Protein AF-G9P0A1-F1 (afdb_monomer_lite)

Radius of gyration: 54.86 Å; chains: 1; bounding box: 126×136×155 Å

Foldseek 3Di:
DPDPPDDPVPPDDDDDDDDDDDDDDDDDDDDDDDDDDDDDDDDDPDDDDDDDPDDDDDDDDDDDDDDDDDDDDDDDDDDDDDDDDDDDDDDDDDPVPVVVCVVVVVVVVVVVVVVVVVVVVVVVVVVVVVVVVVVVVVVVVVVVVVVVVVVVVVVVVVVVVVVVVVVVVVVVVVVVVVVVVVVVCPVPDPDDPDDDDDDDDDDDDDDDDDDDDDDDDDDDDDDDDDDDDDDDDDDDDDDDDDDDDDDDPDDDDDDDDDDDDPVVVVVVVVVVVVVVVVVVVVVVVVVVVVVVVVVVVVCVVVVVVPDDDDDCVVVVVVVVVVVVVVVVVVVVVVVLVVCQVVLVVVVFDDPHSVRSVVSVLVVVLVVVVVVCVVPPPLDPDDSPDDPVVVVVSVVVVVVVVVVVVVVVVVVVVVVVVVVVVVVVVVVVVVVVVVVVVVVVVVVVVVVVVVVVVVVVVVVVVVVVVVVVVVVVVD

Organism: Hypocrea atroviridis (strain ATCC 20476 / IMI 206040) (NCBI:txid452589)

pLDDT: mean 70.81, std 24.19, range [29.8, 98.56]

Sequence (474 aa):
MEDLDLSIALRRGQRCSSSMNVRSEERQTPSTAPRTPSRRKRGARQSDPGSIVHSSGLAPMVRCTSLAASKRRSAAPASGAGSAPRPSGQPAAVNLHQTIDGRVERRIRRNDLRDVLSKIQQEKRRSEQLAKAQITKLKAELRARDREIYRMQNATMVFDTERIWGLEQQIKELKGQLATKSMAGEEATQYFSCVWPSTPSTASTDDLMDVAQDADYFGDVTALMNNPPRARPSILTPPATSPTRPISPFSKDVSPTSDAPLEAGKKQLEDEITSLGLKVQKLTATLDSYNALGARINYALSDGASKKRGTPSSLEAVENQVQLLLQTMSERAAAAAQLTAVVGELGFPGADASEMIMSLISGFRTARQELDYLAPGEIKLPLTARGADILDLLLDRLRALSKKTREDEDSIEEYHQIERSLRKQLDSRTSVMEELNIKIAEAHRTLNEKDGRIRELEIGNNRLRALLTVTFAT

Secondary structure (DSSP, 8-state):
-----S-GGG-------------------------------PPP-------------------------------PPP------PPPP-------THHHHHHHHHHHHHHHHHHHHHHHHHHHHHHHHHHHHHHHHHHHHHHHHHHHHHHHHHHHHHHHHHHHHHHHHHHHHHHHHHHHHHHHHHTTS--S------PPPP-----------------------------------PPP---------S------------THHHHHHHHHHHHHHHHHHHHHHHHHHHHHHHHHHHHHHHHHTTTS-S--THHHHHHHHHHHHHHHHHHHHHHHHHHHHHHHHTTT---SSHHHHHHHHHHHHHHHHHHHHHHSTTS--S-TT--HHHHHHHHHHHHHHHHHHHHHHHHHHHHHHHHHHHHHHHHHHHHHHHHHHHHHHHHHHHHHHHHHHHHHHHHHHHHHHHHHHHHHT--

Structure (mmCIF, N/CA/C/O backbone):
data_AF-G9P0A1-F1
#
_entry.id   AF-G9P0A1-F1
#
loop_
_atom_site.group_PDB
_atom_site.id
_atom_site.type_symbol
_atom_site.label_atom_id
_atom_site.label_alt_id
_atom_site.label_comp_id
_atom_site.label_asym_id
_atom_site.label_entity_id
_atom_site.label_seq_id
_atom_site.pdbx_PDB_ins_code
_atom_site.Cartn_x
_atom_site.Cartn_y
_atom_site.Cartn_z
_atom_site.occupancy
_atom_site.B_iso_or_equiv
_atom_site.auth_seq_id
_atom_site.auth_comp_id
_atom_site.auth_asym_id
_atom_site.auth_atom_id
_atom_site.pdbx_PDB_model_num
ATOM 1 N N . MET A 1 1 ? -27.445 -51.878 -9.466 1.00 49.47 1 MET A N 1
ATOM 2 C CA . MET A 1 1 ? -26.320 -52.624 -10.077 1.00 49.47 1 MET A CA 1
ATOM 3 C C . MET A 1 1 ? -26.911 -53.524 -11.150 1.00 49.47 1 MET A C 1
ATOM 5 O O . MET A 1 1 ? -28.121 -53.677 -11.111 1.00 49.47 1 MET A O 1
ATOM 9 N N . GLU A 1 2 ? -26.089 -54.047 -12.068 1.00 52.88 2 GLU A N 1
ATOM 10 C CA . GLU A 1 2 ? -26.496 -54.656 -13.357 1.00 52.88 2 GLU A CA 1
ATOM 11 C C . GLU A 1 2 ? -26.869 -53.619 -14.433 1.00 52.88 2 GLU A C 1
ATOM 13 O O . GLU A 1 2 ? -28.030 -53.271 -14.591 1.00 52.88 2 GLU A O 1
ATOM 18 N N . ASP A 1 3 ? -25.849 -53.096 -15.138 1.00 53.22 3 ASP A N 1
ATOM 19 C CA . ASP A 1 3 ? -25.977 -52.523 -16.501 1.00 53.22 3 ASP A CA 1
ATOM 20 C C . ASP A 1 3 ? -24.589 -52.254 -17.156 1.00 53.22 3 ASP A C 1
ATOM 22 O O . ASP A 1 3 ? -24.332 -51.216 -17.774 1.00 53.22 3 ASP A O 1
ATOM 26 N N . LEU A 1 4 ? -23.625 -53.171 -16.961 1.00 58.88 4 LEU A N 1
ATOM 27 C CA . LEU A 1 4 ? -22.219 -52.995 -17.386 1.00 58.88 4 LEU A CA 1
ATOM 28 C C . LEU A 1 4 ? -21.683 -54.047 -18.379 1.00 58.88 4 LEU A C 1
ATOM 30 O O . LEU A 1 4 ? -20.626 -53.816 -18.963 1.00 58.88 4 LEU A O 1
ATOM 34 N N . ASP A 1 5 ? -22.426 -55.122 -18.662 1.00 58.50 5 ASP A N 1
ATOM 35 C CA . ASP A 1 5 ? -21.951 -56.268 -19.461 1.00 58.50 5 ASP A CA 1
ATOM 36 C C . ASP A 1 5 ? -22.445 -56.278 -20.924 1.00 58.50 5 ASP A C 1
ATOM 38 O O . ASP A 1 5 ? -22.869 -57.302 -21.459 1.00 58.50 5 ASP A O 1
ATOM 42 N N . LEU A 1 6 ? -22.366 -55.134 -21.619 1.00 62.56 6 LEU A N 1
ATOM 43 C CA . LEU A 1 6 ? -22.616 -55.066 -23.068 1.00 62.56 6 LEU A CA 1
ATOM 44 C C . LEU A 1 6 ? -21.523 -54.305 -23.833 1.00 62.56 6 LEU A C 1
ATOM 46 O O . LEU A 1 6 ? -21.216 -53.139 -23.573 1.00 62.56 6 LEU A O 1
ATOM 50 N N . SER A 1 7 ? -20.957 -54.986 -24.832 1.00 47.09 7 SER A N 1
ATOM 51 C CA . SER A 1 7 ? -19.779 -54.560 -25.593 1.00 47.09 7 SER A CA 1
ATOM 52 C C . SER A 1 7 ? -19.974 -53.263 -26.393 1.00 47.09 7 SER A C 1
ATOM 54 O O . SER A 1 7 ? -20.964 -53.061 -27.097 1.00 47.09 7 SER A O 1
ATOM 56 N N . ILE A 1 8 ? -18.940 -52.415 -26.374 1.00 55.00 8 ILE A N 1
ATOM 57 C CA . ILE A 1 8 ? -18.903 -51.036 -26.910 1.00 55.00 8 ILE A CA 1
ATOM 58 C C . ILE A 1 8 ? -19.288 -50.908 -28.405 1.00 55.00 8 ILE A C 1
ATOM 60 O O . ILE A 1 8 ? -19.690 -49.830 -28.849 1.00 55.00 8 ILE A O 1
ATOM 64 N N . ALA A 1 9 ? -19.215 -51.990 -29.186 1.00 48.62 9 ALA A N 1
ATOM 65 C CA . ALA A 1 9 ? -19.452 -51.993 -30.632 1.00 48.62 9 ALA A CA 1
ATOM 66 C C . ALA A 1 9 ? -20.895 -51.646 -31.071 1.00 48.62 9 ALA A C 1
ATOM 68 O O . ALA A 1 9 ? -21.094 -51.293 -32.231 1.00 48.62 9 ALA A O 1
ATOM 69 N N . LEU A 1 10 ? -21.889 -51.702 -30.173 1.00 48.78 10 LEU A N 1
ATOM 70 C CA . LEU A 1 10 ? -23.308 -51.488 -30.513 1.00 48.78 10 LEU A CA 1
ATOM 71 C C . LEU A 1 10 ? -23.823 -50.047 -30.297 1.00 48.78 10 LEU A C 1
ATOM 73 O O . LEU A 1 10 ? -24.971 -49.751 -30.611 1.00 48.78 10 LEU A O 1
ATOM 77 N N . ARG A 1 11 ? -22.995 -49.107 -29.811 1.00 55.69 11 ARG A N 1
ATOM 78 C CA . ARG A 1 11 ? -23.431 -47.737 -29.440 1.00 55.69 11 ARG A CA 1
ATOM 79 C C . ARG A 1 11 ? -23.373 -46.681 -30.566 1.00 55.69 11 ARG A C 1
ATOM 81 O O . ARG A 1 11 ? -23.171 -45.501 -30.283 1.00 55.69 11 ARG A O 1
ATOM 88 N N . ARG A 1 12 ? -23.523 -47.049 -31.847 1.00 43.88 12 ARG A N 1
ATOM 89 C CA . ARG A 1 12 ? -23.524 -46.079 -32.971 1.00 43.88 12 ARG A CA 1
ATOM 90 C C . ARG A 1 12 ? -24.715 -46.224 -33.920 1.00 43.88 12 ARG A C 1
ATOM 92 O O . ARG A 1 12 ? -24.630 -46.889 -34.948 1.00 43.88 12 ARG A O 1
ATOM 99 N N . GLY A 1 13 ? -25.783 -45.494 -33.602 1.00 36.59 13 GLY A N 1
ATOM 100 C CA . GLY A 1 13 ? -26.887 -45.202 -34.516 1.00 36.59 13 GLY A CA 1
ATOM 101 C C . GLY A 1 13 ? -26.630 -43.977 -35.411 1.00 36.59 13 GLY A C 1
ATOM 102 O O . GLY A 1 13 ? -26.057 -42.974 -34.990 1.00 36.59 13 GLY A O 1
ATOM 103 N N . GLN A 1 14 ? -27.087 -44.084 -36.657 1.00 31.98 14 GLN A N 1
ATOM 104 C CA . GLN A 1 14 ? -27.458 -42.986 -37.569 1.00 31.98 14 GLN A CA 1
ATOM 105 C C . GLN A 1 14 ? -28.718 -42.246 -37.025 1.00 31.98 14 GLN A C 1
ATOM 107 O O . GLN A 1 14 ? -29.355 -42.791 -36.133 1.00 31.98 14 GLN A O 1
ATOM 112 N N . ARG A 1 15 ? -29.225 -41.084 -37.485 1.00 34.12 15 ARG A N 1
ATOM 113 C CA . ARG A 1 15 ? -28.872 -40.022 -38.467 1.00 34.12 15 ARG A CA 1
ATOM 114 C C . ARG A 1 15 ? -29.861 -38.832 -38.257 1.00 34.12 15 ARG A C 1
ATOM 116 O O . ARG A 1 15 ? -30.891 -39.018 -37.629 1.00 34.12 15 ARG A O 1
ATOM 123 N N . CYS A 1 16 ? -29.606 -37.704 -38.935 1.00 30.27 16 CYS A N 1
ATOM 124 C CA . CYS A 1 16 ? -30.591 -36.714 -39.443 1.00 30.27 16 CYS A CA 1
ATOM 125 C C . CYS A 1 16 ? -31.248 -35.621 -38.546 1.00 30.27 16 CYS A C 1
ATOM 127 O O . CYS A 1 16 ? -32.010 -35.885 -37.629 1.00 30.27 16 CYS A O 1
ATOM 129 N N . SER A 1 17 ? -31.025 -34.375 -39.004 1.00 33.09 17 SER A N 1
ATOM 130 C CA . SER A 1 17 ? -31.967 -33.245 -39.207 1.00 33.09 17 SER A CA 1
ATOM 131 C C . SER A 1 17 ? -32.860 -32.681 -38.087 1.00 33.09 17 SER A C 1
ATOM 133 O O . SER A 1 17 ? -33.826 -33.305 -37.667 1.00 33.09 17 SER A O 1
ATOM 135 N N . SER A 1 18 ? -32.705 -31.372 -37.853 1.00 31.80 18 SER A N 1
ATOM 136 C CA . SER A 1 18 ? -33.830 -30.429 -37.743 1.00 31.80 18 SER A CA 1
ATOM 137 C C . SER A 1 18 ? -33.395 -29.045 -38.245 1.00 31.80 18 SER A C 1
ATOM 139 O O . SER A 1 18 ? -32.272 -28.613 -37.987 1.00 31.80 18 SER A O 1
ATOM 141 N N . SER A 1 19 ? -34.261 -28.373 -39.001 1.00 31.70 19 SER A N 1
ATOM 142 C CA . SER A 1 19 ? -34.038 -27.050 -39.592 1.00 31.70 19 SER A CA 1
ATOM 143 C C . SER A 1 19 ? -35.078 -26.064 -39.077 1.00 31.70 19 SER A C 1
ATOM 145 O O . SER A 1 19 ? -36.263 -26.382 -39.146 1.00 31.70 19 SER A O 1
ATOM 147 N N . MET A 1 20 ? -34.682 -24.842 -38.714 1.00 33.66 20 MET A N 1
ATOM 148 C CA . MET A 1 20 ? -35.607 -23.703 -38.705 1.00 33.66 20 MET A CA 1
ATOM 149 C C . MET A 1 20 ? -34.950 -22.465 -39.318 1.00 33.66 20 MET A C 1
ATOM 151 O O . MET A 1 20 ? -33.968 -21.942 -38.798 1.00 33.66 20 MET A O 1
ATOM 155 N N . ASN A 1 21 ? -35.527 -22.005 -40.428 1.00 31.22 21 ASN A N 1
ATOM 156 C CA . ASN A 1 21 ? -35.376 -20.639 -40.919 1.00 31.22 21 ASN A CA 1
ATOM 157 C C . ASN A 1 21 ? -36.454 -19.771 -40.261 1.00 31.22 21 ASN A C 1
ATOM 159 O O . ASN A 1 21 ? -37.603 -20.199 -40.173 1.00 31.22 21 ASN A O 1
ATOM 163 N N . VAL A 1 22 ? -36.121 -18.523 -39.935 1.00 34.62 22 VAL A N 1
ATOM 164 C CA . VAL A 1 22 ? -37.096 -17.425 -39.866 1.00 34.62 22 VAL A CA 1
ATOM 165 C C . VAL A 1 22 ? -36.546 -16.282 -40.714 1.00 34.62 22 VAL A C 1
ATOM 167 O O . VAL A 1 22 ? -35.349 -15.996 -40.686 1.00 34.62 22 VAL A O 1
ATOM 170 N N . ARG A 1 23 ? -37.415 -15.689 -41.531 1.00 32.03 23 ARG A N 1
ATOM 171 C CA . ARG A 1 23 ? -37.093 -14.748 -42.608 1.00 32.03 23 ARG A CA 1
ATOM 172 C C . ARG A 1 23 ? -38.032 -13.554 -42.477 1.00 32.03 23 ARG A C 1
ATOM 174 O O . ARG A 1 23 ? -39.238 -13.769 -42.451 1.00 32.03 23 ARG A O 1
ATOM 181 N N . SER A 1 24 ? -37.483 -12.341 -42.457 1.00 34.50 24 SER A N 1
ATOM 182 C CA . SER A 1 24 ? -38.256 -11.104 -42.617 1.00 34.50 24 SER A CA 1
ATOM 183 C C . SER A 1 24 ? -37.560 -10.174 -43.610 1.00 34.50 24 SER A C 1
ATOM 185 O O . SER A 1 24 ? -36.434 -9.729 -43.398 1.00 34.50 24 SER A O 1
ATOM 187 N N . GLU A 1 25 ? -38.262 -9.947 -44.713 1.00 33.31 25 GLU A N 1
ATOM 188 C CA . GLU A 1 25 ? -38.102 -8.910 -45.742 1.00 33.31 25 GLU A CA 1
ATOM 189 C C . GLU A 1 25 ? -38.568 -7.534 -45.173 1.00 33.31 25 GLU A C 1
ATOM 191 O O . GLU A 1 25 ? -39.175 -7.507 -44.105 1.00 33.31 25 GLU A O 1
ATOM 196 N N . GLU A 1 26 ? -38.375 -6.338 -45.750 1.00 31.84 26 GLU A N 1
ATOM 197 C CA . GLU A 1 26 ? -37.647 -5.826 -46.931 1.00 31.84 26 GLU A CA 1
ATOM 198 C C . GLU A 1 26 ? -37.780 -4.277 -46.960 1.00 31.84 26 GLU A C 1
ATOM 200 O O . GLU A 1 26 ? -38.795 -3.749 -46.504 1.00 31.84 26 GLU A O 1
ATOM 205 N N . ARG A 1 27 ? -36.825 -3.536 -47.559 1.00 29.80 27 ARG A N 1
ATOM 206 C CA . ARG A 1 27 ? -37.147 -2.338 -48.376 1.00 29.80 27 ARG A CA 1
ATOM 207 C C . ARG A 1 27 ? -36.024 -1.934 -49.347 1.00 29.80 27 ARG A C 1
ATOM 209 O O . ARG A 1 27 ? -34.851 -1.900 -48.989 1.00 29.80 27 ARG A O 1
ATOM 216 N N . GLN A 1 28 ? -36.437 -1.636 -50.580 1.00 34.88 28 GLN A N 1
ATOM 217 C CA . GLN A 1 28 ? -35.642 -1.285 -51.771 1.00 34.88 28 GLN A CA 1
ATOM 218 C C . GLN A 1 28 ? -35.583 0.247 -51.992 1.00 34.88 28 GLN A C 1
ATOM 220 O O . GLN A 1 28 ? -36.393 0.938 -51.380 1.00 34.88 28 GLN A O 1
ATOM 225 N N . THR A 1 29 ? -34.795 0.896 -52.871 1.00 30.47 29 THR A N 1
ATOM 226 C CA . THR A 1 29 ? -33.522 0.731 -53.658 1.00 30.47 29 THR A CA 1
ATOM 227 C C . THR A 1 29 ? -33.204 2.187 -54.169 1.00 30.47 29 THR A C 1
ATOM 229 O O . THR A 1 29 ? -33.632 3.107 -53.469 1.00 30.47 29 THR A O 1
ATOM 232 N N . PRO A 1 30 ? -32.592 2.536 -55.336 1.00 52.56 30 PRO A N 1
ATOM 233 C CA . PRO A 1 30 ? -31.514 1.958 -56.170 1.00 52.56 30 PRO A CA 1
ATOM 234 C C . PRO A 1 30 ? -30.356 2.949 -56.498 1.00 52.56 30 PRO A C 1
ATOM 236 O O . PRO A 1 30 ? -30.504 4.158 -56.366 1.00 52.56 30 PRO A O 1
ATOM 239 N N . SER A 1 31 ? -29.235 2.452 -57.049 1.00 33.59 31 SER A N 1
ATOM 240 C CA . SER A 1 31 ? -28.577 3.008 -58.263 1.00 33.59 31 SER A CA 1
ATOM 241 C C . SER A 1 31 ? -27.437 2.089 -58.754 1.00 33.59 31 SER A C 1
ATOM 243 O O . SER A 1 31 ? -26.926 1.261 -57.999 1.00 33.59 31 SER A O 1
ATOM 245 N N . THR A 1 32 ? -27.075 2.173 -60.037 1.00 38.06 32 THR A N 1
ATOM 246 C CA . THR A 1 32 ? -26.447 1.087 -60.818 1.00 38.06 32 THR A CA 1
ATOM 247 C C . THR A 1 32 ? -25.011 1.326 -61.315 1.00 38.06 32 THR A C 1
ATOM 249 O O . THR A 1 32 ? -24.778 2.281 -62.046 1.00 38.06 32 THR A O 1
ATOM 252 N N . ALA A 1 33 ? -24.166 0.295 -61.119 1.00 39.31 33 ALA A N 1
ATOM 253 C CA . ALA A 1 33 ? -23.231 -0.300 -62.109 1.00 39.31 33 ALA A CA 1
ATOM 254 C C . ALA A 1 33 ? -21.970 0.503 -62.564 1.00 39.31 33 ALA A C 1
ATOM 256 O O . ALA A 1 33 ? -21.894 1.701 -62.316 1.00 39.31 33 ALA A O 1
ATOM 257 N N . PRO A 1 34 ? -20.962 -0.119 -63.241 1.00 47.97 34 PRO A N 1
ATOM 258 C CA . PRO A 1 34 ? -20.829 -1.524 -63.667 1.00 47.97 34 PRO A CA 1
ATOM 259 C C . PRO A 1 34 ? -19.552 -2.260 -63.178 1.00 47.97 34 PRO A C 1
ATOM 261 O O . PRO A 1 34 ? -18.717 -1.733 -62.450 1.00 47.97 34 PRO A O 1
ATOM 264 N N . ARG A 1 35 ? -19.406 -3.528 -63.597 1.00 39.75 35 ARG A N 1
ATOM 265 C CA . ARG A 1 35 ? -18.378 -4.501 -63.171 1.00 39.75 35 ARG A CA 1
ATOM 266 C C . ARG A 1 35 ? -17.580 -5.008 -64.383 1.00 39.75 35 ARG A C 1
ATOM 268 O O . ARG A 1 35 ? -18.184 -5.425 -65.365 1.00 39.75 35 ARG A O 1
ATOM 275 N N . THR A 1 36 ? -16.247 -5.032 -64.307 1.00 39.06 36 THR A N 1
ATOM 276 C CA . THR A 1 36 ? -15.330 -5.469 -65.390 1.00 39.06 36 THR A CA 1
ATOM 277 C C . THR A 1 36 ? -14.281 -6.492 -64.878 1.00 39.06 36 THR A C 1
ATOM 279 O O . THR A 1 36 ? -14.247 -6.767 -63.675 1.00 39.06 36 THR A O 1
ATOM 282 N N . PRO A 1 37 ? -13.537 -7.210 -65.754 1.00 46.81 37 PRO A N 1
ATOM 283 C CA . PRO A 1 37 ? -13.258 -8.631 -65.511 1.00 46.81 37 PRO A CA 1
ATOM 284 C C . PRO A 1 37 ? -11.947 -8.987 -64.789 1.00 46.81 37 PRO A C 1
ATOM 286 O O . PRO A 1 37 ? -10.964 -8.249 -64.752 1.00 46.81 37 PRO A O 1
ATOM 289 N N . SER A 1 38 ? -11.943 -10.227 -64.290 1.00 50.25 38 SER A N 1
ATOM 290 C CA . SER A 1 38 ? -10.809 -10.958 -63.714 1.00 50.25 38 SER A CA 1
ATOM 291 C C . SER A 1 38 ? -9.517 -10.855 -64.534 1.00 50.25 38 SER A C 1
ATOM 293 O O . SER A 1 38 ? -9.474 -11.243 -65.702 1.00 50.25 38 SER A O 1
ATOM 295 N N . ARG A 1 39 ? -8.416 -10.460 -63.881 1.00 38.53 39 ARG A N 1
ATOM 296 C CA . ARG A 1 39 ? -7.056 -10.671 -64.396 1.00 38.53 39 ARG A CA 1
ATOM 297 C C . ARG A 1 39 ? -6.112 -11.073 -63.267 1.00 38.53 39 ARG A C 1
ATOM 299 O O . ARG A 1 39 ? -5.693 -10.240 -62.468 1.00 38.53 39 ARG A O 1
ATOM 306 N N . ARG A 1 40 ? -5.728 -12.355 -63.231 1.00 51.75 40 ARG A N 1
ATOM 307 C CA . ARG A 1 40 ? -4.632 -12.842 -62.376 1.00 51.75 40 ARG A CA 1
ATOM 308 C C . ARG A 1 40 ? -3.359 -12.053 -62.707 1.00 51.75 40 ARG A C 1
ATOM 310 O O . ARG A 1 40 ? -2.833 -12.190 -63.810 1.00 51.75 40 ARG A O 1
ATOM 317 N N . LYS A 1 41 ? -2.834 -11.275 -61.760 1.00 42.59 41 LYS A N 1
ATOM 318 C CA . LYS A 1 41 ? -1.473 -10.726 -61.826 1.00 42.59 41 LYS A CA 1
ATOM 319 C C . LYS A 1 41 ? -0.597 -11.443 -60.806 1.00 42.59 41 LYS A C 1
ATOM 321 O O . LYS A 1 41 ? -0.991 -11.624 -59.658 1.00 42.59 41 LYS A O 1
ATOM 326 N N . ARG A 1 42 ? 0.584 -11.882 -61.250 1.00 51.53 42 ARG A N 1
ATOM 327 C CA . ARG A 1 42 ? 1.624 -12.430 -60.372 1.00 51.53 42 ARG A CA 1
ATOM 328 C C . ARG A 1 42 ? 2.079 -11.307 -59.440 1.00 51.53 42 ARG A C 1
ATOM 330 O O . ARG A 1 42 ? 2.593 -10.306 -59.929 1.00 51.53 42 ARG A O 1
ATOM 337 N N . GLY A 1 43 ? 1.893 -11.474 -58.133 1.00 39.06 43 GLY A N 1
ATOM 338 C CA . GLY A 1 43 ? 2.553 -10.622 -57.148 1.00 39.06 43 GLY A CA 1
ATOM 339 C C . GLY A 1 43 ? 4.057 -10.867 -57.213 1.00 39.06 43 GLY A C 1
ATOM 340 O O . GLY A 1 43 ? 4.496 -12.016 -57.118 1.00 39.06 43 GLY A O 1
ATOM 341 N N . ALA A 1 44 ? 4.833 -9.808 -57.434 1.00 35.47 44 ALA A N 1
ATOM 342 C CA . ALA A 1 44 ? 6.283 -9.889 -57.407 1.00 35.47 44 ALA A CA 1
ATOM 343 C C . ALA A 1 44 ? 6.750 -10.289 -56.002 1.00 35.47 44 ALA A C 1
ATOM 345 O O . ALA A 1 44 ? 6.275 -9.751 -55.003 1.00 35.47 44 ALA A O 1
ATOM 346 N N . ARG A 1 45 ? 7.708 -11.217 -55.925 1.00 46.00 45 ARG A N 1
ATOM 347 C CA . ARG A 1 45 ? 8.489 -11.425 -54.704 1.00 46.00 45 ARG A CA 1
ATOM 348 C C . ARG A 1 45 ? 9.515 -10.301 -54.620 1.00 46.00 45 ARG A C 1
ATOM 350 O O . ARG A 1 45 ? 10.644 -10.477 -55.066 1.00 46.00 45 ARG A O 1
ATOM 357 N N . GLN A 1 46 ? 9.107 -9.153 -54.092 1.00 37.25 46 GLN A N 1
ATOM 358 C CA . GLN A 1 46 ? 10.068 -8.231 -53.504 1.00 37.25 46 GLN A CA 1
ATOM 359 C C . GLN A 1 46 ? 10.405 -8.770 -52.118 1.00 37.25 46 GLN A C 1
ATOM 361 O O . GLN A 1 46 ? 9.562 -8.819 -51.225 1.00 37.25 46 GLN A O 1
ATOM 366 N N . SER A 1 47 ? 11.629 -9.271 -52.000 1.00 43.06 47 SER A N 1
ATOM 367 C CA . SER A 1 47 ? 12.286 -9.417 -50.712 1.00 43.06 47 SER A CA 1
ATOM 368 C C . SER A 1 47 ? 12.633 -8.017 -50.224 1.00 43.06 47 SER A C 1
ATOM 370 O O . SER A 1 47 ? 13.280 -7.285 -50.967 1.00 43.06 47 SER A O 1
ATOM 372 N N . ASP A 1 48 ? 12.274 -7.689 -48.990 1.00 33.84 48 ASP A N 1
ATOM 373 C CA . ASP A 1 48 ? 13.022 -6.710 -48.204 1.00 33.84 48 ASP A CA 1
ATOM 374 C C . ASP A 1 48 ? 13.145 -7.257 -46.767 1.00 33.84 48 ASP A C 1
ATOM 376 O O . ASP A 1 48 ? 12.245 -7.988 -46.324 1.00 33.84 48 ASP A O 1
ATOM 380 N N . PRO A 1 49 ? 14.287 -7.074 -46.080 1.00 50.84 49 PRO A N 1
ATOM 381 C CA . PRO A 1 49 ? 14.644 -7.887 -44.926 1.00 50.84 49 PRO A CA 1
ATOM 382 C C . PRO A 1 49 ? 14.285 -7.232 -43.587 1.00 50.84 49 PRO A C 1
ATOM 384 O O . PRO A 1 49 ? 14.150 -6.023 -43.471 1.00 50.84 49 PRO A O 1
ATOM 387 N N . GLY A 1 50 ? 14.270 -8.056 -42.537 1.00 35.31 50 GLY A N 1
ATOM 388 C CA . GLY A 1 50 ? 14.699 -7.630 -41.204 1.00 35.31 50 GLY A CA 1
ATOM 389 C C . GLY A 1 50 ? 13.842 -6.591 -40.474 1.00 35.31 50 GLY A C 1
ATOM 390 O O . GLY A 1 50 ? 14.190 -5.420 -40.403 1.00 35.31 50 GLY A O 1
ATOM 391 N N . SER A 1 51 ? 12.858 -7.071 -39.715 1.00 34.50 51 SER A N 1
ATOM 392 C CA . SER A 1 51 ? 12.603 -6.495 -38.390 1.00 34.50 51 SER A CA 1
ATOM 393 C C . SER A 1 51 ? 12.613 -7.625 -37.369 1.00 34.50 51 SER A C 1
ATOM 395 O O . SER A 1 51 ? 11.621 -8.328 -37.174 1.00 34.50 51 SER A O 1
ATOM 397 N N . ILE A 1 52 ? 13.790 -7.858 -36.784 1.00 38.47 52 ILE A N 1
ATOM 398 C CA . ILE A 1 52 ? 13.964 -8.774 -35.661 1.00 38.47 52 ILE A CA 1
ATOM 399 C C . ILE A 1 52 ? 14.210 -7.917 -34.424 1.00 38.47 52 ILE A C 1
ATOM 401 O O . ILE A 1 52 ? 15.325 -7.460 -34.184 1.00 38.47 52 ILE A O 1
ATOM 405 N N . VAL A 1 53 ? 13.176 -7.732 -33.606 1.00 37.22 53 VAL A N 1
ATOM 406 C CA . VAL A 1 53 ? 13.392 -7.398 -32.196 1.00 37.22 53 VAL A CA 1
ATOM 407 C C . VAL A 1 53 ? 13.801 -8.704 -31.523 1.00 37.22 53 VAL A C 1
ATOM 409 O O . VAL A 1 53 ? 12.982 -9.596 -31.301 1.00 37.22 53 VAL A O 1
ATOM 412 N N . HIS A 1 54 ? 15.101 -8.853 -31.289 1.00 39.41 54 HIS A N 1
ATOM 413 C CA . HIS A 1 54 ? 15.666 -10.036 -30.656 1.00 39.41 54 HIS A CA 1
ATOM 414 C C . HIS A 1 54 ? 15.377 -10.038 -29.151 1.00 39.41 54 HIS A C 1
ATOM 416 O O . HIS A 1 54 ? 15.825 -9.146 -28.435 1.00 39.41 54 HIS A O 1
ATOM 422 N N . SER A 1 55 ? 14.770 -11.112 -28.644 1.00 34.25 55 SER A N 1
ATOM 423 C CA . SER A 1 55 ? 15.109 -11.602 -27.306 1.00 34.25 55 SER A CA 1
ATOM 424 C C . SER A 1 55 ? 16.190 -12.679 -27.434 1.00 34.25 55 SER A C 1
ATOM 426 O O . SER A 1 55 ? 15.947 -13.753 -27.989 1.00 34.25 55 SER A O 1
ATOM 428 N N . SER A 1 56 ? 17.376 -12.384 -26.902 1.00 42.66 56 SER A N 1
ATOM 429 C CA . SER A 1 56 ? 18.362 -13.384 -26.456 1.00 42.66 56 SER A CA 1
ATOM 430 C C . SER A 1 56 ? 17.681 -14.442 -25.562 1.00 42.66 56 SER A C 1
ATOM 432 O O . SER A 1 56 ? 16.714 -14.115 -24.879 1.00 42.66 56 SER A O 1
ATOM 434 N N . GLY A 1 57 ? 18.096 -15.708 -25.485 1.00 43.72 57 GLY A N 1
ATOM 435 C CA . GLY A 1 57 ? 19.246 -16.413 -26.062 1.00 43.72 57 GLY A CA 1
ATOM 436 C C . GLY A 1 57 ? 19.377 -17.791 -25.382 1.00 43.72 57 GLY A C 1
ATOM 437 O O . GLY A 1 57 ? 18.535 -18.141 -24.563 1.00 43.72 57 GLY A O 1
ATOM 438 N N . LEU A 1 58 ? 20.438 -18.553 -25.681 1.00 48.12 58 LEU A N 1
ATOM 439 C CA . LEU A 1 58 ? 20.761 -19.868 -25.079 1.00 48.12 58 LEU A CA 1
ATOM 440 C C . LEU A 1 58 ? 19.878 -21.070 -25.495 1.00 48.12 58 LEU A C 1
ATOM 442 O O . LEU A 1 58 ? 19.155 -21.664 -24.701 1.00 48.12 58 LEU A O 1
ATOM 446 N N . ALA A 1 59 ? 20.087 -21.542 -26.725 1.00 48.28 59 ALA A N 1
ATOM 447 C CA . ALA A 1 59 ? 20.029 -22.972 -27.038 1.00 48.28 59 ALA A CA 1
ATOM 448 C C . ALA A 1 59 ? 21.266 -23.335 -27.885 1.00 48.28 59 ALA A C 1
ATOM 450 O O . ALA A 1 59 ? 21.603 -22.572 -28.796 1.00 48.28 59 ALA A O 1
ATOM 451 N N . PRO A 1 60 ? 21.980 -24.443 -27.605 1.00 50.59 60 PRO A N 1
ATOM 452 C CA . PRO A 1 60 ? 23.194 -24.784 -28.337 1.00 50.59 60 PRO A CA 1
ATOM 453 C C . PRO A 1 60 ? 22.896 -25.131 -29.802 1.00 50.59 60 PRO A C 1
ATOM 455 O O . PRO A 1 60 ? 21.889 -25.754 -30.140 1.00 50.59 60 PRO A O 1
ATOM 458 N N . MET A 1 61 ? 23.816 -24.725 -30.674 1.00 39.62 61 MET A N 1
ATOM 459 C CA . MET A 1 61 ? 23.718 -24.816 -32.129 1.00 39.62 61 MET A CA 1
ATOM 460 C C . MET A 1 61 ? 23.736 -26.274 -32.630 1.00 39.62 61 MET A C 1
ATOM 462 O O . MET A 1 61 ? 24.790 -26.822 -32.955 1.00 39.62 61 MET A O 1
ATOM 466 N N . VAL A 1 62 ? 22.562 -26.901 -32.758 1.00 41.84 62 VAL A N 1
ATOM 467 C CA . VAL A 1 62 ? 22.417 -28.195 -33.445 1.00 41.84 62 VAL A CA 1
ATOM 468 C C . VAL A 1 62 ? 22.207 -27.960 -34.943 1.00 41.84 62 VAL A C 1
ATOM 470 O O . VAL A 1 62 ? 21.230 -27.344 -35.368 1.00 41.84 62 VAL A O 1
ATOM 473 N N . ARG A 1 63 ? 23.134 -28.462 -35.766 1.00 39.09 63 ARG A N 1
ATOM 474 C CA . ARG A 1 63 ? 23.081 -28.355 -37.232 1.00 39.09 63 ARG A CA 1
ATOM 475 C C . ARG A 1 63 ? 21.960 -29.231 -37.808 1.00 39.09 63 ARG A C 1
ATOM 477 O O . ARG A 1 63 ? 22.148 -30.428 -38.005 1.00 39.09 63 ARG A O 1
ATOM 484 N N . CYS A 1 64 ? 20.816 -28.633 -38.132 1.00 39.97 64 CYS A N 1
ATOM 485 C CA . CYS A 1 64 ? 19.733 -29.306 -38.852 1.00 39.97 64 CYS A CA 1
ATOM 486 C C . CYS A 1 64 ? 20.090 -29.522 -40.333 1.00 39.97 64 CYS A C 1
ATOM 488 O O . CYS A 1 64 ? 19.860 -28.651 -41.171 1.00 39.97 64 CYS A O 1
ATOM 490 N N . THR A 1 65 ? 20.614 -30.699 -40.677 1.00 40.44 65 THR A N 1
ATOM 491 C CA . THR A 1 65 ? 20.772 -31.133 -42.072 1.00 40.44 65 THR A CA 1
ATOM 492 C C . THR A 1 65 ? 19.422 -31.557 -42.660 1.00 40.44 65 THR A C 1
ATOM 494 O O . THR A 1 65 ? 18.867 -32.602 -42.321 1.00 40.44 65 THR A O 1
ATOM 497 N N . SER A 1 66 ? 18.866 -30.754 -43.571 1.00 39.03 66 SER A N 1
ATOM 498 C CA . SER A 1 66 ? 17.642 -31.106 -44.298 1.00 39.03 66 SER A CA 1
ATOM 499 C C . SER A 1 66 ? 17.952 -32.032 -45.481 1.00 39.03 66 SER A C 1
ATOM 501 O O . SER A 1 66 ? 18.328 -31.600 -46.569 1.00 39.03 66 SER A O 1
ATOM 503 N N . LEU A 1 67 ? 17.764 -33.340 -45.292 1.00 43.25 67 LEU A N 1
ATOM 504 C CA . LEU A 1 67 ? 17.824 -34.297 -46.400 1.00 43.25 67 LEU A CA 1
ATOM 505 C C . LEU A 1 67 ? 16.571 -34.180 -47.278 1.00 43.25 67 LEU A C 1
ATOM 507 O O . LEU A 1 67 ? 15.522 -34.758 -46.991 1.00 43.25 67 LEU A O 1
ATOM 511 N N . ALA A 1 68 ? 16.696 -33.435 -48.377 1.00 38.97 68 ALA A N 1
ATOM 512 C CA . ALA A 1 68 ? 15.710 -33.423 -49.447 1.00 38.97 68 ALA A CA 1
ATOM 513 C C . ALA A 1 68 ? 15.612 -34.817 -50.095 1.00 38.97 68 ALA A C 1
ATOM 515 O O . ALA A 1 68 ? 16.605 -35.375 -50.565 1.00 38.97 68 ALA A O 1
ATOM 516 N N . ALA A 1 69 ? 14.404 -35.379 -50.144 1.00 41.66 69 ALA A N 1
ATOM 517 C CA . ALA A 1 69 ? 14.159 -36.705 -50.703 1.00 41.66 69 ALA A CA 1
ATOM 518 C C . ALA A 1 69 ? 14.257 -36.703 -52.242 1.00 41.66 69 ALA A C 1
ATOM 520 O O . ALA A 1 69 ? 13.252 -36.579 -52.943 1.00 41.66 69 ALA A O 1
ATOM 521 N N . SER A 1 70 ? 15.470 -36.872 -52.778 1.00 41.53 70 SER A N 1
ATOM 522 C CA . SER A 1 70 ? 15.683 -37.103 -54.210 1.00 41.53 70 SER A CA 1
ATOM 523 C C . SER A 1 70 ? 15.527 -38.585 -54.556 1.00 41.53 70 SER A C 1
ATOM 525 O O . SER A 1 70 ? 16.235 -39.458 -54.055 1.00 41.53 70 SER A O 1
ATOM 527 N N . LYS A 1 71 ? 14.564 -38.877 -55.429 1.00 47.41 71 LYS A N 1
ATOM 528 C CA . LYS A 1 71 ? 14.155 -40.227 -55.822 1.00 47.41 71 LYS A CA 1
ATOM 529 C C . LYS A 1 71 ? 15.032 -40.746 -56.969 1.00 47.41 71 LYS A C 1
ATOM 531 O O . LYS A 1 71 ? 14.655 -40.611 -58.132 1.00 47.41 71 LYS A O 1
ATOM 536 N N . ARG A 1 72 ? 16.168 -41.387 -56.666 1.00 39.53 72 ARG A N 1
ATOM 537 C CA . ARG A 1 72 ? 16.940 -42.176 -57.649 1.00 39.53 72 ARG A CA 1
ATOM 538 C C . ARG A 1 72 ? 17.314 -43.567 -57.133 1.00 39.53 72 ARG A C 1
ATOM 540 O O . ARG A 1 72 ? 17.644 -43.754 -55.970 1.00 39.53 72 ARG A O 1
ATOM 547 N N . ARG A 1 73 ? 17.214 -44.539 -58.043 1.00 44.06 73 ARG A N 1
ATOM 548 C CA . ARG A 1 73 ? 17.610 -45.945 -57.874 1.00 44.06 73 ARG A CA 1
ATOM 549 C C . ARG A 1 73 ? 19.078 -46.068 -58.288 1.00 44.06 73 ARG A C 1
ATOM 551 O O . ARG A 1 73 ? 19.374 -45.557 -59.363 1.00 44.06 73 ARG A O 1
ATOM 558 N N . SER A 1 74 ? 19.905 -46.808 -57.547 1.00 35.75 74 SER A N 1
ATOM 559 C CA . SER A 1 74 ? 20.917 -47.742 -58.095 1.00 35.75 74 SER A CA 1
ATOM 560 C C . SER A 1 74 ? 21.888 -48.253 -57.023 1.00 35.75 74 SER A C 1
ATOM 562 O O . SER A 1 74 ? 22.345 -47.459 -56.213 1.00 35.75 74 SER A O 1
ATOM 564 N N . ALA A 1 75 ? 22.261 -49.532 -57.146 1.00 38.75 75 ALA A N 1
ATOM 565 C CA . ALA A 1 75 ? 23.483 -50.179 -56.645 1.00 38.75 75 ALA A CA 1
ATOM 566 C C . ALA A 1 75 ? 23.811 -50.125 -55.134 1.00 38.75 75 ALA A C 1
ATOM 568 O O . ALA A 1 75 ? 24.105 -49.084 -54.556 1.00 38.75 75 ALA A O 1
ATOM 569 N N . ALA A 1 76 ? 23.889 -51.314 -54.532 1.00 40.59 76 ALA A N 1
ATOM 570 C CA . ALA A 1 76 ? 24.665 -51.545 -53.317 1.00 40.59 76 ALA A CA 1
ATOM 571 C C . ALA A 1 76 ? 26.144 -51.799 -53.675 1.00 40.59 76 ALA A C 1
ATOM 573 O O . ALA A 1 76 ? 26.400 -52.464 -54.681 1.00 40.59 76 ALA A O 1
ATOM 574 N N . PRO A 1 77 ? 27.109 -51.363 -52.849 1.00 47.72 77 PRO A N 1
ATOM 575 C CA . PRO A 1 77 ? 28.442 -51.946 -52.801 1.00 47.72 77 PRO A CA 1
ATOM 576 C C . PRO A 1 77 ? 28.522 -53.027 -51.710 1.00 47.72 77 PRO A C 1
ATOM 578 O O . PRO A 1 77 ? 27.887 -52.927 -50.658 1.00 47.72 77 PRO A O 1
ATOM 581 N N . ALA A 1 78 ? 29.317 -54.061 -51.969 1.00 39.62 78 ALA A N 1
ATOM 582 C CA . ALA A 1 78 ? 29.622 -55.133 -51.026 1.00 39.62 78 ALA A CA 1
ATOM 583 C C . ALA A 1 78 ? 31.026 -54.964 -50.415 1.00 39.62 78 ALA A C 1
ATOM 585 O O . ALA A 1 78 ? 31.853 -54.233 -50.953 1.00 39.62 78 ALA A O 1
ATOM 586 N N . SER A 1 79 ? 31.304 -55.775 -49.386 1.00 37.84 79 SER A N 1
ATOM 587 C CA . SER A 1 79 ? 32.633 -56.080 -48.825 1.00 37.84 79 SER A CA 1
ATOM 588 C C . SER A 1 79 ? 33.294 -55.039 -47.905 1.00 37.84 79 SER A C 1
ATOM 590 O O . SER A 1 79 ? 33.248 -53.837 -48.146 1.00 37.84 79 SER A O 1
ATOM 592 N N . GLY A 1 80 ? 33.962 -55.542 -46.859 1.00 34.81 80 GLY A N 1
ATOM 593 C CA . GLY A 1 80 ? 34.827 -54.772 -45.955 1.00 34.81 80 GLY A CA 1
ATOM 594 C C . GLY A 1 80 ? 34.832 -55.311 -44.519 1.00 34.81 80 GLY A C 1
ATOM 595 O O . GLY A 1 80 ? 33.866 -55.115 -43.793 1.00 34.81 80 GLY A O 1
ATOM 596 N N . ALA A 1 81 ? 35.914 -55.992 -44.129 1.00 36.56 81 ALA A N 1
ATOM 597 C CA . ALA A 1 81 ? 36.202 -56.574 -42.807 1.00 36.56 81 ALA A CA 1
ATOM 598 C C . ALA A 1 81 ? 35.823 -55.694 -41.582 1.00 36.56 81 ALA A C 1
ATOM 600 O O . ALA A 1 81 ? 35.817 -54.473 -41.662 1.00 36.56 81 ALA A O 1
ATOM 601 N N . GLY A 1 82 ? 35.552 -56.217 -40.381 1.00 32.88 82 GLY A N 1
ATOM 602 C CA . GLY A 1 82 ? 35.816 -57.561 -39.862 1.00 32.88 82 GLY A CA 1
ATOM 603 C C . GLY A 1 82 ? 36.885 -57.550 -38.760 1.00 32.88 82 GLY A C 1
ATOM 604 O O . GLY A 1 82 ? 38.048 -57.782 -39.058 1.00 32.88 82 GLY A O 1
ATOM 605 N N . SER A 1 83 ? 36.487 -57.316 -37.501 1.00 37.03 83 SER A N 1
ATOM 606 C CA . SER A 1 83 ? 37.153 -57.852 -36.295 1.00 37.03 83 SER A CA 1
ATOM 607 C C . SER A 1 83 ? 36.337 -57.548 -35.029 1.00 37.03 83 SER A C 1
ATOM 609 O O . SER A 1 83 ? 36.229 -56.397 -34.613 1.00 37.03 83 SER A O 1
ATOM 611 N N . ALA A 1 84 ? 35.761 -58.584 -34.416 1.00 40.47 84 ALA A N 1
ATOM 612 C CA . ALA A 1 84 ? 35.324 -58.601 -33.017 1.00 40.47 84 ALA A CA 1
ATOM 613 C C . ALA A 1 84 ? 35.263 -60.076 -32.564 1.00 40.47 84 ALA A C 1
ATOM 615 O O . ALA A 1 84 ? 34.721 -60.901 -33.308 1.00 40.47 84 ALA A O 1
ATOM 616 N N . PRO A 1 85 ? 35.837 -60.452 -31.407 1.00 46.12 85 PRO A N 1
ATOM 617 C CA . PRO A 1 85 ? 36.010 -61.856 -31.051 1.00 46.12 85 PRO A CA 1
ATOM 618 C C . PRO A 1 85 ? 34.711 -62.515 -30.569 1.00 46.12 85 PRO A C 1
ATOM 620 O O . PRO A 1 85 ? 33.956 -61.965 -29.768 1.00 46.12 85 PRO A O 1
ATOM 623 N N . ARG A 1 86 ? 34.493 -63.751 -31.026 1.00 46.94 86 ARG A N 1
ATOM 624 C CA . ARG A 1 86 ? 33.493 -64.689 -30.499 1.00 46.94 86 ARG A CA 1
ATOM 625 C C . ARG A 1 86 ? 34.096 -65.483 -29.332 1.00 46.94 86 ARG A C 1
ATOM 627 O O . ARG A 1 86 ? 35.168 -66.052 -29.526 1.00 46.94 86 ARG A O 1
ATOM 634 N N . PRO A 1 87 ? 33.379 -65.679 -28.217 1.00 47.44 87 PRO A N 1
ATOM 635 C CA . PRO A 1 87 ? 33.487 -66.899 -27.432 1.00 47.44 87 PRO A CA 1
ATOM 636 C C . PRO A 1 87 ? 32.535 -67.974 -27.993 1.00 47.44 87 PRO A C 1
ATOM 638 O O . PRO A 1 87 ? 31.414 -67.686 -28.423 1.00 47.44 87 PRO A O 1
ATOM 641 N N . SER A 1 88 ? 32.988 -69.225 -28.008 1.00 50.25 88 SER A N 1
ATOM 642 C CA . SER A 1 88 ? 32.154 -70.416 -28.211 1.00 50.25 88 SER A CA 1
ATOM 643 C C . SER A 1 88 ? 31.289 -70.689 -26.967 1.00 50.25 88 SER A C 1
ATOM 645 O O . SER A 1 88 ? 31.703 -70.390 -25.855 1.00 50.25 88 SER A O 1
ATOM 647 N N . GLY A 1 89 ? 30.093 -71.275 -27.058 1.00 39.53 89 GLY A N 1
ATOM 648 C CA . GLY A 1 89 ? 29.284 -71.602 -28.236 1.00 39.53 89 GLY A CA 1
ATOM 649 C C . GLY A 1 89 ? 28.113 -72.528 -27.870 1.00 39.53 89 GLY A C 1
ATOM 650 O O . GLY A 1 89 ? 28.229 -73.298 -26.927 1.00 39.53 89 GLY A O 1
ATOM 651 N N . GLN A 1 90 ? 27.005 -72.468 -28.617 1.00 39.56 90 GLN A N 1
ATOM 652 C CA . GLN A 1 90 ? 26.023 -73.553 -28.827 1.00 39.56 90 GLN A CA 1
ATOM 653 C C . GLN A 1 90 ? 25.004 -73.122 -29.913 1.00 39.56 90 GLN A C 1
ATOM 655 O O . GLN A 1 90 ? 24.886 -71.922 -30.186 1.00 39.56 90 GLN A O 1
ATOM 660 N N . PRO A 1 91 ? 24.298 -74.056 -30.582 1.00 53.84 91 PRO A N 1
ATOM 661 C CA . PRO A 1 91 ? 23.411 -73.737 -31.699 1.00 53.84 91 PRO A CA 1
ATOM 662 C C . PRO A 1 91 ? 22.000 -73.364 -31.214 1.00 53.84 91 PRO A C 1
ATOM 664 O O . PRO A 1 91 ? 21.168 -74.233 -30.969 1.00 53.84 91 PRO A O 1
ATOM 667 N N . ALA A 1 92 ? 21.711 -72.066 -31.105 1.00 47.75 92 ALA A N 1
ATOM 668 C CA . ALA A 1 92 ? 20.366 -71.568 -30.811 1.00 47.75 92 ALA A CA 1
ATOM 669 C C . ALA A 1 92 ? 19.603 -71.208 -32.099 1.00 47.75 92 ALA A C 1
ATOM 671 O O . ALA A 1 92 ? 20.166 -70.629 -33.030 1.00 47.75 92 ALA A O 1
ATOM 672 N N . ALA A 1 93 ? 18.317 -71.565 -32.139 1.00 51.16 93 ALA A N 1
ATOM 673 C CA . ALA A 1 93 ? 17.450 -71.451 -33.308 1.00 51.16 93 ALA A CA 1
ATOM 674 C C . ALA A 1 93 ? 17.234 -70.006 -33.808 1.00 51.16 93 ALA A C 1
ATOM 676 O O . ALA A 1 93 ? 17.466 -69.020 -33.105 1.00 51.16 93 ALA A O 1
ATOM 677 N N . VAL A 1 94 ? 16.730 -69.892 -35.042 1.00 55.94 94 VAL A N 1
ATOM 678 C CA . VAL A 1 94 ? 16.383 -68.625 -35.702 1.00 55.94 94 VAL A CA 1
ATOM 679 C C . VAL A 1 94 ? 15.230 -67.931 -34.962 1.00 55.94 94 VAL A C 1
ATOM 681 O O . VAL A 1 94 ? 14.056 -68.124 -35.274 1.00 55.94 94 VAL A O 1
ATOM 684 N N . ASN A 1 95 ? 15.567 -67.080 -33.991 1.00 54.53 95 ASN A N 1
ATOM 685 C CA . ASN A 1 95 ? 14.617 -66.274 -33.221 1.00 54.53 95 ASN A CA 1
ATOM 686 C C . ASN A 1 95 ? 14.063 -65.098 -34.047 1.00 54.53 95 ASN A C 1
ATOM 688 O O . ASN A 1 95 ? 14.360 -63.929 -33.796 1.00 54.53 95 ASN A O 1
ATOM 692 N N . LEU A 1 96 ? 13.208 -65.410 -35.026 1.00 54.97 96 LEU A N 1
ATOM 693 C CA . LEU A 1 96 ? 12.551 -64.438 -35.911 1.00 54.97 96 LEU A CA 1
ATOM 694 C C . LEU A 1 96 ? 11.751 -63.364 -35.134 1.00 54.97 96 LEU A C 1
ATOM 696 O O . LEU A 1 96 ? 11.625 -62.222 -35.586 1.00 54.97 96 LEU A O 1
ATOM 700 N N . HIS A 1 97 ? 11.278 -63.706 -33.931 1.00 52.47 97 HIS A N 1
ATOM 701 C CA . HIS A 1 97 ? 10.451 -62.862 -33.065 1.00 52.47 97 HIS A CA 1
ATOM 702 C C . HIS A 1 97 ? 11.168 -61.617 -32.506 1.00 52.47 97 HIS A C 1
ATOM 704 O O . HIS A 1 97 ? 10.557 -60.549 -32.450 1.00 52.47 97 HIS A O 1
ATOM 710 N N . GLN A 1 98 ? 12.475 -61.678 -32.203 1.00 57.25 98 GLN A N 1
ATOM 711 C CA . GLN A 1 98 ? 13.197 -60.555 -31.569 1.00 57.25 98 GLN A CA 1
ATOM 712 C C . GLN A 1 98 ? 13.216 -59.265 -32.411 1.00 57.25 98 GLN A C 1
ATOM 714 O O . GLN A 1 98 ? 13.307 -58.160 -31.871 1.00 57.25 98 GLN A O 1
ATOM 719 N N . THR A 1 99 ? 13.102 -59.368 -33.740 1.00 57.00 99 THR A N 1
ATOM 720 C CA . THR A 1 99 ? 13.053 -58.184 -34.618 1.00 57.00 99 THR A CA 1
ATOM 721 C C . THR A 1 99 ? 11.655 -57.580 -34.745 1.00 57.00 99 THR A C 1
ATOM 723 O O . THR A 1 99 ? 11.531 -56.378 -35.007 1.00 57.00 99 THR A O 1
ATOM 726 N N . ILE A 1 100 ? 10.608 -58.387 -34.544 1.00 61.81 100 ILE A N 1
ATOM 727 C CA . ILE A 1 100 ? 9.212 -57.950 -34.596 1.00 61.81 100 ILE A CA 1
ATOM 728 C C . ILE A 1 100 ? 8.894 -57.174 -33.323 1.00 61.81 100 ILE A C 1
ATOM 730 O O . ILE A 1 100 ? 8.468 -56.027 -33.435 1.00 61.81 100 ILE A O 1
ATOM 734 N N . ASP A 1 101 ? 9.218 -57.714 -32.148 1.00 73.12 101 ASP A N 1
ATOM 735 C CA . ASP A 1 101 ? 8.975 -57.038 -30.868 1.00 73.12 101 ASP A CA 1
ATOM 736 C C . ASP A 1 101 ? 9.735 -55.714 -30.795 1.00 73.12 101 ASP A C 1
ATOM 738 O O . ASP A 1 101 ? 9.126 -54.662 -30.614 1.00 73.12 101 ASP A O 1
ATOM 742 N N . GLY A 1 102 ? 11.032 -55.700 -31.122 1.00 81.62 102 GLY A N 1
ATOM 743 C CA . GLY A 1 102 ? 11.795 -54.452 -31.205 1.00 81.62 102 GLY A CA 1
ATOM 744 C C . GLY A 1 102 ? 11.276 -53.462 -32.267 1.00 81.62 102 GLY A C 1
ATOM 745 O O . GLY A 1 102 ? 11.571 -52.265 -32.201 1.00 81.62 102 GLY A O 1
ATOM 746 N N . ARG A 1 103 ? 10.517 -53.899 -33.282 1.00 82.69 103 ARG A N 1
ATOM 747 C CA . ARG A 1 103 ? 9.867 -53.005 -34.264 1.00 82.69 103 ARG A CA 1
ATOM 748 C C . ARG A 1 103 ? 8.509 -52.508 -33.761 1.00 82.69 103 ARG A C 1
ATOM 750 O O . ARG A 1 103 ? 8.190 -51.343 -34.002 1.00 82.69 103 ARG A O 1
ATOM 757 N N . VAL A 1 104 ? 7.732 -53.357 -33.095 1.00 85.50 104 VAL A N 1
ATOM 758 C CA . VAL A 1 104 ? 6.442 -53.032 -32.472 1.00 85.50 104 VAL A CA 1
ATOM 759 C C . VAL A 1 104 ? 6.661 -52.062 -31.315 1.00 85.50 104 VAL A C 1
ATOM 761 O O . VAL A 1 104 ? 6.075 -50.987 -31.314 1.00 85.50 104 VAL A O 1
ATOM 764 N N . GLU A 1 105 ? 7.608 -52.340 -30.428 1.00 86.00 105 GLU A N 1
ATOM 765 C CA . GLU A 1 105 ? 7.979 -51.496 -29.292 1.00 86.00 105 GLU A CA 1
ATOM 766 C C . GLU A 1 105 ? 8.477 -50.103 -29.740 1.00 86.00 105 GLU A C 1
ATOM 768 O O . GLU A 1 105 ? 8.036 -49.073 -29.226 1.00 86.00 105 GLU A O 1
ATOM 773 N N . ARG A 1 106 ? 9.313 -50.027 -30.791 1.00 85.75 106 ARG A N 1
ATOM 774 C CA . ARG A 1 106 ? 9.702 -48.742 -31.416 1.00 85.75 106 ARG A CA 1
ATOM 775 C C . ARG A 1 106 ? 8.541 -48.021 -32.114 1.00 85.75 106 ARG A C 1
ATOM 777 O O . ARG A 1 106 ? 8.618 -46.805 -32.291 1.00 85.75 106 ARG A O 1
ATOM 784 N N . ARG A 1 107 ? 7.502 -48.735 -32.567 1.00 88.44 107 ARG A N 1
ATOM 785 C CA . ARG A 1 107 ? 6.280 -48.127 -33.125 1.00 88.44 107 ARG A CA 1
ATOM 786 C C . ARG A 1 107 ? 5.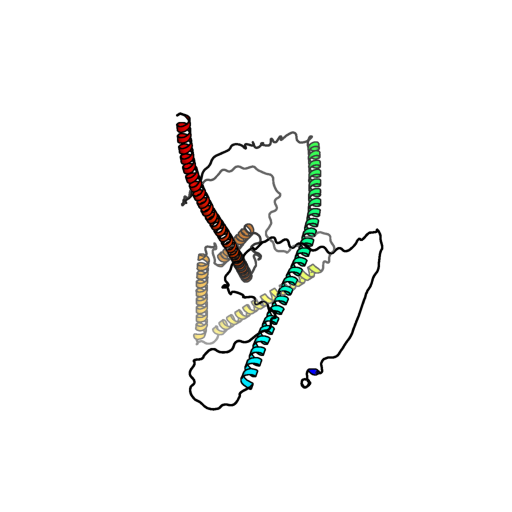383 -47.587 -32.017 1.00 88.44 107 ARG A C 1
ATOM 788 O O . ARG A 1 107 ? 4.943 -46.454 -32.161 1.00 88.44 107 ARG A O 1
ATOM 795 N N . ILE A 1 108 ? 5.191 -48.343 -30.936 1.00 85.56 108 ILE A N 1
ATOM 796 C CA . ILE A 1 108 ? 4.452 -47.939 -29.732 1.00 85.56 108 ILE A CA 1
ATOM 797 C C . ILE A 1 108 ? 5.063 -46.645 -29.186 1.00 85.56 108 ILE A C 1
ATOM 799 O O . ILE A 1 108 ? 4.447 -45.597 -29.345 1.00 85.56 108 ILE A O 1
ATOM 803 N N . ARG A 1 109 ? 6.347 -46.648 -28.788 1.00 89.00 109 ARG A N 1
ATOM 804 C CA . ARG A 1 109 ? 7.035 -45.440 -28.279 1.00 89.00 109 ARG A CA 1
ATOM 805 C C . ARG A 1 109 ? 6.933 -44.216 -29.202 1.00 89.00 109 ARG A C 1
ATOM 807 O O . ARG A 1 109 ? 6.881 -43.085 -28.730 1.00 89.00 109 ARG A O 1
ATOM 814 N N . ARG A 1 110 ? 6.930 -44.411 -30.529 1.00 90.94 110 ARG A N 1
ATOM 815 C CA . ARG A 1 110 ? 6.805 -43.312 -31.506 1.00 90.94 110 ARG A CA 1
ATOM 816 C C . ARG A 1 110 ? 5.371 -42.800 -31.638 1.00 90.94 110 ARG A C 1
ATOM 818 O O . ARG A 1 110 ? 5.187 -41.602 -31.849 1.00 90.94 110 ARG A O 1
ATOM 825 N N . ASN A 1 111 ? 4.384 -43.687 -31.562 1.00 92.31 111 ASN A N 1
ATOM 826 C CA . ASN A 1 111 ? 2.975 -43.318 -31.561 1.00 92.31 111 ASN A CA 1
ATOM 827 C C . ASN A 1 111 ? 2.626 -42.611 -30.248 1.00 92.31 111 ASN A C 1
ATOM 829 O O . ASN A 1 111 ? 2.112 -41.503 -30.306 1.00 92.31 111 ASN A O 1
ATOM 833 N N . ASP A 1 112 ? 3.048 -43.146 -29.101 1.00 92.75 112 ASP A N 1
ATOM 834 C CA . ASP A 1 112 ? 2.852 -42.528 -27.785 1.00 92.75 112 ASP A CA 1
ATOM 835 C C . ASP A 1 112 ? 3.444 -41.111 -27.741 1.00 92.75 112 ASP A C 1
ATOM 837 O O . ASP A 1 112 ? 2.771 -40.156 -27.356 1.00 92.75 112 ASP A O 1
ATOM 841 N N . LEU A 1 113 ? 4.679 -40.936 -28.231 1.00 93.50 113 LEU A N 1
ATOM 842 C CA . LEU A 1 113 ? 5.321 -39.623 -28.331 1.00 93.50 113 LEU A CA 1
ATOM 843 C C . LEU A 1 113 ? 4.578 -38.680 -29.296 1.00 93.50 113 LEU A C 1
ATOM 845 O O . LEU A 1 113 ? 4.467 -37.485 -29.024 1.00 93.50 113 LEU A O 1
ATOM 849 N N . ARG A 1 114 ? 4.031 -39.189 -30.407 1.00 94.06 114 ARG A N 1
ATOM 850 C CA . ARG A 1 114 ? 3.197 -38.396 -31.327 1.00 94.06 114 ARG A CA 1
ATOM 851 C C . ARG A 1 114 ? 1.865 -37.998 -30.692 1.00 94.06 114 ARG A C 1
ATOM 853 O O . ARG A 1 114 ? 1.412 -36.877 -30.923 1.00 94.06 114 ARG A O 1
ATOM 860 N N . ASP A 1 115 ? 1.261 -38.867 -29.897 1.00 94.69 115 ASP A N 1
ATOM 861 C CA . ASP A 1 115 ? -0.016 -38.620 -29.235 1.00 94.69 115 ASP A CA 1
ATOM 862 C C . ASP A 1 115 ? 0.157 -37.633 -28.077 1.00 94.69 115 ASP A C 1
ATOM 864 O O . ASP A 1 115 ? -0.643 -36.709 -27.940 1.00 94.69 115 ASP A O 1
ATOM 868 N N . VAL A 1 116 ? 1.247 -37.737 -27.309 1.00 95.19 116 VAL A N 1
ATOM 869 C CA . VAL A 1 116 ? 1.647 -36.734 -26.307 1.00 95.19 116 VAL A CA 1
ATOM 870 C C . VAL A 1 116 ? 1.907 -35.376 -26.966 1.00 95.19 116 VAL A C 1
ATOM 872 O O . VAL A 1 116 ? 1.332 -34.378 -26.537 1.00 95.19 116 VAL A O 1
ATOM 875 N N . LEU A 1 117 ? 2.677 -35.317 -28.060 1.00 94.94 117 LEU A N 1
ATOM 876 C CA . LEU A 1 117 ? 2.884 -34.066 -28.805 1.00 94.94 117 LEU A CA 1
ATOM 877 C C . LEU A 1 117 ? 1.571 -33.484 -29.352 1.00 94.94 117 LEU A C 1
ATOM 879 O O . LEU A 1 117 ? 1.375 -32.269 -29.321 1.00 94.94 117 LEU A O 1
ATOM 883 N N . SER A 1 118 ? 0.655 -34.333 -29.821 1.00 95.38 118 SER A N 1
ATOM 884 C CA . SER A 1 118 ? -0.655 -33.907 -30.330 1.00 95.38 118 SER A CA 1
ATOM 885 C C . SER A 1 118 ? -1.551 -33.365 -29.211 1.00 95.38 118 SER A C 1
ATOM 887 O O . SER A 1 118 ? -2.208 -32.342 -29.407 1.00 95.38 118 SER A O 1
ATOM 889 N N . LYS A 1 119 ? -1.530 -33.988 -28.022 1.00 96.56 119 LYS A N 1
ATOM 890 C CA . LYS A 1 119 ? -2.211 -33.500 -26.810 1.00 96.56 119 LYS A CA 1
ATOM 891 C C . LYS A 1 119 ? -1.667 -32.135 -26.383 1.00 96.56 119 LYS A C 1
ATOM 893 O O . LYS A 1 119 ? -2.459 -31.208 -26.256 1.00 96.56 119 LYS A O 1
ATOM 898 N N . ILE A 1 120 ? -0.344 -31.973 -26.290 1.00 95.19 120 ILE A N 1
ATOM 899 C CA . ILE A 1 120 ? 0.309 -30.693 -25.948 1.00 95.19 120 ILE A CA 1
ATOM 900 C C . ILE A 1 120 ? -0.067 -29.594 -26.959 1.00 95.19 120 ILE A C 1
ATOM 902 O O . ILE A 1 120 ? -0.408 -28.475 -26.578 1.00 95.19 120 ILE A O 1
ATOM 906 N N . GLN A 1 121 ? -0.068 -29.898 -28.262 1.00 95.12 121 GLN A N 1
ATOM 907 C CA . GLN A 1 121 ? -0.499 -28.937 -29.287 1.00 95.12 121 GLN A CA 1
ATOM 908 C C . GLN A 1 121 ? -1.992 -28.589 -29.188 1.00 95.12 121 GLN A C 1
ATOM 910 O O . GLN A 1 121 ? -2.369 -27.442 -29.436 1.00 95.12 121 GLN A O 1
ATOM 915 N N . GLN A 1 122 ? -2.853 -29.548 -28.839 1.00 96.25 122 GLN A N 1
ATOM 916 C CA . GLN A 1 122 ? -4.282 -29.305 -28.640 1.00 96.25 122 GLN A CA 1
ATOM 917 C C . GLN A 1 122 ? -4.545 -28.463 -27.384 1.00 96.25 122 GLN A C 1
ATOM 919 O O . GLN A 1 122 ? -5.364 -27.547 -27.427 1.00 96.25 122 GLN A O 1
ATOM 924 N N . GLU A 1 123 ? -3.835 -28.737 -26.294 1.00 95.88 123 GLU A N 1
ATOM 925 C CA . GLU A 1 123 ? -3.895 -27.984 -25.044 1.00 95.88 123 GLU A CA 1
ATOM 926 C C . GLU A 1 123 ? -3.434 -26.538 -25.240 1.00 95.88 123 GLU A C 1
ATOM 928 O O . GLU A 1 123 ? -4.183 -25.617 -24.917 1.00 95.88 123 GLU A O 1
ATOM 933 N N . LYS A 1 124 ? -2.289 -26.324 -25.904 1.00 96.25 124 LYS A N 1
ATOM 934 C CA . LYS A 1 124 ? -1.813 -24.983 -26.276 1.00 96.25 124 LYS A CA 1
ATOM 935 C C . LYS A 1 124 ? -2.842 -24.208 -27.111 1.00 96.25 124 LYS A C 1
ATOM 937 O O . LYS A 1 124 ? -3.078 -23.029 -26.872 1.00 96.25 124 LYS A O 1
ATOM 942 N N . ARG A 1 125 ? -3.512 -24.863 -28.068 1.00 96.25 125 ARG A N 1
ATOM 943 C CA . ARG A 1 125 ? -4.593 -24.222 -28.844 1.00 96.25 125 ARG A CA 1
ATOM 944 C C . ARG A 1 125 ? -5.797 -23.852 -27.976 1.00 96.25 125 ARG A C 1
ATOM 946 O O . ARG A 1 125 ? -6.395 -22.807 -28.216 1.00 96.25 125 ARG A O 1
ATOM 953 N N . ARG A 1 126 ? -6.153 -24.673 -26.982 1.00 96.38 126 ARG A N 1
ATOM 954 C CA . ARG A 1 126 ? -7.243 -24.375 -26.037 1.00 96.38 126 ARG A CA 1
ATOM 955 C C . ARG A 1 126 ? -6.886 -23.208 -25.116 1.00 96.38 126 ARG A C 1
ATOM 957 O O . ARG A 1 126 ? -7.708 -22.310 -24.972 1.00 96.38 126 ARG A O 1
ATOM 964 N N . SER A 1 127 ? -5.680 -23.167 -24.548 1.00 94.12 127 SER A N 1
ATOM 965 C CA . SER A 1 127 ? -5.257 -22.048 -23.695 1.00 94.12 127 SER A CA 1
ATOM 966 C C . SER A 1 127 ? -5.171 -20.734 -24.479 1.00 94.12 127 SER A C 1
ATOM 968 O O . SER A 1 127 ? -5.700 -19.722 -24.025 1.00 94.12 127 SER A O 1
ATOM 970 N N . GLU A 1 128 ? -4.646 -20.752 -25.710 1.00 96.19 128 GLU A N 1
ATOM 971 C CA .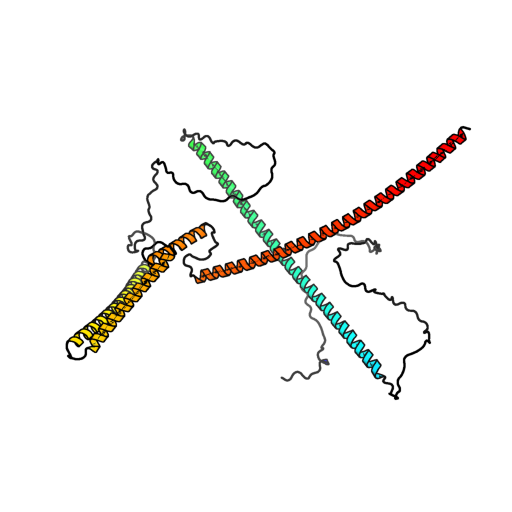 GLU A 1 128 ? -4.683 -19.592 -26.613 1.00 96.19 128 GLU A CA 1
ATOM 972 C C . GLU A 1 128 ? -6.115 -19.133 -26.944 1.00 96.19 128 GLU A C 1
ATOM 974 O O . GLU A 1 128 ? -6.363 -17.933 -27.058 1.00 96.19 128 GLU A O 1
ATOM 979 N N . GLN A 1 129 ? -7.064 -20.060 -27.118 1.00 95.94 129 GLN A N 1
ATOM 980 C CA . GLN A 1 129 ? -8.477 -19.732 -27.352 1.00 95.94 129 GLN A CA 1
ATOM 981 C C . GLN A 1 129 ? -9.135 -19.113 -26.114 1.00 95.94 129 GLN A C 1
ATOM 983 O O . GLN A 1 129 ? -9.835 -18.111 -26.251 1.00 95.94 129 GLN A O 1
ATOM 988 N N . LEU A 1 130 ? -8.877 -19.652 -24.919 1.00 96.56 130 LEU A N 1
ATOM 989 C CA . LEU A 1 130 ? -9.381 -19.103 -23.656 1.00 96.56 130 LEU A CA 1
ATOM 990 C C . LEU A 1 130 ? -8.815 -17.702 -23.388 1.00 96.56 130 LEU A C 1
ATOM 992 O O . LEU A 1 130 ? -9.585 -16.788 -23.098 1.00 96.56 130 LEU A O 1
ATOM 996 N N . ALA A 1 131 ? -7.509 -17.498 -23.584 1.00 94.00 131 ALA A N 1
ATOM 997 C CA . ALA A 1 131 ? -6.876 -16.185 -23.464 1.00 94.00 131 ALA A CA 1
ATOM 998 C C . ALA A 1 131 ? -7.472 -15.173 -24.461 1.00 94.00 131 ALA A C 1
ATOM 1000 O O . ALA A 1 131 ? -7.829 -14.059 -24.084 1.00 94.00 131 ALA A O 1
ATOM 1001 N N . LYS A 1 132 ? -7.668 -15.567 -25.730 1.00 96.12 132 LYS A N 1
ATOM 1002 C CA . LYS A 1 132 ? -8.338 -14.719 -26.736 1.00 96.12 132 LYS A CA 1
ATOM 1003 C C . LYS A 1 132 ? -9.776 -14.382 -26.331 1.00 96.12 132 LYS A C 1
ATOM 1005 O O . LYS A 1 132 ? -10.162 -13.221 -26.443 1.00 96.12 132 LYS A O 1
ATOM 1010 N N . ALA A 1 133 ? -10.540 -15.348 -25.816 1.00 96.50 133 ALA A N 1
ATOM 1011 C CA . ALA A 1 133 ? -11.907 -15.130 -25.343 1.00 96.50 133 ALA A CA 1
ATOM 1012 C C . ALA A 1 133 ? -11.957 -14.142 -24.160 1.00 96.50 133 ALA A C 1
ATOM 1014 O O . ALA A 1 133 ? -12.750 -13.197 -24.176 1.00 96.50 133 ALA A O 1
ATOM 1015 N N . GLN A 1 134 ? -11.061 -14.296 -23.179 1.00 96.31 134 GLN A N 1
ATOM 1016 C CA . GLN A 1 134 ? -10.911 -13.366 -22.055 1.00 96.31 134 GLN A CA 1
ATOM 1017 C C . GLN A 1 134 ? -10.547 -11.954 -22.534 1.00 96.31 134 GLN A C 1
ATOM 1019 O O . GLN A 1 134 ? -11.223 -10.999 -22.160 1.00 96.31 134 GLN A O 1
ATOM 1024 N N . ILE A 1 135 ? -9.573 -11.813 -23.442 1.00 95.75 135 ILE A N 1
ATOM 1025 C CA . ILE A 1 135 ? -9.209 -10.519 -24.045 1.00 95.75 135 ILE A CA 1
ATOM 1026 C C . ILE A 1 135 ? -10.409 -9.888 -24.770 1.00 95.75 135 ILE A C 1
ATOM 1028 O O . ILE A 1 135 ? -10.628 -8.683 -24.650 1.00 95.75 135 ILE A O 1
ATOM 1032 N N . THR A 1 136 ? -11.217 -10.665 -25.503 1.00 96.56 136 THR A N 1
ATOM 1033 C CA . THR A 1 136 ? -12.426 -10.124 -26.151 1.00 96.56 136 THR A CA 1
ATOM 1034 C C . THR A 1 136 ? -13.498 -9.698 -25.149 1.00 96.56 136 THR A C 1
ATOM 1036 O O . THR A 1 136 ? -14.122 -8.660 -25.364 1.00 96.56 136 THR A O 1
ATOM 1039 N N . LYS A 1 137 ? -13.672 -10.430 -24.037 1.00 97.56 137 LYS A N 1
ATOM 1040 C CA . LYS A 1 137 ? -14.590 -10.055 -22.952 1.00 97.56 137 LYS A CA 1
ATOM 1041 C C . LYS A 1 137 ? -14.147 -8.747 -22.292 1.00 97.56 137 LYS A C 1
ATOM 1043 O O . LYS A 1 137 ? -14.939 -7.813 -22.229 1.00 97.56 137 LYS A O 1
ATOM 1048 N N . LEU A 1 138 ? -12.879 -8.651 -21.889 1.00 97.50 138 LEU A N 1
ATOM 1049 C CA . LEU A 1 138 ? -12.315 -7.450 -21.265 1.00 97.50 138 LEU A CA 1
ATOM 1050 C C . LEU A 1 138 ? -12.406 -6.232 -22.195 1.00 97.50 138 LEU A C 1
ATOM 1052 O O . LEU A 1 138 ? -12.819 -5.164 -21.762 1.00 97.50 138 LEU A O 1
ATOM 1056 N N . LYS A 1 139 ? -12.130 -6.388 -23.498 1.00 96.56 139 LYS A N 1
ATOM 1057 C CA . LYS A 1 139 ? -12.311 -5.303 -24.484 1.00 96.56 139 LYS A CA 1
ATOM 1058 C C . LYS A 1 139 ? -13.771 -4.878 -24.665 1.00 96.56 139 LYS A C 1
ATOM 1060 O O . LYS A 1 139 ? -14.021 -3.712 -24.960 1.00 96.56 139 LYS A O 1
ATOM 1065 N N . ALA A 1 140 ? -14.731 -5.793 -24.530 1.00 96.94 140 ALA A N 1
ATOM 1066 C CA . ALA A 1 140 ? -16.154 -5.459 -24.586 1.00 96.94 140 ALA A CA 1
ATOM 1067 C C . ALA A 1 140 ? -16.621 -4.724 -23.318 1.00 96.94 140 ALA A C 1
ATOM 1069 O O . ALA A 1 140 ? -17.402 -3.779 -23.421 1.00 96.94 140 ALA A O 1
ATOM 1070 N N . GLU A 1 141 ? -16.108 -5.120 -22.151 1.00 96.75 141 GLU A N 1
ATOM 1071 C CA . GLU A 1 141 ? -16.366 -4.461 -20.869 1.00 96.75 141 GLU A CA 1
ATOM 1072 C C . GLU A 1 141 ? -15.750 -3.059 -20.811 1.00 96.75 141 GLU A C 1
ATOM 1074 O O . GLU A 1 141 ? -16.453 -2.109 -20.478 1.00 96.75 141 GLU A O 1
ATOM 1079 N N . LEU A 1 142 ? -14.493 -2.898 -21.241 1.00 96.06 142 LEU A N 1
ATOM 1080 C CA . LEU A 1 142 ? -13.816 -1.599 -21.331 1.00 96.06 142 LEU A CA 1
ATOM 1081 C C . LEU A 1 142 ? -14.629 -0.638 -22.220 1.00 96.06 142 LEU A C 1
ATOM 1083 O O . LEU A 1 142 ? -15.075 0.400 -21.749 1.00 96.06 142 LEU A O 1
ATOM 1087 N N . ARG A 1 143 ? -15.029 -1.071 -23.426 1.00 96.50 143 ARG A N 1
ATOM 1088 C CA . ARG A 1 143 ? -15.940 -0.308 -24.309 1.00 96.50 143 ARG A CA 1
ATOM 1089 C C . ARG A 1 143 ? -17.335 -0.045 -23.729 1.00 96.50 143 ARG A C 1
ATOM 1091 O O . ARG A 1 143 ? -18.069 0.789 -24.261 1.00 96.50 143 ARG A O 1
ATOM 1098 N N . ALA A 1 144 ? -17.790 -0.806 -22.735 1.00 96.62 144 ALA A N 1
ATOM 1099 C CA . ALA A 1 144 ? -19.034 -0.514 -22.024 1.00 96.62 144 ALA A CA 1
ATOM 1100 C C . ALA A 1 144 ? -18.809 0.570 -20.963 1.00 96.62 144 ALA A C 1
ATOM 1102 O O . ALA A 1 144 ? -19.606 1.502 -20.893 1.00 96.62 144 ALA A O 1
ATOM 1103 N N . ARG A 1 145 ? -17.696 0.498 -20.223 1.00 96.06 145 ARG A N 1
ATOM 1104 C CA . ARG A 1 145 ? -17.268 1.531 -19.271 1.00 96.06 145 ARG A CA 1
ATOM 1105 C C . ARG A 1 145 ? -16.970 2.859 -19.963 1.00 96.06 145 ARG A C 1
ATOM 1107 O O . ARG A 1 145 ? -17.488 3.865 -19.506 1.00 96.06 145 ARG A O 1
ATOM 1114 N N . ASP A 1 146 ? -16.269 2.862 -21.098 1.00 94.69 146 ASP A N 1
ATOM 1115 C CA . ASP A 1 146 ? -16.001 4.072 -21.892 1.00 94.69 146 ASP A CA 1
ATOM 1116 C C . ASP A 1 146 ? -17.300 4.794 -22.268 1.00 94.69 146 ASP A C 1
ATOM 1118 O O . ASP A 1 146 ? -17.436 5.998 -22.078 1.00 94.69 146 ASP A O 1
ATOM 1122 N N . ARG A 1 147 ? -18.301 4.048 -22.761 1.00 95.44 147 ARG A N 1
ATOM 1123 C CA . ARG A 1 147 ? -19.620 4.606 -23.108 1.00 95.44 147 ARG A CA 1
ATOM 1124 C C . ARG A 1 147 ? -20.348 5.185 -21.899 1.00 95.44 147 ARG A C 1
ATOM 1126 O O . ARG A 1 147 ? -21.074 6.160 -22.060 1.00 95.44 147 ARG A O 1
ATOM 1133 N N . GLU A 1 148 ? -20.162 4.604 -20.719 1.00 95.19 148 GLU A N 1
ATOM 1134 C CA . GLU A 1 148 ? -20.738 5.131 -19.484 1.00 95.19 148 GLU A CA 1
ATOM 1135 C C . GLU A 1 148 ? -19.993 6.378 -18.995 1.00 95.19 148 GLU A C 1
ATOM 1137 O O . GLU A 1 148 ? -20.634 7.356 -18.629 1.00 95.19 148 GLU A O 1
ATOM 1142 N N . ILE A 1 149 ? -18.662 6.412 -19.104 1.00 92.12 149 ILE A N 1
ATOM 1143 C CA . ILE A 1 149 ? -17.853 7.610 -18.842 1.00 92.12 149 ILE A CA 1
ATOM 1144 C C . ILE A 1 149 ? -18.287 8.754 -19.767 1.00 92.12 149 ILE A C 1
ATOM 1146 O O . ILE A 1 149 ? -18.566 9.841 -19.274 1.00 92.12 149 ILE A O 1
ATOM 1150 N N . TYR A 1 150 ? -18.451 8.508 -21.072 1.00 94.00 150 TYR A N 1
ATOM 1151 C CA . TYR A 1 150 ? -18.959 9.518 -22.010 1.00 94.00 150 TYR A CA 1
ATOM 1152 C C . TYR A 1 150 ? -20.367 10.017 -21.650 1.00 94.00 150 TYR A C 1
ATOM 1154 O O . TYR A 1 150 ? -20.645 11.208 -21.775 1.00 94.00 150 TYR A O 1
ATOM 1162 N N . ARG A 1 151 ? -21.267 9.143 -21.177 1.00 92.81 151 ARG A N 1
ATOM 1163 C CA . ARG A 1 151 ? -22.602 9.555 -20.701 1.00 92.81 151 ARG A CA 1
ATOM 1164 C C . ARG A 1 151 ? -22.519 10.427 -19.455 1.00 92.81 151 ARG A C 1
ATOM 1166 O O . ARG A 1 151 ? -23.155 11.474 -19.424 1.00 92.81 151 ARG A O 1
ATOM 1173 N N . MET A 1 152 ? -21.733 10.010 -18.465 1.00 92.06 152 MET A N 1
ATOM 1174 C CA . MET A 1 152 ? -21.554 10.748 -17.216 1.00 92.06 152 MET A CA 1
ATOM 1175 C C . MET A 1 152 ? -20.887 12.104 -17.460 1.00 92.06 152 MET A C 1
ATOM 1177 O O . MET A 1 152 ? -21.377 13.105 -16.958 1.00 92.06 152 MET A O 1
ATOM 1181 N N . GLN A 1 153 ? -19.848 12.165 -18.298 1.00 86.88 153 GLN A N 1
ATOM 1182 C CA . GLN A 1 153 ? -19.208 13.421 -18.705 1.00 86.88 153 GLN A CA 1
ATOM 1183 C C . GLN A 1 153 ? -20.193 14.362 -19.405 1.00 86.88 153 GLN A C 1
ATOM 1185 O O . GLN A 1 153 ? -20.254 15.535 -19.053 1.00 86.88 153 GLN A O 1
ATOM 1190 N N . ASN A 1 154 ? -21.007 13.856 -20.338 1.00 85.00 154 ASN A N 1
ATOM 1191 C CA . ASN A 1 154 ? -22.029 14.668 -21.001 1.00 85.00 154 ASN A CA 1
ATOM 1192 C C . ASN A 1 154 ? -23.103 15.162 -20.016 1.00 85.00 154 ASN A C 1
ATOM 1194 O O . ASN A 1 154 ? -23.521 16.312 -20.112 1.00 85.00 154 ASN A O 1
ATOM 1198 N N . ALA A 1 155 ? -23.530 14.329 -19.061 1.00 83.31 155 ALA A N 1
ATOM 1199 C CA . ALA A 1 155 ? -24.485 14.727 -18.029 1.00 83.31 155 ALA A CA 1
ATOM 1200 C C . ALA A 1 155 ? -23.904 15.817 -17.113 1.00 83.31 155 ALA A C 1
ATOM 1202 O O . ALA A 1 155 ? -24.520 16.867 -16.951 1.00 83.31 155 ALA A O 1
ATOM 1203 N N . THR A 1 156 ? -22.701 15.608 -16.568 1.00 80.56 156 THR A N 1
ATOM 1204 C CA . THR A 1 156 ? -22.000 16.591 -15.728 1.00 80.56 156 THR A CA 1
ATOM 1205 C C . THR A 1 156 ? -21.764 17.901 -16.476 1.00 80.56 156 THR A C 1
ATOM 1207 O O . THR A 1 156 ? -22.063 18.955 -15.931 1.00 80.56 156 THR A O 1
ATOM 1210 N N . MET A 1 157 ? -21.329 17.853 -17.741 1.00 80.50 157 MET A N 1
ATOM 1211 C CA . MET A 1 157 ? -21.127 19.054 -18.557 1.00 80.50 157 MET A CA 1
ATOM 1212 C C . MET A 1 157 ? -22.420 19.868 -18.712 1.00 80.50 157 MET A C 1
ATOM 1214 O O . MET A 1 157 ? -22.376 21.087 -18.574 1.00 80.50 157 MET A O 1
ATOM 1218 N N . VAL A 1 158 ? -23.569 19.220 -18.943 1.00 74.19 158 VAL A N 1
ATOM 1219 C CA . VAL A 1 158 ? -24.868 19.914 -19.010 1.00 74.19 158 VAL A CA 1
ATOM 1220 C C . VAL A 1 158 ? -25.207 20.560 -17.662 1.00 74.19 158 VAL A C 1
ATOM 1222 O O . VAL A 1 158 ? -25.429 21.771 -17.620 1.00 74.19 158 VAL A O 1
ATOM 1225 N N . PHE A 1 159 ? -25.152 19.809 -16.556 1.00 75.56 159 PHE A N 1
ATOM 1226 C CA . PHE A 1 159 ? -25.448 20.346 -15.220 1.00 75.56 159 PHE A CA 1
ATOM 1227 C C . PHE A 1 159 ? -24.524 21.500 -14.811 1.00 75.56 159 PHE A C 1
ATOM 1229 O O . PHE A 1 159 ? -24.992 22.486 -14.240 1.00 75.56 159 PHE A O 1
ATOM 1236 N N . ASP A 1 160 ? -23.229 21.417 -15.122 1.00 81.88 160 ASP A N 1
ATOM 1237 C CA . ASP A 1 160 ? -22.283 22.490 -14.827 1.00 81.88 160 ASP A CA 1
ATOM 1238 C C . ASP A 1 160 ? -22.539 23.720 -15.710 1.00 81.88 160 ASP A C 1
ATOM 1240 O O . ASP A 1 160 ? -22.500 24.835 -15.194 1.00 81.88 160 ASP A O 1
ATOM 1244 N N . THR A 1 161 ? -22.898 23.564 -16.993 1.00 83.44 161 THR A N 1
ATOM 1245 C CA . THR A 1 161 ? -23.286 24.718 -17.832 1.00 83.44 161 THR A CA 1
ATOM 1246 C C . THR A 1 161 ? -24.563 25.408 -17.346 1.00 83.44 161 THR A C 1
ATOM 1248 O O . THR A 1 161 ? -24.591 26.636 -17.277 1.00 83.44 161 THR A O 1
ATOM 1251 N N . GLU A 1 162 ? -25.588 24.655 -16.934 1.00 84.38 162 GLU A N 1
ATOM 1252 C CA . GLU A 1 162 ? -26.818 25.218 -16.355 1.00 84.38 162 GLU A CA 1
ATOM 1253 C C . GLU A 1 162 ? -26.540 25.934 -15.025 1.00 84.38 162 GLU A C 1
ATOM 1255 O O . GLU A 1 162 ? -27.046 27.032 -14.781 1.00 84.38 162 GLU A O 1
ATOM 1260 N N . ARG A 1 163 ? -25.685 25.350 -14.176 1.00 89.38 163 ARG A N 1
ATOM 1261 C CA . ARG A 1 163 ? -25.275 25.943 -12.899 1.00 89.38 163 ARG A CA 1
ATOM 1262 C C . ARG A 1 163 ? -24.455 27.217 -13.089 1.00 89.38 163 ARG A C 1
ATOM 1264 O O . ARG A 1 163 ? -24.705 28.194 -12.385 1.00 89.38 163 ARG A O 1
ATOM 1271 N N . ILE A 1 164 ? -23.493 27.219 -14.012 1.00 90.94 164 ILE A N 1
ATOM 1272 C CA . ILE A 1 164 ? -22.682 28.399 -14.344 1.00 90.94 164 ILE A CA 1
ATOM 1273 C C . ILE A 1 164 ? -23.592 29.511 -14.868 1.00 90.94 164 ILE A C 1
ATOM 1275 O O . ILE A 1 164 ? -23.549 30.615 -14.336 1.00 90.94 164 ILE A O 1
ATOM 1279 N N . TRP A 1 165 ? -24.491 29.209 -15.808 1.00 92.69 165 TRP A N 1
ATOM 1280 C CA . TRP A 1 165 ? -25.444 30.183 -16.342 1.00 92.69 165 TRP A CA 1
ATOM 1281 C C . TRP A 1 165 ? -26.386 30.749 -15.262 1.00 92.69 165 TRP A C 1
ATOM 1283 O O . TRP A 1 165 ? -26.625 31.956 -15.200 1.00 92.69 165 TRP A O 1
ATOM 1293 N N . GLY A 1 166 ? -26.868 29.902 -14.345 1.00 91.25 166 GLY A N 1
ATOM 1294 C CA . GLY A 1 166 ? -27.655 30.335 -13.189 1.00 91.25 166 GLY A CA 1
ATOM 1295 C C . GLY A 1 166 ? -26.880 31.267 -12.247 1.00 91.25 166 GLY A C 1
ATOM 1296 O O . GLY A 1 166 ? -27.427 32.271 -11.788 1.00 91.25 166 GLY A O 1
ATOM 1297 N N . LEU A 1 167 ? -25.598 30.983 -11.995 1.00 93.38 167 LEU A N 1
ATOM 1298 C CA . LEU A 1 167 ? -24.714 31.843 -11.201 1.00 93.38 167 LEU A CA 1
ATOM 1299 C C . LEU A 1 167 ? -24.395 33.163 -11.919 1.00 93.38 167 LEU A C 1
ATOM 1301 O O . LEU A 1 167 ? -24.423 34.215 -11.286 1.00 93.38 167 LEU A O 1
ATOM 1305 N N . GLU A 1 168 ? -24.156 33.147 -13.231 1.00 92.81 168 GLU A N 1
ATOM 1306 C CA . GLU A 1 168 ? -23.971 34.356 -14.044 1.00 92.81 168 GLU A CA 1
ATOM 1307 C C . GLU A 1 168 ? -25.207 35.262 -13.992 1.00 92.81 168 GLU A C 1
ATOM 1309 O O . GLU A 1 168 ? -25.081 36.474 -13.795 1.00 92.81 168 GLU A O 1
ATOM 1314 N N . GLN A 1 169 ? -26.405 34.681 -14.092 1.00 93.19 169 GLN A N 1
ATOM 1315 C CA . GLN A 1 169 ? -27.662 35.417 -13.985 1.00 93.19 169 GLN A CA 1
ATOM 1316 C C . GLN A 1 169 ? -27.878 35.983 -12.569 1.00 93.19 169 GLN A C 1
ATOM 1318 O O . GLN A 1 169 ? -28.304 37.130 -12.440 1.00 93.19 169 GLN A O 1
ATOM 1323 N N . GLN A 1 170 ? -27.521 35.247 -11.509 1.00 93.44 170 GLN A N 1
ATOM 1324 C CA . GLN A 1 170 ? -27.535 35.762 -10.131 1.00 93.44 170 GLN A CA 1
ATOM 1325 C C . GLN A 1 170 ? -26.522 36.898 -9.922 1.00 93.44 170 GLN A C 1
ATOM 1327 O O . GLN A 1 170 ? -26.855 37.906 -9.306 1.00 93.44 170 GLN A O 1
ATOM 1332 N N . ILE A 1 171 ? -25.308 36.788 -10.468 1.00 94.06 171 ILE A N 1
ATOM 1333 C CA . ILE A 1 171 ? -24.295 37.855 -10.425 1.00 94.06 171 ILE A CA 1
ATOM 1334 C C . ILE A 1 171 ? -24.794 39.097 -11.173 1.00 94.06 171 ILE A C 1
ATOM 1336 O O . ILE A 1 171 ? -24.588 40.220 -10.709 1.00 94.06 171 ILE A O 1
ATOM 1340 N N . LYS A 1 172 ? -25.463 38.918 -12.315 1.00 94.19 172 LYS A N 1
ATOM 1341 C CA . LYS A 1 172 ? -26.057 40.007 -13.100 1.00 94.19 172 LYS A CA 1
ATOM 1342 C C . LYS A 1 172 ? -27.187 40.706 -12.339 1.00 94.19 172 LYS A C 1
ATOM 1344 O O . LYS A 1 172 ? -27.204 41.933 -12.296 1.00 94.19 172 LYS A O 1
ATOM 1349 N N . GLU A 1 173 ? -28.065 39.939 -11.697 1.00 93.81 173 GLU A N 1
ATOM 1350 C CA . GLU A 1 173 ? -29.142 40.449 -10.842 1.00 93.81 173 GLU A CA 1
ATOM 1351 C C . GLU A 1 173 ? -28.586 41.204 -9.625 1.00 93.81 173 GLU A C 1
ATOM 1353 O O . GLU A 1 173 ? -28.947 42.354 -9.394 1.00 93.81 173 GLU A O 1
ATOM 1358 N N . LEU A 1 174 ? -27.627 40.624 -8.896 1.00 93.31 174 LEU A N 1
ATOM 1359 C CA . LEU A 1 174 ? -26.982 41.274 -7.749 1.00 93.31 174 LEU A CA 1
ATOM 1360 C C . LEU A 1 174 ? -26.238 42.557 -8.146 1.00 93.31 174 LEU A C 1
ATOM 1362 O O . LEU A 1 174 ? -26.302 43.542 -7.413 1.00 93.31 174 LEU A O 1
ATOM 1366 N N . LYS A 1 175 ? -25.583 42.591 -9.315 1.00 91.50 175 LYS A N 1
ATOM 1367 C CA . LYS A 1 175 ? -24.997 43.824 -9.872 1.00 91.50 175 LYS A CA 1
ATOM 1368 C C . LYS A 1 175 ? -26.067 44.864 -10.209 1.00 91.50 175 LYS A C 1
ATOM 1370 O O . LYS A 1 175 ? -25.862 46.038 -9.915 1.00 91.50 175 LYS A O 1
ATOM 1375 N N . GLY A 1 176 ? -27.203 44.446 -10.769 1.00 89.69 176 GLY A N 1
ATOM 1376 C CA . GLY A 1 176 ? -28.360 45.314 -11.006 1.00 89.69 176 GLY A CA 1
ATOM 1377 C C . GLY A 1 176 ? -28.904 45.912 -9.708 1.00 89.69 176 GLY A C 1
ATOM 1378 O O . GLY A 1 176 ? -29.043 47.126 -9.606 1.00 89.69 176 GLY A O 1
ATOM 1379 N N . GLN A 1 177 ? -29.115 45.083 -8.684 1.00 88.44 177 GLN A N 1
ATOM 1380 C CA . GLN A 1 177 ? -29.558 45.520 -7.358 1.00 88.44 177 GLN A CA 1
ATOM 1381 C C . GLN A 1 177 ? -28.542 46.417 -6.647 1.00 88.44 177 GLN A C 1
ATOM 1383 O O . GLN A 1 177 ? -28.938 47.307 -5.900 1.00 88.44 177 GLN A O 1
ATOM 1388 N N . LEU A 1 178 ? -27.240 46.199 -6.847 1.00 86.12 178 LEU A N 1
ATOM 1389 C CA . LEU A 1 178 ? -26.208 47.069 -6.289 1.00 86.12 178 LEU A CA 1
ATOM 1390 C C . LEU A 1 178 ? -26.177 48.422 -7.013 1.00 86.12 178 LEU A C 1
ATOM 1392 O O . LEU A 1 178 ? -26.060 49.448 -6.355 1.00 86.12 178 LEU A O 1
ATOM 1396 N N . ALA A 1 179 ? -26.361 48.442 -8.337 1.00 83.44 179 ALA A N 1
ATOM 1397 C CA . ALA A 1 179 ? -26.478 49.675 -9.110 1.00 83.44 179 ALA A CA 1
ATOM 1398 C C . ALA A 1 179 ? -27.740 50.475 -8.737 1.00 83.44 179 ALA A C 1
ATOM 1400 O O . ALA A 1 179 ? -27.650 51.678 -8.508 1.00 83.44 179 ALA A O 1
ATOM 1401 N N . THR A 1 180 ? -28.903 49.829 -8.589 1.00 79.56 180 THR A N 1
ATOM 1402 C CA . THR A 1 180 ? -30.132 50.521 -8.160 1.00 79.56 180 THR A CA 1
ATOM 1403 C C . THR A 1 180 ? -30.064 50.982 -6.705 1.00 79.56 180 THR A C 1
ATOM 1405 O O . THR A 1 180 ? -30.518 52.083 -6.412 1.00 79.56 180 THR A O 1
ATOM 1408 N N . LYS A 1 181 ? -29.437 50.215 -5.800 1.00 77.19 181 LYS A N 1
ATOM 1409 C CA . LYS A 1 181 ? -29.151 50.664 -4.423 1.00 77.19 181 LYS A CA 1
ATOM 1410 C C . LYS A 1 181 ? -28.112 51.784 -4.365 1.00 77.19 181 LYS A C 1
ATOM 1412 O O . LYS A 1 181 ? -28.212 52.619 -3.478 1.00 77.19 181 LYS A O 1
ATOM 1417 N N . SER A 1 182 ? -27.160 51.834 -5.298 1.00 67.56 182 SER A N 1
ATOM 1418 C CA . SER A 1 182 ? -26.227 52.961 -5.432 1.00 67.56 182 SER A CA 1
ATOM 1419 C C . SER A 1 182 ? -26.980 54.234 -5.818 1.00 67.56 182 SER A C 1
ATOM 1421 O O . SER A 1 182 ? -26.843 55.238 -5.134 1.00 67.56 182 SER A O 1
ATOM 1423 N N . MET A 1 183 ? -27.843 54.170 -6.838 1.00 59.25 183 MET A N 1
ATOM 1424 C CA . MET A 1 183 ? -28.663 55.311 -7.275 1.00 59.25 183 MET A CA 1
ATOM 1425 C C . MET A 1 183 ? -29.698 55.736 -6.216 1.00 59.25 183 MET A C 1
ATOM 1427 O O . MET A 1 183 ? -29.948 56.920 -6.039 1.00 59.25 183 MET A O 1
ATOM 1431 N N . ALA A 1 184 ? -30.278 54.791 -5.467 1.00 57.22 184 ALA A N 1
ATOM 1432 C CA . ALA A 1 184 ? -31.200 55.092 -4.364 1.00 57.22 184 ALA A CA 1
ATOM 1433 C C . ALA A 1 184 ? -30.492 55.542 -3.067 1.00 57.22 184 ALA A C 1
ATOM 1435 O O . ALA A 1 184 ? -31.138 56.073 -2.168 1.00 57.22 184 ALA A O 1
ATOM 1436 N N . GLY A 1 185 ? -29.180 55.314 -2.949 1.00 51.22 185 GLY A N 1
ATOM 1437 C CA . GLY A 1 185 ? -28.357 55.733 -1.812 1.00 51.22 185 GLY A CA 1
ATOM 1438 C C . GLY A 1 185 ? -27.780 57.145 -1.947 1.00 51.22 185 GLY A C 1
ATOM 1439 O O . GLY A 1 185 ? -27.301 57.697 -0.958 1.00 51.22 185 GLY A O 1
ATOM 1440 N N . GLU A 1 186 ? -27.841 57.754 -3.135 1.00 49.31 186 GLU A N 1
ATOM 1441 C CA . GLU A 1 186 ? -27.268 59.084 -3.398 1.00 49.31 186 GLU A CA 1
ATOM 1442 C C . GLU A 1 186 ? -27.972 60.228 -2.641 1.00 49.31 186 GLU A C 1
ATOM 1444 O O . GLU A 1 186 ? -27.353 61.264 -2.408 1.00 49.31 186 GLU A O 1
ATOM 1449 N N . GLU A 1 187 ? -29.199 60.027 -2.145 1.00 50.56 187 GLU A N 1
ATOM 1450 C CA . GLU A 1 187 ? -29.868 60.981 -1.242 1.00 50.56 187 GLU A CA 1
ATOM 1451 C C . GLU A 1 187 ? -29.506 60.789 0.249 1.00 50.56 187 GLU A C 1
ATOM 1453 O O . GLU A 1 187 ? -29.867 61.627 1.075 1.00 50.56 187 GLU A O 1
ATOM 1458 N N . ALA A 1 188 ? -28.797 59.712 0.626 1.00 53.16 188 ALA A N 1
ATOM 1459 C CA . ALA A 1 188 ? -28.642 59.315 2.032 1.00 53.16 188 ALA A CA 1
ATOM 1460 C C . ALA A 1 188 ? -27.264 58.748 2.449 1.00 53.16 188 ALA A C 1
ATOM 1462 O O . ALA A 1 188 ? -27.184 58.085 3.483 1.00 53.16 188 ALA A O 1
ATOM 1463 N N . THR A 1 189 ? -26.166 59.054 1.742 1.00 46.84 189 THR A N 1
ATOM 1464 C CA . THR A 1 189 ? -24.804 58.821 2.286 1.00 46.84 189 THR A CA 1
ATOM 1465 C C . THR A 1 189 ? -23.741 59.818 1.805 1.00 46.84 189 THR A C 1
ATOM 1467 O O . THR A 1 189 ? -22.672 59.457 1.313 1.00 46.84 189 THR A O 1
ATOM 1470 N N . GLN A 1 190 ? -23.970 61.112 2.037 1.00 49.75 190 GLN A N 1
ATOM 1471 C CA . GLN A 1 190 ? -22.875 62.087 2.064 1.00 49.75 190 GLN A CA 1
ATOM 1472 C C . GLN A 1 190 ? -22.056 61.908 3.359 1.00 49.75 190 GLN A C 1
ATOM 1474 O O . GLN A 1 190 ? -22.257 62.659 4.300 1.00 49.75 190 GLN A O 1
ATOM 1479 N N . TYR A 1 191 ? -21.195 60.881 3.425 1.00 48.25 191 TYR A N 1
ATOM 1480 C CA . TYR A 1 191 ? -19.954 60.747 4.226 1.00 48.25 191 TYR A CA 1
ATOM 1481 C C . TYR A 1 191 ? -19.396 59.311 4.054 1.00 48.25 191 TYR A C 1
ATOM 1483 O O . TYR A 1 191 ? -20.165 58.381 3.845 1.00 48.25 191 TYR A O 1
ATOM 1491 N N . PHE A 1 192 ? -18.072 59.133 4.190 1.00 39.94 192 PHE A N 1
ATOM 1492 C CA . PHE A 1 192 ? -17.283 57.907 3.901 1.00 39.94 192 PHE A CA 1
ATOM 1493 C C . PHE A 1 192 ? -16.927 57.629 2.428 1.00 39.94 192 PHE A C 1
ATOM 1495 O O . PHE A 1 192 ? -17.260 56.601 1.844 1.00 39.94 192 PHE A O 1
ATOM 1502 N N . SER A 1 193 ? -16.080 58.505 1.877 1.00 36.66 193 SER A N 1
ATOM 1503 C CA . SER A 1 193 ? -15.137 58.106 0.825 1.00 36.66 193 SER A CA 1
ATOM 1504 C C . SER A 1 193 ? -14.024 57.244 1.439 1.00 36.66 193 SER A C 1
ATOM 1506 O O . SER A 1 193 ? -13.123 57.760 2.104 1.00 36.66 193 SER A O 1
ATOM 1508 N N . CYS A 1 194 ? -14.094 55.926 1.250 1.00 39.31 194 CYS A N 1
ATOM 1509 C CA . CYS A 1 194 ? -13.019 55.007 1.621 1.00 39.31 194 CYS A CA 1
ATOM 1510 C C . CYS A 1 194 ? -12.075 54.805 0.430 1.00 39.31 194 CYS A C 1
ATOM 1512 O O . CYS A 1 194 ? -12.360 54.040 -0.491 1.00 39.31 194 CYS A O 1
ATOM 1514 N N . VAL A 1 195 ? -10.934 55.496 0.469 1.00 40.53 195 VAL A N 1
ATOM 1515 C CA . VAL A 1 195 ? -9.816 55.279 -0.456 1.00 40.53 195 VAL A CA 1
ATOM 1516 C C . VAL A 1 195 ? -9.254 53.874 -0.237 1.00 40.53 195 VAL A C 1
ATOM 1518 O O . VAL A 1 195 ? -8.777 53.555 0.851 1.00 40.53 195 VAL A O 1
ATOM 1521 N N . TRP A 1 196 ? -9.289 53.042 -1.276 1.00 37.25 196 TRP A N 1
ATOM 1522 C CA . TRP A 1 196 ? -8.635 51.735 -1.273 1.00 37.25 196 TRP A CA 1
ATOM 1523 C C . TRP A 1 196 ? -7.123 51.914 -1.480 1.00 37.25 196 TRP A C 1
ATOM 1525 O O . TRP A 1 196 ? -6.731 52.568 -2.450 1.00 37.25 196 TRP A O 1
ATOM 1535 N N . PRO A 1 197 ? -6.255 51.338 -0.627 1.00 40.50 197 PRO A N 1
ATOM 1536 C CA . PRO A 1 197 ? -4.823 51.314 -0.889 1.00 40.50 197 PRO A CA 1
ATOM 1537 C C . PRO A 1 197 ? -4.524 50.423 -2.101 1.00 40.50 197 PRO A C 1
ATOM 1539 O O . PRO A 1 197 ? -4.580 49.196 -2.014 1.00 40.50 197 PRO A O 1
ATOM 1542 N N . SER A 1 198 ? -4.198 51.037 -3.237 1.00 41.59 198 SER A N 1
ATOM 1543 C CA . SER A 1 198 ? -3.659 50.320 -4.394 1.00 41.59 198 SER A CA 1
ATOM 1544 C C . SER A 1 198 ? -2.301 49.721 -4.032 1.00 41.59 198 SER A C 1
ATOM 1546 O O . SER A 1 198 ? -1.367 50.453 -3.701 1.00 41.59 198 SER A O 1
ATOM 1548 N N . THR A 1 199 ? -2.171 48.398 -4.110 1.00 39.53 199 THR A N 1
ATOM 1549 C CA . THR A 1 199 ? -0.885 47.717 -3.942 1.00 39.53 199 THR A CA 1
ATOM 1550 C C . THR A 1 199 ? 0.039 48.049 -5.122 1.00 39.53 199 THR A C 1
ATOM 1552 O O . THR A 1 199 ? -0.359 47.870 -6.277 1.00 39.53 199 THR A O 1
ATOM 1555 N N . PRO A 1 200 ? 1.271 48.541 -4.889 1.00 41.16 200 PRO A N 1
ATOM 1556 C CA . PRO A 1 200 ? 2.201 48.806 -5.975 1.00 41.16 200 PRO A CA 1
ATOM 1557 C C . PRO A 1 200 ? 2.757 47.492 -6.533 1.00 41.16 200 PRO A C 1
ATOM 1559 O O . PRO A 1 200 ? 3.388 46.704 -5.832 1.00 41.16 200 PRO A O 1
ATOM 1562 N N . SER A 1 201 ? 2.536 47.281 -7.827 1.00 42.88 201 SER A N 1
ATOM 1563 C CA . SER A 1 201 ? 3.220 46.259 -8.616 1.00 42.88 201 SER A CA 1
ATOM 1564 C C . SER A 1 201 ? 4.689 46.642 -8.813 1.00 42.88 201 SER A C 1
ATOM 1566 O O . SER A 1 201 ? 4.968 47.625 -9.498 1.00 42.88 201 SER A O 1
ATOM 1568 N N . THR A 1 202 ? 5.620 45.822 -8.322 1.00 39.12 202 THR A N 1
ATOM 1569 C CA . THR A 1 202 ? 7.035 45.855 -8.733 1.00 39.12 202 THR A CA 1
ATOM 1570 C C . THR A 1 202 ? 7.519 44.446 -9.080 1.00 39.12 202 THR A C 1
ATOM 1572 O O . THR A 1 202 ? 7.988 43.703 -8.221 1.00 39.12 202 THR A O 1
ATOM 1575 N N . ALA A 1 203 ? 7.381 44.085 -10.355 1.00 38.25 203 ALA A N 1
ATOM 1576 C CA . ALA A 1 203 ? 8.158 43.025 -10.994 1.00 38.25 203 ALA A CA 1
ATOM 1577 C C . ALA A 1 203 ? 9.356 43.651 -11.741 1.00 38.25 203 ALA A C 1
ATOM 1579 O O . ALA A 1 203 ? 9.312 44.848 -12.030 1.00 38.25 203 ALA A O 1
ATOM 1580 N N . SER A 1 204 ? 10.355 42.832 -12.115 1.00 36.22 204 SER A N 1
ATOM 1581 C CA . SER A 1 204 ? 11.688 43.234 -12.632 1.00 36.22 204 SER A CA 1
ATOM 1582 C C . SER A 1 204 ? 12.610 43.743 -11.508 1.00 36.22 204 SER A C 1
ATOM 1584 O O . SER A 1 204 ? 12.176 44.563 -10.706 1.00 36.22 204 SER A O 1
ATOM 1586 N N . THR A 1 205 ? 13.860 43.305 -11.325 1.00 38.91 205 THR A N 1
ATOM 1587 C CA . THR A 1 205 ? 14.869 42.568 -12.139 1.00 38.91 205 THR A CA 1
ATOM 1588 C C . THR A 1 205 ? 15.557 41.510 -11.245 1.00 38.91 205 THR A C 1
ATOM 1590 O O . THR A 1 205 ? 15.704 41.767 -10.056 1.00 38.91 205 THR A O 1
ATOM 1593 N N . ASP A 1 206 ? 15.797 40.264 -11.667 1.00 37.28 206 ASP A N 1
ATOM 1594 C CA . ASP A 1 206 ? 16.847 39.744 -12.584 1.00 37.28 206 ASP A CA 1
ATOM 1595 C C . ASP A 1 206 ? 18.180 39.389 -11.869 1.00 37.28 206 ASP A C 1
ATOM 1597 O O . ASP A 1 206 ? 18.657 40.174 -11.059 1.00 37.28 206 ASP A O 1
ATOM 1601 N N . ASP A 1 207 ? 18.704 38.188 -12.168 1.00 36.53 207 ASP A N 1
ATOM 1602 C CA . ASP A 1 207 ? 19.966 37.521 -11.755 1.00 36.53 207 ASP A CA 1
ATOM 1603 C C . ASP A 1 207 ? 20.552 37.673 -10.320 1.00 36.53 207 ASP A C 1
ATOM 1605 O O . ASP A 1 207 ? 20.975 38.748 -9.903 1.00 36.53 207 ASP A O 1
ATOM 1609 N N . LEU A 1 208 ? 20.779 36.542 -9.614 1.00 40.94 208 LEU A N 1
ATOM 1610 C CA . LEU A 1 208 ? 22.108 35.878 -9.536 1.00 40.94 208 LEU A CA 1
ATOM 1611 C C . LEU A 1 208 ? 22.126 34.628 -8.607 1.00 40.94 208 LEU A C 1
ATOM 1613 O O . LEU A 1 208 ? 21.389 34.517 -7.633 1.00 40.94 208 LEU A O 1
ATOM 1617 N N . MET A 1 209 ? 23.006 33.688 -8.956 1.00 38.41 209 MET A N 1
ATOM 1618 C CA . MET A 1 209 ? 23.287 32.357 -8.389 1.00 38.41 209 MET A CA 1
ATOM 1619 C C . MET A 1 209 ? 23.822 32.312 -6.936 1.00 38.41 209 MET A C 1
ATOM 1621 O O . MET A 1 209 ? 24.690 33.110 -6.605 1.00 38.41 209 MET A O 1
ATOM 1625 N N . ASP A 1 210 ? 23.418 31.298 -6.149 1.00 38.84 210 ASP A N 1
ATOM 1626 C CA . ASP A 1 210 ? 24.282 30.368 -5.359 1.00 38.84 210 ASP A CA 1
ATOM 1627 C C . ASP A 1 210 ? 23.382 29.288 -4.697 1.00 38.84 210 ASP A C 1
ATOM 1629 O O . ASP A 1 210 ? 22.300 29.600 -4.208 1.00 38.84 210 ASP A O 1
ATOM 1633 N N . VAL A 1 211 ? 23.573 27.975 -4.886 1.00 39.06 211 VAL A N 1
ATOM 1634 C CA . VAL A 1 211 ? 24.599 27.045 -4.351 1.00 39.06 211 VAL A CA 1
ATOM 1635 C C . VAL A 1 211 ? 24.462 26.736 -2.848 1.00 39.06 211 VAL A C 1
ATOM 1637 O O . VAL A 1 211 ? 24.414 27.600 -1.985 1.00 39.06 211 VAL A O 1
ATOM 1640 N N . ALA A 1 212 ? 24.394 25.429 -2.590 1.00 38.31 212 ALA A N 1
ATOM 1641 C CA . ALA A 1 212 ? 24.209 24.714 -1.331 1.00 38.31 212 ALA A CA 1
ATOM 1642 C C . ALA A 1 212 ? 25.164 25.049 -0.168 1.00 38.31 212 ALA A C 1
ATOM 1644 O O . ALA A 1 212 ? 26.351 25.257 -0.398 1.00 38.31 212 ALA A O 1
ATOM 1645 N N . GLN A 1 213 ? 24.664 24.884 1.067 1.00 43.56 213 GLN A N 1
ATOM 1646 C CA . GLN A 1 213 ? 25.174 24.009 2.157 1.00 43.56 213 GLN A CA 1
ATOM 1647 C C . GLN A 1 213 ? 24.307 24.264 3.419 1.00 43.56 213 GLN A C 1
ATOM 1649 O O . GLN A 1 213 ? 23.940 25.406 3.664 1.00 43.56 213 GLN A O 1
ATOM 1654 N N . ASP A 1 214 ? 23.709 23.284 4.107 1.00 39.12 214 ASP A N 1
ATOM 1655 C CA . ASP A 1 214 ? 24.230 22.107 4.843 1.00 39.12 214 ASP A CA 1
ATOM 1656 C C . ASP A 1 214 ? 24.464 22.405 6.349 1.00 39.12 214 ASP A C 1
ATOM 1658 O O . ASP A 1 214 ? 24.768 23.535 6.715 1.00 39.12 214 ASP A O 1
ATOM 1662 N N . ALA A 1 215 ? 24.306 21.374 7.190 1.00 39.38 215 ALA A N 1
ATOM 1663 C CA . ALA A 1 215 ? 24.577 21.299 8.640 1.00 39.38 215 ALA A CA 1
ATOM 1664 C C . ALA A 1 215 ? 23.766 22.162 9.654 1.00 39.38 215 ALA A C 1
ATOM 1666 O O . ALA A 1 215 ? 24.001 23.347 9.870 1.00 39.38 215 ALA A O 1
ATOM 1667 N N . ASP A 1 216 ? 22.883 21.470 10.384 1.00 42.12 216 ASP A N 1
ATOM 1668 C CA . ASP A 1 216 ? 22.767 21.422 11.856 1.00 42.12 216 ASP A CA 1
ATOM 1669 C C . ASP A 1 216 ? 23.209 22.623 12.730 1.00 42.12 216 ASP A C 1
ATOM 1671 O O . ASP A 1 216 ? 24.399 22.881 12.923 1.00 42.12 216 ASP A O 1
ATOM 1675 N N . TYR A 1 217 ? 22.259 23.195 13.487 1.00 45.09 217 TYR A N 1
ATOM 1676 C CA . TYR A 1 217 ? 22.559 23.722 14.827 1.00 45.09 217 TYR A CA 1
ATOM 1677 C C . TYR A 1 217 ? 21.434 23.450 15.839 1.00 45.09 217 TYR A C 1
ATOM 1679 O O . TYR A 1 217 ? 20.251 23.397 15.503 1.00 45.09 217 TYR A O 1
ATOM 1687 N N . PHE A 1 218 ? 21.833 23.250 17.094 1.00 35.66 218 PHE A N 1
ATOM 1688 C CA . PHE A 1 218 ? 21.071 22.622 18.173 1.00 35.66 218 PHE A CA 1
ATOM 1689 C C . PHE A 1 218 ? 21.078 23.525 19.418 1.00 35.66 218 PHE A C 1
ATOM 1691 O O . PHE A 1 218 ? 22.125 24.067 19.763 1.00 35.66 218 PHE A O 1
ATOM 1698 N N . GLY A 1 219 ? 19.953 23.616 20.139 1.00 39.09 219 GLY A N 1
ATOM 1699 C CA . GLY A 1 219 ? 19.927 24.122 21.522 1.00 39.09 219 GLY A CA 1
ATOM 1700 C C . GLY A 1 219 ? 19.131 25.409 21.782 1.00 39.09 219 GLY A C 1
ATOM 1701 O O . GLY A 1 219 ? 19.562 26.506 21.450 1.00 39.09 219 GLY A O 1
ATOM 1702 N N . ASP A 1 220 ? 17.977 25.226 22.429 1.00 33.50 220 ASP A N 1
ATOM 1703 C CA . ASP A 1 220 ? 17.575 25.867 23.697 1.00 33.50 220 ASP A CA 1
ATOM 1704 C C . ASP A 1 220 ? 18.135 27.261 24.070 1.00 33.50 220 ASP A C 1
ATOM 1706 O O . ASP A 1 220 ? 19.309 27.381 24.408 1.00 33.50 220 ASP A O 1
ATOM 1710 N N . VAL A 1 221 ? 17.240 28.257 24.191 1.00 38.16 221 VAL A N 1
ATOM 1711 C CA . VAL A 1 221 ? 17.204 29.185 25.345 1.00 38.16 221 VAL A CA 1
ATOM 1712 C C . VAL A 1 221 ? 15.750 29.568 25.659 1.00 38.16 221 VAL A C 1
ATOM 1714 O O . VAL A 1 221 ? 15.053 30.182 24.850 1.00 38.16 221 VAL A O 1
ATOM 1717 N N . THR A 1 222 ? 15.319 29.289 26.887 1.00 41.34 222 THR A N 1
ATOM 1718 C CA . THR A 1 222 ? 14.110 29.862 27.502 1.00 41.34 222 THR A CA 1
ATOM 1719 C C . THR A 1 222 ? 14.311 31.330 27.908 1.00 41.34 222 THR A C 1
ATOM 1721 O O . THR A 1 222 ? 15.297 31.671 28.558 1.00 41.34 222 THR A O 1
ATOM 1724 N N . ALA A 1 223 ? 13.346 32.210 27.609 1.00 41.00 223 ALA A N 1
ATOM 1725 C CA . ALA A 1 223 ? 13.287 33.560 28.182 1.00 41.00 223 ALA A CA 1
ATOM 1726 C C . ALA A 1 223 ? 11.836 34.024 28.415 1.00 41.00 223 ALA A C 1
ATOM 1728 O O . ALA A 1 223 ? 10.908 33.624 27.714 1.00 41.00 223 ALA A O 1
ATOM 1729 N N . LEU A 1 224 ? 11.651 34.839 29.454 1.00 35.88 224 LEU A N 1
ATOM 1730 C CA . LEU A 1 224 ? 10.394 35.043 30.179 1.00 35.88 224 LEU A CA 1
ATOM 1731 C C . LEU A 1 224 ? 9.778 36.441 29.941 1.00 35.88 224 LEU A C 1
ATOM 1733 O O . LEU A 1 224 ? 10.504 37.426 29.883 1.00 35.88 224 LEU A O 1
ATOM 1737 N N . MET A 1 225 ? 8.436 36.503 29.957 1.00 34.75 225 MET A N 1
ATOM 1738 C CA . MET A 1 225 ? 7.557 37.688 30.113 1.00 34.75 225 MET A CA 1
ATOM 1739 C C . MET A 1 225 ? 7.546 38.789 29.031 1.00 34.75 225 MET A C 1
ATOM 1741 O O . MET A 1 225 ? 8.566 39.370 28.685 1.00 34.75 225 MET A O 1
ATOM 1745 N N . ASN A 1 226 ? 6.329 39.200 28.631 1.00 34.16 226 ASN A N 1
ATOM 1746 C CA . ASN A 1 226 ? 5.781 40.534 28.951 1.00 34.16 226 ASN A CA 1
ATOM 1747 C C . ASN A 1 226 ? 4.284 40.681 28.571 1.00 34.16 226 ASN A C 1
ATOM 1749 O O . ASN A 1 226 ? 3.863 40.333 27.475 1.00 34.16 226 ASN A O 1
ATOM 1753 N N . ASN A 1 227 ? 3.502 41.262 29.487 1.00 34.00 227 ASN A N 1
ATOM 1754 C CA . ASN A 1 227 ? 2.146 41.821 29.313 1.00 34.00 227 ASN A CA 1
ATOM 1755 C C . ASN A 1 227 ? 2.232 43.338 29.629 1.00 34.00 227 ASN A C 1
ATOM 1757 O O . ASN A 1 227 ? 3.170 43.709 30.336 1.00 34.00 227 ASN A O 1
ATOM 1761 N N . PRO A 1 228 ? 1.221 44.201 29.370 1.00 56.44 228 PRO A N 1
ATOM 1762 C CA . PRO A 1 228 ? 0.175 44.254 28.334 1.00 56.44 228 PRO A CA 1
ATOM 1763 C C . PRO A 1 228 ? 0.263 45.621 27.565 1.00 56.44 228 PRO A C 1
ATOM 1765 O O . PRO A 1 228 ? 1.342 46.210 27.549 1.00 56.44 228 PRO A O 1
ATOM 1768 N N . PRO A 1 229 ? -0.805 46.177 26.933 1.00 41.34 229 PRO A N 1
ATOM 1769 C CA . PRO A 1 229 ? -1.790 46.952 27.705 1.00 41.34 229 PRO A CA 1
ATOM 1770 C C . PRO A 1 229 ? -3.259 46.809 27.242 1.00 41.34 229 PRO A C 1
ATOM 1772 O O . PRO A 1 229 ? -3.598 46.161 26.258 1.00 41.34 229 PRO A O 1
ATOM 1775 N N . ARG A 1 230 ? -4.153 47.429 28.018 1.00 38.34 230 ARG A N 1
ATOM 1776 C CA . ARG A 1 230 ? -5.616 47.280 28.003 1.00 38.34 230 ARG A CA 1
ATOM 1777 C C . ARG A 1 230 ? -6.290 48.591 27.585 1.00 38.34 230 ARG A C 1
ATOM 1779 O O . ARG A 1 230 ? -6.172 49.572 28.311 1.00 38.34 230 ARG A O 1
ATOM 1786 N N . ALA A 1 231 ? -7.088 48.582 26.517 1.00 33.97 231 ALA A N 1
ATOM 1787 C CA . ALA A 1 231 ? -8.055 49.642 26.211 1.00 33.97 231 ALA A CA 1
ATOM 1788 C C . ALA A 1 231 ? -9.309 49.059 25.531 1.00 33.97 231 ALA A C 1
ATOM 1790 O O . ALA A 1 231 ? -9.227 48.076 24.801 1.00 33.97 231 ALA A O 1
ATOM 1791 N N . ARG A 1 232 ? -10.481 49.638 25.824 1.00 47.94 232 ARG A N 1
ATOM 1792 C CA . ARG A 1 232 ? -11.792 49.235 25.273 1.00 47.94 232 ARG A CA 1
ATOM 1793 C C . ARG A 1 232 ? -12.052 49.938 23.931 1.00 47.94 232 ARG A C 1
ATOM 1795 O O . ARG A 1 232 ? -11.484 51.001 23.693 1.00 47.94 232 ARG A O 1
ATOM 1802 N N . PRO A 1 233 ? -13.009 49.439 23.137 1.00 42.53 233 PRO A N 1
ATOM 1803 C CA . PRO A 1 233 ? -14.247 50.219 23.032 1.00 42.53 233 PRO A CA 1
ATOM 1804 C C . PRO A 1 233 ? -15.496 49.425 23.436 1.00 42.53 233 PRO A C 1
ATOM 1806 O O . PRO A 1 233 ? -15.456 48.219 23.673 1.00 42.53 233 PRO A O 1
ATOM 1809 N N . SER A 1 234 ? -16.604 50.147 23.584 1.00 38.22 234 SER A N 1
ATOM 1810 C CA . SER A 1 234 ? -17.830 49.682 24.233 1.00 38.22 234 SER A CA 1
ATOM 1811 C C . SER A 1 234 ? -18.988 49.562 23.235 1.00 38.22 234 SER A C 1
ATOM 1813 O O . SER A 1 234 ? -19.166 50.450 22.414 1.00 38.22 234 SER A O 1
ATOM 1815 N N . ILE A 1 235 ? -19.837 48.548 23.436 1.00 47.00 235 ILE A N 1
ATOM 1816 C CA . ILE A 1 235 ? -21.269 48.524 23.071 1.00 47.00 235 ILE A CA 1
ATOM 1817 C C . ILE A 1 235 ? -21.5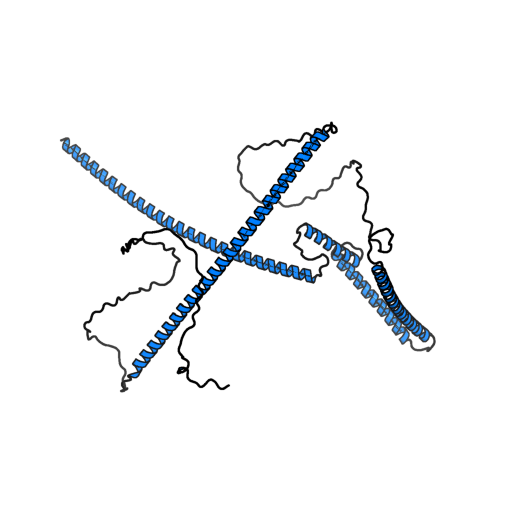97 48.586 21.562 1.00 47.00 235 ILE A C 1
ATOM 1819 O O . ILE A 1 235 ? -21.875 49.639 21.000 1.00 47.00 235 ILE A O 1
ATOM 1823 N N . LEU A 1 236 ? -21.794 47.403 20.975 1.00 42.81 236 LEU A N 1
ATOM 1824 C CA . LEU A 1 236 ? -23.095 47.061 20.389 1.00 42.81 236 LEU A CA 1
ATOM 1825 C C . LEU A 1 236 ? -23.538 45.728 21.003 1.00 42.81 236 LEU A C 1
ATOM 1827 O O . LEU A 1 236 ? -22.799 44.747 20.980 1.00 42.81 236 LEU A O 1
ATOM 1831 N N . THR A 1 237 ? -24.709 45.717 21.634 1.00 44.22 237 THR A N 1
ATOM 1832 C CA . THR A 1 237 ? -25.244 44.570 22.378 1.00 44.22 237 THR A CA 1
ATOM 1833 C C . THR A 1 237 ? -25.832 43.509 21.443 1.00 44.22 237 THR A C 1
ATOM 1835 O O . THR A 1 237 ? -26.831 43.806 20.783 1.00 44.22 237 THR A O 1
ATOM 1838 N N . PRO A 1 238 ? -25.331 42.259 21.432 1.00 52.91 238 PRO A N 1
ATOM 1839 C CA . PRO A 1 238 ? -26.157 41.123 21.042 1.00 52.91 238 PRO A CA 1
ATOM 1840 C C . PRO A 1 238 ? -27.192 40.842 22.153 1.00 52.91 238 PRO A C 1
ATOM 1842 O O . PRO A 1 238 ? -26.908 41.103 23.328 1.00 52.91 238 PRO A O 1
ATOM 1845 N N . PRO A 1 239 ? -28.388 40.315 21.832 1.00 45.12 239 PRO A N 1
ATOM 1846 C CA . PRO A 1 239 ? -29.356 39.925 22.851 1.00 45.12 239 PRO A CA 1
ATOM 1847 C C . PRO A 1 239 ? -28.804 38.776 23.706 1.00 45.12 239 PRO A C 1
ATOM 1849 O O . PRO A 1 239 ? -28.215 37.823 23.196 1.00 45.12 239 PRO A O 1
ATOM 1852 N N . ALA A 1 240 ? -28.999 38.866 25.020 1.00 44.97 240 ALA A N 1
ATOM 1853 C CA . ALA A 1 240 ? -28.525 37.861 25.959 1.00 44.97 240 ALA A CA 1
ATOM 1854 C C . ALA A 1 240 ? -29.444 36.627 25.972 1.00 44.97 240 ALA A C 1
ATOM 1856 O O . ALA A 1 240 ? -30.560 36.690 26.484 1.00 44.97 240 ALA A O 1
ATOM 1857 N N . THR A 1 241 ? -28.945 35.488 25.488 1.00 39.59 241 THR A N 1
ATOM 1858 C CA . THR A 1 241 ? -29.541 34.161 25.718 1.00 39.59 241 THR A CA 1
ATOM 1859 C C . THR A 1 241 ? -28.454 33.134 26.039 1.00 39.59 241 THR A C 1
ATOM 1861 O O . THR A 1 241 ? -27.909 32.443 25.182 1.00 39.59 241 THR A O 1
ATOM 1864 N N . SER A 1 242 ? -28.131 33.019 27.325 1.00 41.47 242 SER A N 1
ATOM 1865 C CA . SER A 1 242 ? -27.342 31.908 27.862 1.00 41.47 242 SER A CA 1
ATOM 1866 C C . SER A 1 242 ? -28.126 30.587 27.784 1.00 41.47 242 SER A C 1
ATOM 1868 O O . SER A 1 242 ? -29.300 30.582 28.164 1.00 41.47 242 SER A O 1
ATOM 1870 N N . PRO A 1 243 ? -27.512 29.450 27.404 1.00 48.22 243 PRO A N 1
ATOM 1871 C CA . PRO A 1 243 ? -28.141 28.145 27.568 1.00 48.22 243 PRO A CA 1
ATOM 1872 C C . PRO A 1 243 ? -28.160 27.756 29.055 1.00 48.22 243 PRO A C 1
ATOM 1874 O O . PRO A 1 243 ? -27.143 27.383 29.642 1.00 48.22 243 PRO A O 1
ATOM 1877 N N . THR A 1 244 ? -29.335 27.855 29.674 1.00 43.53 244 THR A N 1
ATOM 1878 C CA . THR A 1 244 ? -29.584 27.360 31.034 1.00 43.53 244 THR A CA 1
ATOM 1879 C C . THR A 1 244 ? -29.404 25.839 31.097 1.00 43.53 244 THR A C 1
ATOM 1881 O O . THR A 1 244 ? -29.729 25.116 30.156 1.00 43.53 244 THR A O 1
ATOM 1884 N N . ARG A 1 245 ? -28.881 25.356 32.230 1.00 43.88 245 ARG A N 1
ATOM 1885 C CA . ARG A 1 245 ? -28.683 23.928 32.538 1.00 43.88 245 ARG A CA 1
ATOM 1886 C C . ARG A 1 245 ? -29.979 23.118 32.333 1.00 43.88 245 ARG A C 1
ATOM 1888 O O . ARG A 1 245 ? -31.053 23.650 32.612 1.00 43.88 245 ARG A O 1
ATOM 1895 N N . PRO A 1 246 ? -29.902 21.833 31.934 1.00 43.28 246 PRO A N 1
ATOM 1896 C CA . PRO A 1 246 ? -31.087 20.994 31.778 1.00 43.28 246 PRO A CA 1
ATOM 1897 C C . PRO A 1 246 ? -31.760 20.757 33.135 1.00 43.28 246 PRO A C 1
ATOM 1899 O O . PRO A 1 246 ? -31.250 20.020 33.979 1.00 43.28 246 PRO A O 1
ATOM 1902 N N . ILE A 1 247 ? -32.913 21.392 33.337 1.00 44.19 247 ILE A N 1
ATOM 1903 C CA . ILE A 1 247 ? -33.813 21.121 34.458 1.00 44.19 247 ILE A CA 1
ATOM 1904 C C . ILE A 1 247 ? -34.827 20.055 34.030 1.00 44.19 247 ILE A C 1
ATOM 1906 O O . ILE A 1 247 ? -35.348 20.077 32.918 1.00 44.19 247 ILE A O 1
ATOM 1910 N N . SER A 1 248 ? -35.059 19.124 34.956 1.00 38.81 248 SER A N 1
ATOM 1911 C CA . SER A 1 248 ? -36.057 18.047 34.962 1.00 38.81 248 SER A CA 1
ATOM 1912 C C . SER A 1 248 ? -37.362 18.336 34.185 1.00 38.81 248 SER A C 1
ATOM 1914 O O . SER A 1 248 ? -37.953 19.402 34.375 1.00 38.81 248 SER A O 1
ATOM 1916 N N . PRO A 1 249 ? -37.877 17.389 33.372 1.00 40.94 249 PRO A N 1
ATOM 1917 C CA . PRO A 1 249 ? -39.047 17.598 32.522 1.00 40.94 249 PRO A CA 1
ATOM 1918 C C . PRO A 1 249 ? -40.377 17.408 33.278 1.00 40.94 249 PRO A C 1
ATOM 1920 O O . PRO A 1 249 ? -41.120 16.468 33.013 1.00 40.94 249 PRO A O 1
ATOM 1923 N N . PHE A 1 250 ? -40.714 18.328 34.185 1.00 43.19 250 PHE A N 1
ATOM 1924 C CA . PHE A 1 250 ? -42.056 18.423 34.776 1.00 43.19 250 PHE A CA 1
ATOM 1925 C C . PHE A 1 250 ? -42.517 19.881 34.897 1.00 43.19 250 PHE A C 1
ATOM 1927 O O . PHE A 1 250 ? -42.369 20.492 35.948 1.00 43.19 250 PHE A O 1
ATOM 1934 N N . SER A 1 251 ? -43.078 20.408 33.804 1.00 36.53 251 SER A N 1
ATOM 1935 C CA . SER A 1 251 ? -44.159 21.411 33.784 1.00 36.53 251 SER A CA 1
ATOM 1936 C C . SER A 1 251 ? -44.623 21.634 32.341 1.00 36.53 251 SER A C 1
ATOM 1938 O O . SER A 1 251 ? -43.814 21.949 31.470 1.00 36.53 251 SER A O 1
ATOM 1940 N N . LYS A 1 252 ? -45.925 21.470 32.081 1.00 40.53 252 LYS A N 1
ATOM 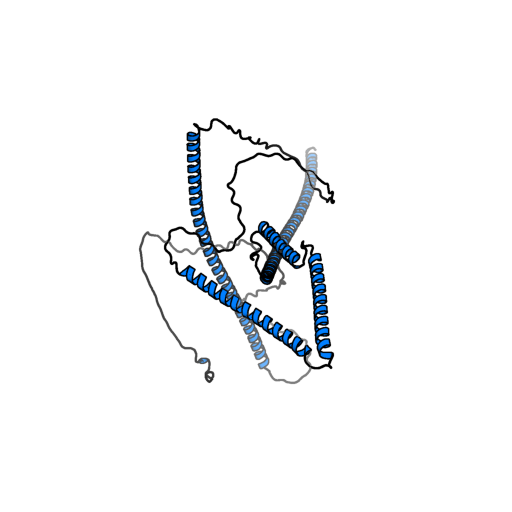1941 C CA . LYS A 1 252 ? -46.580 21.902 30.838 1.00 40.53 252 LYS A CA 1
ATOM 1942 C C . LYS A 1 252 ? -47.421 23.130 31.154 1.00 40.53 252 LYS A C 1
ATOM 1944 O O . LYS A 1 252 ? -48.416 22.987 31.856 1.00 40.53 252 LYS A O 1
ATOM 1949 N N . ASP A 1 253 ? -47.061 24.271 30.579 1.00 37.47 253 ASP A N 1
ATOM 1950 C CA . ASP A 1 253 ? -47.973 25.407 30.431 1.00 37.47 253 ASP A CA 1
ATOM 1951 C C . ASP A 1 253 ? -48.458 25.529 28.980 1.00 37.47 253 ASP A C 1
ATOM 1953 O O . ASP A 1 253 ? -47.902 24.932 28.054 1.00 37.47 253 ASP A O 1
ATOM 1957 N N . VAL A 1 254 ? -49.588 26.213 28.817 1.00 43.84 254 VAL A N 1
ATOM 1958 C CA . VAL A 1 254 ? -50.577 25.946 27.762 1.00 43.84 254 VAL A CA 1
ATOM 1959 C C . VAL A 1 254 ? -50.685 27.097 26.760 1.00 43.84 254 VAL A C 1
ATOM 1961 O O . VAL A 1 254 ? -50.722 28.250 27.184 1.00 43.84 254 VAL A O 1
ATOM 1964 N N . SER A 1 255 ? -50.855 26.765 25.466 1.00 35.62 255 SER A N 1
ATOM 1965 C CA . SER A 1 255 ? -51.678 27.440 24.416 1.00 35.62 255 SER A CA 1
ATOM 1966 C C . SER A 1 255 ? -51.000 27.407 23.025 1.00 35.62 255 SER A C 1
ATOM 1968 O O . SER A 1 255 ? -49.776 27.384 22.952 1.00 35.62 255 SER A O 1
ATOM 1970 N N . PRO A 1 256 ? -51.747 27.479 21.903 1.00 53.25 256 PRO A N 1
ATOM 1971 C CA . PRO A 1 256 ? -52.789 26.524 21.513 1.00 53.25 256 PRO A CA 1
ATOM 1972 C C . PRO A 1 256 ? -52.642 26.059 20.036 1.00 53.25 256 PRO A C 1
ATOM 1974 O O . PRO A 1 256 ? -51.826 26.580 19.281 1.00 53.25 256 PRO A O 1
ATOM 1977 N N . THR A 1 257 ? -53.554 25.188 19.582 1.00 38.09 257 THR A N 1
ATOM 1978 C CA . THR A 1 257 ? -53.840 24.861 18.157 1.00 38.09 257 THR A CA 1
ATOM 1979 C C . THR A 1 257 ? -52.926 23.839 17.456 1.00 38.09 257 THR A C 1
ATOM 1981 O O . THR A 1 257 ? -51.985 24.195 16.755 1.00 38.09 257 THR A O 1
ATOM 1984 N N . SER A 1 258 ? -53.288 22.555 17.556 1.00 37.88 258 SER A N 1
ATOM 1985 C CA . SER A 1 258 ? -53.475 21.650 16.401 1.00 37.88 258 SER A CA 1
ATOM 1986 C C . SER A 1 258 ? -54.012 20.300 16.898 1.00 37.88 258 SER A C 1
ATOM 1988 O O . SER A 1 258 ? -53.474 19.734 17.851 1.00 37.88 258 SER A O 1
ATOM 1990 N N . ASP A 1 259 ? -55.083 19.795 16.288 1.00 50.31 259 ASP A N 1
ATOM 1991 C CA . ASP A 1 259 ? -55.823 18.627 16.772 1.00 50.31 259 ASP A CA 1
ATOM 1992 C C . ASP A 1 259 ? -55.089 17.291 16.535 1.00 50.31 259 ASP A C 1
ATOM 1994 O O . ASP A 1 259 ? -54.999 16.790 15.415 1.00 50.31 259 ASP A O 1
ATOM 1998 N N . ALA A 1 260 ? -54.616 16.669 17.620 1.00 43.19 260 ALA A N 1
ATOM 1999 C CA . ALA A 1 260 ? -54.164 15.275 17.678 1.00 43.19 260 ALA A CA 1
ATOM 2000 C C . ALA A 1 260 ? -54.375 14.714 19.108 1.00 43.19 260 ALA A C 1
ATOM 2002 O O . ALA A 1 260 ? -54.382 15.484 20.072 1.00 43.19 260 ALA A O 1
ATOM 2003 N N . PRO A 1 261 ? -54.620 13.400 19.291 1.00 46.59 261 PRO A N 1
ATOM 2004 C CA . PRO A 1 261 ? -55.446 12.925 20.402 1.00 46.59 261 PRO A CA 1
ATOM 2005 C C . PRO A 1 261 ? -54.775 12.970 21.784 1.00 46.59 261 PRO A C 1
ATOM 2007 O O . PRO A 1 261 ? -53.741 12.348 22.036 1.00 46.59 261 PRO A O 1
ATOM 2010 N N . LEU A 1 262 ? -55.482 13.612 22.718 1.00 56.09 262 LEU A N 1
ATOM 2011 C CA . LEU A 1 262 ? -55.122 13.884 24.121 1.00 56.09 262 LEU A CA 1
ATOM 2012 C C . LEU A 1 262 ? -54.888 12.623 24.993 1.00 56.09 262 LEU A C 1
ATOM 2014 O O . LEU A 1 262 ? -54.449 12.722 26.136 1.00 56.09 262 LEU A O 1
ATOM 2018 N N . GLU A 1 263 ? -55.152 11.434 24.451 1.00 58.09 263 GLU A N 1
ATOM 2019 C CA . GLU A 1 263 ? -55.128 10.150 25.162 1.00 58.09 263 GLU A CA 1
ATOM 2020 C C . GLU A 1 263 ? -53.758 9.453 25.166 1.00 58.09 263 GLU A C 1
ATOM 2022 O O . GLU A 1 263 ? -53.511 8.602 26.018 1.00 58.09 263 GLU A O 1
ATOM 2027 N N . ALA A 1 264 ? -52.839 9.809 24.260 1.00 59.53 264 ALA A N 1
ATOM 2028 C CA . ALA A 1 264 ? -51.503 9.201 24.229 1.00 59.53 264 ALA A CA 1
ATOM 2029 C C . ALA A 1 264 ? -50.646 9.626 25.439 1.00 59.53 264 ALA A C 1
ATOM 2031 O O . ALA A 1 264 ? -50.003 8.797 26.078 1.00 59.53 264 ALA A O 1
ATOM 2032 N N . GLY A 1 265 ? -50.689 10.916 25.795 1.00 64.06 265 GLY A N 1
ATOM 2033 C CA . GLY A 1 265 ? -49.916 11.460 26.915 1.00 64.06 265 GLY A CA 1
ATOM 2034 C C . GLY A 1 265 ? -50.428 11.039 28.296 1.00 64.06 265 GLY A C 1
ATOM 2035 O O . GLY A 1 265 ? -49.632 10.954 29.225 1.00 64.06 265 GLY A O 1
ATOM 2036 N N . LYS A 1 266 ? -51.732 10.752 28.438 1.00 73.19 266 LYS A N 1
ATOM 2037 C CA . LYS A 1 266 ? -52.307 10.220 29.687 1.00 73.19 266 LYS A CA 1
ATOM 2038 C C . LYS A 1 266 ? -51.819 8.800 29.953 1.00 73.19 266 LYS A C 1
ATOM 2040 O O . LYS A 1 266 ? -51.275 8.543 31.017 1.00 73.19 266 LYS A O 1
ATOM 2045 N N . LYS A 1 267 ? -51.917 7.924 28.947 1.00 77.06 267 LYS A N 1
ATOM 2046 C CA . LYS A 1 267 ? -51.467 6.527 29.040 1.00 77.06 267 LYS A CA 1
ATOM 2047 C C . LYS A 1 267 ? -49.984 6.421 29.371 1.00 77.06 267 LYS A C 1
ATOM 2049 O O . LYS A 1 267 ? -49.626 5.675 30.266 1.00 77.06 267 LYS A O 1
ATOM 2054 N N . GLN A 1 268 ? -49.137 7.239 28.740 1.00 79.00 268 GLN A N 1
ATOM 2055 C CA . GLN A 1 268 ? -47.714 7.269 29.083 1.00 79.00 268 GLN A CA 1
ATOM 2056 C C . GLN A 1 268 ? -47.473 7.681 30.550 1.00 79.00 268 GLN A C 1
ATOM 2058 O O . GLN A 1 268 ? -46.643 7.077 31.221 1.00 79.00 268 GLN A O 1
ATOM 2063 N N . LEU A 1 269 ? -48.211 8.667 31.074 1.00 82.25 269 LEU A N 1
ATOM 2064 C CA . LEU A 1 269 ? -48.119 9.054 32.488 1.00 82.25 269 LEU A CA 1
ATOM 2065 C C . LEU A 1 269 ? -48.650 7.958 33.428 1.00 82.25 269 LEU A C 1
ATOM 2067 O O . LEU A 1 269 ? -48.067 7.732 34.482 1.00 82.25 269 LEU A O 1
ATOM 2071 N N . GLU A 1 270 ? -49.714 7.248 33.053 1.00 85.75 270 GLU A N 1
ATOM 2072 C CA . GLU A 1 270 ? -50.249 6.096 33.797 1.00 85.75 270 GLU A CA 1
ATOM 2073 C C . GLU A 1 270 ? -49.254 4.912 33.810 1.00 85.75 270 GLU A C 1
ATOM 2075 O O . GLU A 1 270 ? -49.007 4.315 34.863 1.00 85.75 270 GLU A O 1
ATOM 2080 N N . ASP A 1 271 ? -48.600 4.628 32.682 1.00 85.19 271 ASP A N 1
ATOM 2081 C CA . ASP A 1 271 ? -47.526 3.633 32.554 1.00 85.19 271 ASP A CA 1
ATOM 2082 C C . ASP A 1 271 ? -46.277 4.031 33.371 1.00 85.19 271 ASP A C 1
ATOM 2084 O O . ASP A 1 271 ? -45.641 3.194 34.018 1.00 85.19 271 ASP A O 1
ATOM 2088 N N . GLU A 1 272 ? -45.929 5.320 33.413 1.00 89.31 272 GLU A N 1
ATOM 2089 C CA . GLU A 1 272 ? -44.833 5.838 34.240 1.00 89.31 272 GLU A CA 1
ATOM 2090 C C . GLU A 1 272 ? -45.167 5.787 35.742 1.00 89.31 272 GLU A C 1
ATOM 2092 O O . GLU A 1 272 ? -44.313 5.387 36.538 1.00 89.31 272 GLU A O 1
ATOM 2097 N N . ILE A 1 273 ? -46.407 6.098 36.142 1.00 91.06 273 ILE A N 1
ATOM 2098 C CA . ILE A 1 273 ? -46.887 5.994 37.532 1.00 91.06 273 ILE A CA 1
ATOM 2099 C C . ILE A 1 273 ? -46.910 4.533 37.996 1.00 91.06 273 ILE A C 1
ATOM 2101 O O . ILE A 1 273 ? -46.446 4.238 39.098 1.00 91.06 273 ILE A O 1
ATOM 2105 N N . THR A 1 274 ? -47.388 3.597 37.171 1.00 91.44 274 THR A N 1
ATOM 2106 C CA . THR A 1 274 ? -47.378 2.162 37.510 1.00 91.44 274 THR A CA 1
ATOM 2107 C C . THR A 1 274 ? -45.954 1.596 37.547 1.00 91.44 274 THR A C 1
ATOM 2109 O O . THR A 1 274 ? -45.603 0.881 38.488 1.00 91.44 274 THR A O 1
ATOM 2112 N N . SER A 1 275 ? -45.083 1.986 36.609 1.00 90.56 275 SER A N 1
ATOM 2113 C CA . SER A 1 275 ? -43.649 1.653 36.616 1.00 90.56 275 SER A CA 1
ATOM 2114 C C . SER A 1 275 ? -42.929 2.187 37.860 1.00 90.56 275 SER A C 1
ATOM 2116 O O . SER A 1 275 ? -42.128 1.476 38.476 1.00 90.56 275 SER A O 1
ATOM 2118 N N . LEU A 1 276 ? -43.223 3.423 38.275 1.00 92.12 276 LEU A N 1
ATOM 2119 C CA . LEU A 1 276 ? -42.671 4.015 39.491 1.00 92.12 276 LEU A CA 1
ATOM 2120 C C . LEU A 1 276 ? -43.235 3.344 40.750 1.00 92.12 276 LEU A C 1
ATOM 2122 O O . LEU A 1 276 ? -42.465 3.035 41.655 1.00 92.12 276 LEU A O 1
ATOM 2126 N N . GLY A 1 277 ? -44.532 3.027 40.779 1.00 91.94 277 GLY A N 1
ATOM 2127 C CA . GLY A 1 277 ? -45.172 2.268 41.855 1.00 91.94 277 GLY A CA 1
ATOM 2128 C C . GLY A 1 277 ? -44.536 0.891 42.064 1.00 91.94 277 GLY A C 1
ATOM 2129 O O . GLY A 1 277 ? -44.198 0.539 43.191 1.00 91.94 277 GLY A O 1
ATOM 2130 N N . LEU A 1 278 ? -44.258 0.153 40.983 1.00 91.62 278 LEU A N 1
ATOM 2131 C CA . LEU A 1 278 ? -43.535 -1.124 41.037 1.00 91.62 278 LEU A CA 1
ATOM 2132 C C . LEU A 1 278 ? -42.085 -0.963 41.528 1.00 91.62 278 LEU A C 1
ATOM 2134 O O . LEU A 1 278 ? -41.593 -1.801 42.286 1.00 91.62 278 LEU A O 1
ATOM 2138 N N . LYS A 1 279 ? -41.389 0.116 41.142 1.00 94.69 279 LYS A N 1
ATOM 2139 C CA . LYS A 1 279 ? -40.040 0.427 41.656 1.00 94.69 279 LYS A CA 1
ATOM 2140 C C . LYS A 1 279 ? -40.068 0.750 43.150 1.00 94.69 279 LYS A C 1
ATOM 2142 O O . LYS A 1 279 ? -39.224 0.234 43.878 1.00 94.69 279 LYS A O 1
ATOM 2147 N N . VAL A 1 280 ? -41.038 1.543 43.608 1.00 95.19 280 VAL A N 1
ATOM 2148 C CA . VAL A 1 280 ? -41.246 1.839 45.033 1.00 95.19 280 VAL A CA 1
ATOM 2149 C C . VAL A 1 280 ? -41.556 0.552 45.790 1.00 95.19 280 VAL A C 1
ATOM 2151 O O . VAL A 1 280 ? -40.845 0.248 46.736 1.00 95.19 280 VAL A O 1
ATOM 2154 N N . GLN A 1 281 ? -42.503 -0.270 45.327 1.00 94.19 281 GLN A N 1
ATOM 2155 C CA . GLN A 1 281 ? -42.828 -1.555 45.955 1.00 94.19 281 GLN A CA 1
ATOM 2156 C C . GLN A 1 281 ? -41.610 -2.487 46.042 1.00 94.19 281 GLN A C 1
ATOM 2158 O O . GLN A 1 281 ? -41.406 -3.136 47.066 1.00 94.19 281 GLN A O 1
ATOM 2163 N N . LYS A 1 282 ? -40.761 -2.529 45.005 1.00 95.12 282 LYS A N 1
ATOM 2164 C CA . LYS A 1 282 ? -39.505 -3.291 45.025 1.00 95.12 282 LYS A CA 1
ATOM 2165 C C . LYS A 1 282 ? -38.515 -2.744 46.059 1.00 95.12 282 LYS A C 1
ATOM 2167 O O . LYS A 1 282 ? -37.905 -3.536 46.773 1.00 95.12 282 LYS A O 1
ATOM 2172 N N . LEU A 1 283 ? -38.362 -1.422 46.157 1.00 94.00 283 LEU A N 1
ATOM 2173 C CA . LEU A 1 283 ? -37.497 -0.786 47.155 1.00 94.00 283 LEU A CA 1
ATOM 2174 C C . LEU A 1 283 ? -38.026 -0.999 48.581 1.00 94.00 283 LEU A C 1
ATOM 2176 O O . LEU A 1 283 ? -37.248 -1.373 49.457 1.00 94.00 283 LEU A O 1
ATOM 2180 N N . THR A 1 284 ? -39.335 -0.868 48.799 1.00 94.06 284 THR A N 1
ATOM 2181 C CA . THR A 1 284 ? -40.006 -1.197 50.063 1.00 94.06 284 THR A CA 1
ATOM 2182 C C . THR A 1 284 ? -39.780 -2.660 50.428 1.00 94.06 284 THR A C 1
ATOM 2184 O O . THR A 1 284 ? -39.286 -2.923 51.513 1.00 94.06 284 THR A O 1
ATOM 2187 N N . ALA A 1 285 ? -39.975 -3.607 49.505 1.00 92.00 285 ALA A N 1
ATOM 2188 C CA . ALA A 1 285 ? -39.694 -5.022 49.757 1.00 92.00 285 ALA A CA 1
ATOM 2189 C C . ALA A 1 285 ? -38.215 -5.291 50.110 1.00 92.00 285 ALA A C 1
ATOM 2191 O O . ALA A 1 285 ? -37.929 -6.120 50.975 1.00 92.00 285 ALA A O 1
ATOM 2192 N N . THR A 1 286 ? -37.257 -4.580 49.496 1.00 93.75 286 THR A N 1
ATOM 2193 C CA . THR A 1 286 ? -35.848 -4.673 49.921 1.00 93.75 286 THR A CA 1
ATOM 2194 C C . THR A 1 286 ? -35.621 -4.069 51.306 1.00 93.75 286 THR A C 1
ATOM 2196 O O . THR A 1 286 ? -34.938 -4.691 52.118 1.00 93.75 286 THR A O 1
ATOM 2199 N N . LEU A 1 287 ? -36.231 -2.922 51.620 1.00 94.31 287 LEU A N 1
ATOM 2200 C CA . LEU A 1 287 ? -36.133 -2.276 52.930 1.00 94.31 287 LEU A CA 1
ATOM 2201 C C . LEU A 1 287 ? -36.750 -3.152 54.028 1.00 94.31 287 LEU A C 1
ATOM 2203 O O . LEU A 1 287 ? -36.125 -3.358 55.061 1.00 94.31 287 LEU A O 1
ATOM 2207 N N . ASP A 1 288 ? -37.907 -3.756 53.768 1.00 92.69 288 ASP A N 1
ATOM 2208 C CA . ASP A 1 288 ? -38.561 -4.723 54.648 1.00 92.69 288 ASP A CA 1
ATOM 2209 C C . ASP A 1 288 ? -37.704 -5.977 54.845 1.00 92.69 288 ASP A C 1
ATOM 2211 O O . ASP A 1 288 ? -37.633 -6.503 55.954 1.00 92.69 288 ASP A O 1
ATOM 2215 N N . SER A 1 289 ? -36.976 -6.430 53.817 1.00 90.50 289 SER A N 1
ATOM 2216 C CA . SER A 1 289 ? -36.032 -7.545 53.961 1.00 90.50 289 SER A CA 1
ATOM 2217 C C . SER A 1 289 ? -34.835 -7.198 54.860 1.00 90.50 289 SER A C 1
ATOM 2219 O O . SER A 1 289 ? -34.413 -8.035 55.665 1.00 90.50 289 SER A O 1
ATOM 2221 N N . TYR A 1 290 ? -34.339 -5.954 54.796 1.00 92.69 290 TYR A N 1
ATOM 2222 C CA . TYR A 1 290 ? -33.307 -5.449 55.705 1.00 92.69 290 TYR A CA 1
ATOM 2223 C C . TYR A 1 290 ? -33.854 -5.235 57.120 1.00 92.69 290 TYR A C 1
ATOM 2225 O O . TYR A 1 290 ? -33.202 -5.639 58.079 1.00 92.69 290 TYR A O 1
ATOM 2233 N N . ASN A 1 291 ? -35.067 -4.698 57.268 1.00 91.50 291 ASN A N 1
ATOM 2234 C CA . ASN A 1 291 ? -35.740 -4.533 58.558 1.00 91.50 291 ASN A CA 1
ATOM 2235 C C . ASN A 1 291 ? -36.008 -5.888 59.225 1.00 91.50 291 ASN A C 1
ATOM 2237 O O . ASN A 1 291 ? -35.743 -6.050 60.413 1.00 91.50 291 ASN A O 1
ATOM 2241 N N . ALA A 1 292 ? -36.452 -6.896 58.469 1.00 87.88 292 ALA A N 1
ATOM 2242 C CA . ALA A 1 292 ? -36.632 -8.259 58.960 1.00 87.88 292 ALA A CA 1
ATOM 2243 C C . ALA A 1 292 ? -35.296 -8.915 59.351 1.00 87.88 292 ALA A C 1
ATOM 2245 O O . ALA A 1 292 ? -35.229 -9.640 60.343 1.00 87.88 292 ALA A O 1
ATOM 2246 N N . LEU A 1 293 ? -34.213 -8.652 58.612 1.00 85.69 293 LEU A N 1
ATOM 2247 C CA . LEU A 1 293 ? -32.867 -9.092 58.982 1.00 85.69 293 LEU A CA 1
ATOM 2248 C C . LEU A 1 293 ? -32.378 -8.399 60.265 1.00 85.69 293 LEU A C 1
ATOM 2250 O O . LEU A 1 293 ? -31.889 -9.083 61.162 1.00 85.69 293 LEU A O 1
ATOM 2254 N N . GLY A 1 294 ? -32.583 -7.087 60.394 1.00 86.81 294 GLY A N 1
ATOM 2255 C CA . GLY A 1 294 ? -32.286 -6.319 61.603 1.00 86.81 294 GLY A CA 1
ATOM 2256 C C . GLY A 1 294 ? -33.093 -6.799 62.811 1.00 86.81 294 GLY A C 1
ATOM 2257 O O . GLY A 1 294 ? -32.529 -6.999 63.881 1.00 86.81 294 GLY A O 1
ATOM 2258 N N . ALA A 1 295 ? -34.383 -7.097 62.629 1.00 84.25 295 ALA A N 1
ATOM 2259 C CA . ALA A 1 295 ? -35.237 -7.681 63.659 1.00 84.25 295 ALA A CA 1
ATOM 2260 C C . ALA A 1 295 ? -34.761 -9.079 64.087 1.00 84.25 295 ALA A C 1
ATOM 2262 O O . ALA A 1 295 ? -34.736 -9.360 65.282 1.00 84.25 295 ALA A O 1
ATOM 2263 N N . ARG A 1 296 ? -34.315 -9.937 63.153 1.00 83.94 296 ARG A N 1
ATOM 2264 C CA . ARG A 1 296 ? -33.708 -11.241 63.489 1.00 83.94 296 ARG A CA 1
ATOM 2265 C C . ARG A 1 296 ? -32.398 -11.097 64.263 1.00 83.94 296 ARG A C 1
ATOM 2267 O O . ARG A 1 296 ? -32.197 -11.839 65.217 1.00 83.94 296 ARG A O 1
ATOM 2274 N N . ILE A 1 297 ? -31.529 -10.157 63.882 1.00 82.31 297 ILE A N 1
ATOM 2275 C CA . ILE A 1 297 ? -30.282 -9.877 64.613 1.00 82.31 297 ILE A CA 1
ATOM 2276 C C . ILE A 1 297 ? -30.604 -9.364 66.020 1.00 82.31 297 ILE A C 1
ATOM 2278 O O . ILE A 1 297 ? -30.084 -9.892 66.996 1.00 82.31 297 ILE A O 1
ATOM 2282 N N . ASN A 1 298 ? -31.512 -8.394 66.142 1.00 83.69 298 ASN A N 1
ATOM 2283 C CA . ASN A 1 298 ? -31.911 -7.833 67.430 1.00 83.69 298 ASN A CA 1
ATOM 2284 C C . ASN A 1 298 ? -32.580 -8.889 68.332 1.00 83.69 298 ASN A C 1
ATOM 2286 O O . ASN A 1 298 ? -32.271 -8.975 69.515 1.00 83.69 298 ASN A O 1
ATOM 2290 N N . TYR A 1 299 ? -33.423 -9.761 67.767 1.00 77.38 299 TYR A N 1
ATOM 2291 C CA . TYR A 1 299 ? -33.999 -10.900 68.485 1.00 77.38 299 TYR A CA 1
ATOM 2292 C C . TYR A 1 299 ? -32.917 -11.887 68.949 1.00 77.38 299 TYR A C 1
ATOM 2294 O O . TYR A 1 299 ? -32.920 -12.274 70.111 1.00 77.38 299 TYR A O 1
ATOM 2302 N N . ALA A 1 300 ? -31.957 -12.252 68.093 1.00 77.75 300 ALA A N 1
ATOM 2303 C CA . ALA A 1 300 ? -30.863 -13.157 68.460 1.00 77.75 300 ALA A CA 1
ATOM 2304 C C . ALA A 1 300 ? -29.955 -12.578 69.565 1.00 77.75 300 ALA A C 1
ATOM 2306 O O . ALA A 1 300 ? -29.548 -13.305 70.470 1.00 77.75 300 ALA A O 1
ATOM 2307 N N . LEU A 1 301 ? -29.682 -11.269 69.527 1.00 72.75 301 LEU A N 1
ATOM 2308 C CA . LEU A 1 301 ? -28.919 -10.563 70.563 1.00 72.75 301 LEU A CA 1
ATOM 2309 C C . LEU A 1 301 ? -29.712 -10.411 71.875 1.00 72.75 301 LEU A C 1
ATOM 2311 O O . LEU A 1 301 ? -29.130 -10.489 72.954 1.00 72.75 301 LEU A O 1
ATOM 2315 N N . SER A 1 302 ? -31.034 -10.220 71.802 1.00 74.12 302 SER A N 1
ATOM 2316 C CA . SER A 1 302 ? -31.897 -10.022 72.974 1.00 74.12 302 SER A CA 1
ATOM 2317 C C . SER A 1 302 ? -32.286 -11.338 73.668 1.00 74.12 302 SER A C 1
ATOM 2319 O O . SER A 1 302 ? -32.228 -11.423 74.895 1.00 74.12 302 SER A O 1
ATOM 2321 N N . ASP A 1 303 ? -32.591 -12.400 72.914 1.00 58.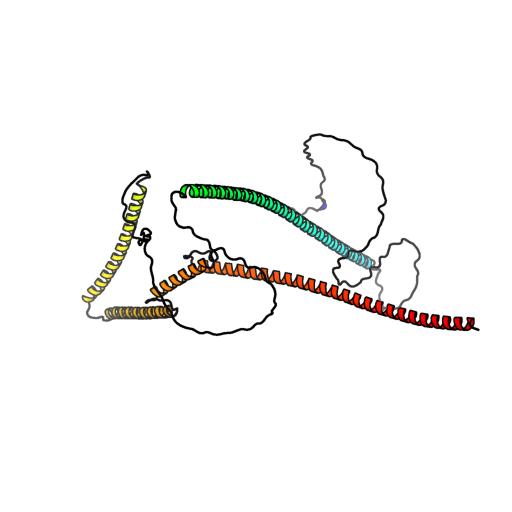22 303 ASP A N 1
ATOM 2322 C CA . ASP A 1 303 ? -32.858 -13.744 73.456 1.00 58.22 303 ASP A CA 1
ATOM 2323 C C . ASP A 1 303 ? -31.599 -14.313 74.141 1.00 58.22 303 ASP A C 1
ATOM 2325 O O . ASP A 1 303 ? -31.664 -14.821 75.267 1.00 58.22 303 ASP A O 1
ATOM 2329 N N . GLY A 1 304 ? -30.424 -14.081 73.536 1.00 53.78 304 GLY A N 1
ATOM 2330 C CA . GLY A 1 304 ? -29.111 -14.408 74.103 1.00 53.78 304 GLY A CA 1
ATOM 2331 C C . GLY A 1 304 ? -28.776 -13.705 75.427 1.00 53.78 304 GLY A C 1
ATOM 2332 O O . GLY A 1 304 ? -27.933 -14.197 76.174 1.00 53.78 304 GLY A O 1
ATOM 2333 N N . ALA A 1 305 ? -29.455 -12.605 75.773 1.00 53.19 305 ALA A N 1
ATOM 2334 C CA . ALA A 1 305 ? -29.258 -11.910 77.046 1.00 53.19 305 ALA A CA 1
ATOM 2335 C C . ALA A 1 305 ? -30.068 -12.513 78.214 1.00 53.19 305 ALA A C 1
ATOM 2337 O O . ALA A 1 305 ? -29.758 -12.244 79.375 1.00 53.19 305 ALA A O 1
ATOM 2338 N N . SER A 1 306 ? -31.108 -13.317 77.940 1.00 52.03 306 SER A N 1
ATOM 2339 C CA . SER A 1 306 ? -32.091 -13.728 78.961 1.00 52.03 306 SER A CA 1
ATOM 2340 C C . SER A 1 306 ? -31.944 -15.164 79.482 1.00 52.03 306 SER A C 1
ATOM 2342 O O . SER A 1 306 ? -32.457 -15.480 80.560 1.00 52.03 306 SER A O 1
ATOM 2344 N N . LYS A 1 307 ? -31.239 -16.054 78.765 1.00 55.19 307 LYS A N 1
ATOM 2345 C CA . LYS A 1 307 ? -31.074 -17.466 79.156 1.00 55.19 307 LYS A CA 1
ATOM 2346 C C . LYS A 1 307 ? -29.639 -17.970 78.999 1.00 55.19 307 LYS A C 1
ATOM 2348 O O . LYS A 1 307 ? -29.042 -17.872 77.940 1.00 55.19 307 LYS A O 1
ATOM 2353 N N . LYS A 1 308 ? -29.184 -18.656 80.058 1.00 46.81 308 LYS A N 1
ATOM 2354 C CA . LYS A 1 308 ? -27.889 -19.345 80.240 1.00 46.81 308 LYS A CA 1
ATOM 2355 C C . LYS A 1 308 ? -26.670 -18.452 80.502 1.00 46.81 308 LYS A C 1
ATOM 2357 O O . LYS A 1 308 ? -25.831 -18.194 79.648 1.00 46.81 308 LYS A O 1
ATOM 2362 N N . ARG A 1 309 ? -26.456 -18.217 81.800 1.00 49.62 309 ARG A N 1
ATOM 2363 C CA . ARG A 1 309 ? -25.115 -18.233 82.400 1.00 49.62 309 ARG A CA 1
ATOM 2364 C C . ARG A 1 309 ? -24.367 -19.498 81.935 1.00 49.62 309 ARG A C 1
ATOM 2366 O O . ARG A 1 309 ? -24.743 -20.590 82.353 1.00 49.62 309 ARG A O 1
ATOM 2373 N N . GLY A 1 310 ? -23.316 -19.339 81.124 1.00 50.03 310 GLY A N 1
ATOM 2374 C CA . GLY A 1 310 ? -22.304 -20.383 80.901 1.00 50.03 310 GLY A CA 1
ATOM 2375 C C . GLY A 1 310 ? -22.109 -20.930 79.480 1.00 50.03 310 GLY A C 1
ATOM 2376 O O . GLY A 1 310 ? -22.151 -22.143 79.324 1.00 50.03 310 GLY A O 1
ATOM 2377 N N . THR A 1 311 ? -21.793 -20.082 78.492 1.00 49.22 311 THR A N 1
ATOM 2378 C CA . THR A 1 311 ? -20.874 -20.411 77.369 1.00 49.22 311 THR A CA 1
ATOM 2379 C C . THR A 1 311 ? -20.309 -19.112 76.762 1.00 49.22 311 THR A C 1
ATOM 2381 O O . THR A 1 311 ? -21.076 -18.406 76.107 1.00 49.22 311 THR A O 1
ATOM 2384 N N . PRO A 1 312 ? -19.014 -18.770 76.931 1.00 53.78 312 PRO A N 1
ATOM 2385 C CA . PRO A 1 312 ? -18.434 -17.557 76.331 1.00 53.78 312 PRO A CA 1
ATOM 2386 C C . PRO A 1 312 ? -18.323 -17.623 74.793 1.00 53.78 312 PRO A C 1
ATOM 2388 O O . PRO A 1 312 ? -18.411 -16.593 74.125 1.00 53.78 312 PRO A O 1
ATOM 2391 N N . SER A 1 313 ? -18.259 -18.832 74.222 1.00 59.97 313 SER A N 1
ATOM 2392 C CA . SER A 1 313 ? -17.944 -19.058 72.804 1.00 59.97 313 SER A CA 1
ATOM 2393 C C . SER A 1 313 ? -18.907 -18.428 71.792 1.00 59.97 313 SER A C 1
ATOM 2395 O O . SER A 1 313 ? -18.503 -18.166 70.664 1.00 59.97 313 SER A O 1
ATOM 2397 N N . SER A 1 314 ? -20.171 -18.169 72.152 1.00 65.94 314 SER A N 1
ATOM 2398 C CA . SER A 1 314 ? -21.126 -17.524 71.233 1.00 65.94 314 SER A CA 1
ATOM 2399 C C . SER A 1 314 ? -20.911 -16.016 71.117 1.00 65.94 314 SER A C 1
ATOM 2401 O O . SER A 1 314 ? -21.175 -15.457 70.056 1.00 65.94 314 SER A O 1
ATOM 2403 N N . LEU A 1 315 ? -20.468 -15.359 72.194 1.00 75.19 315 LEU A N 1
ATOM 2404 C CA . LEU A 1 315 ? -20.135 -13.935 72.174 1.00 75.19 315 LEU A CA 1
ATOM 2405 C C . LEU A 1 315 ? -18.781 -13.748 71.483 1.00 75.19 315 LEU A C 1
ATOM 2407 O O . LEU A 1 315 ? -18.682 -12.956 70.554 1.00 75.19 315 LEU A O 1
ATOM 2411 N N . GLU A 1 316 ? -17.791 -14.564 71.859 1.00 78.50 316 GLU A N 1
ATOM 2412 C CA . GLU A 1 316 ? -16.464 -14.594 71.232 1.00 78.50 316 GLU A CA 1
ATOM 2413 C C . GLU A 1 316 ? -16.553 -14.875 69.724 1.00 78.50 316 GLU A C 1
ATOM 2415 O O . GLU A 1 316 ? -15.834 -14.260 68.947 1.00 78.50 316 GLU A O 1
ATOM 2420 N N . ALA A 1 317 ? -17.457 -15.749 69.262 1.00 76.69 317 ALA A N 1
ATOM 2421 C CA . ALA A 1 317 ? -17.657 -15.983 67.829 1.00 76.69 317 ALA A CA 1
ATOM 2422 C C . ALA A 1 317 ? -18.159 -14.734 67.079 1.00 76.69 317 ALA A C 1
ATOM 2424 O O . ALA A 1 317 ? -17.682 -14.452 65.979 1.00 76.69 317 ALA A O 1
ATOM 2425 N N . VAL A 1 318 ? -19.086 -13.970 67.669 1.00 82.38 318 VAL A N 1
ATOM 2426 C CA . VAL A 1 318 ? -19.575 -12.707 67.088 1.00 82.38 318 VAL A CA 1
ATOM 2427 C C . VAL A 1 318 ? -18.496 -11.628 67.160 1.00 82.38 318 VAL A C 1
ATOM 2429 O O . VAL A 1 318 ? -18.295 -10.911 66.184 1.00 82.38 318 VAL A O 1
ATOM 2432 N N . GLU A 1 319 ? -17.759 -11.539 68.266 1.00 85.62 319 GLU A N 1
ATOM 2433 C CA . GLU A 1 319 ? -16.647 -10.601 68.425 1.00 85.62 319 GLU A CA 1
ATOM 2434 C C . GLU A 1 319 ? -15.532 -10.878 67.407 1.00 85.62 319 GLU A C 1
ATOM 2436 O O . GLU A 1 319 ? -15.130 -9.969 66.686 1.00 85.62 319 GLU A O 1
ATOM 2441 N N . ASN A 1 320 ? -15.119 -12.137 67.246 1.00 84.50 320 ASN A N 1
ATOM 2442 C CA . ASN A 1 320 ? -14.162 -12.563 66.224 1.00 84.50 320 ASN A CA 1
ATOM 2443 C C . ASN A 1 320 ? -14.670 -12.267 64.802 1.00 84.50 320 ASN A C 1
ATOM 2445 O O . ASN A 1 320 ? -13.893 -11.858 63.941 1.00 84.50 320 ASN A O 1
ATOM 2449 N N . GLN A 1 321 ? -15.973 -12.423 64.540 1.00 87.62 321 GLN A N 1
ATOM 2450 C CA . GLN A 1 321 ? -16.564 -12.069 63.247 1.00 87.62 321 GLN A CA 1
ATOM 2451 C C . GLN A 1 321 ? -16.580 -10.549 63.011 1.00 87.62 321 GLN A C 1
ATOM 2453 O O . GLN A 1 321 ? -16.340 -10.108 61.888 1.00 87.62 321 GLN A O 1
ATOM 2458 N N . VAL A 1 322 ? -16.808 -9.738 64.049 1.00 89.56 322 VAL A N 1
ATOM 2459 C CA . VAL A 1 322 ? -16.704 -8.271 63.981 1.00 89.56 322 VAL A CA 1
ATOM 2460 C C . VAL A 1 322 ? -15.251 -7.833 63.796 1.00 89.56 322 VAL A C 1
ATOM 2462 O O . VAL A 1 322 ? -14.992 -6.991 62.941 1.00 89.56 322 VAL A O 1
ATOM 2465 N N . GLN A 1 323 ? -14.292 -8.430 64.508 1.00 91.56 323 GLN A N 1
ATOM 2466 C CA . GLN A 1 323 ? -12.861 -8.172 64.321 1.00 91.56 323 GLN A CA 1
ATOM 2467 C C . GLN A 1 323 ? -12.409 -8.540 62.899 1.00 91.56 323 GLN A C 1
ATOM 2469 O O . GLN A 1 323 ? -11.742 -7.737 62.251 1.00 91.56 323 GLN A O 1
ATOM 2474 N N . LEU A 1 324 ? -12.853 -9.681 62.356 1.00 92.62 324 LEU A N 1
ATOM 2475 C CA . LEU A 1 324 ? -12.590 -10.077 60.967 1.00 92.62 324 LEU A CA 1
ATOM 2476 C C . LEU A 1 324 ? -13.234 -9.117 59.951 1.00 92.62 324 LEU A C 1
ATOM 2478 O O . LEU A 1 324 ? -12.631 -8.803 58.925 1.00 92.62 324 LEU A O 1
ATOM 2482 N N . LEU A 1 325 ? -14.446 -8.618 60.213 1.00 94.81 325 LEU A N 1
ATOM 2483 C CA . LEU A 1 325 ? -15.084 -7.605 59.364 1.00 94.81 325 LEU A CA 1
ATOM 2484 C C . LEU A 1 325 ? -14.343 -6.262 59.421 1.00 94.81 325 LEU A C 1
ATOM 2486 O O . LEU A 1 325 ? -14.131 -5.651 58.378 1.00 94.81 325 LEU A O 1
ATOM 2490 N N . LEU A 1 326 ? -13.890 -5.829 60.599 1.00 94.56 326 LEU A N 1
ATOM 2491 C CA . LEU A 1 326 ? -13.077 -4.621 60.757 1.00 94.56 326 LEU A CA 1
ATOM 2492 C C . LEU A 1 326 ? -11.713 -4.760 60.069 1.00 94.56 326 LEU A C 1
ATOM 2494 O O . LEU A 1 326 ? -11.301 -3.843 59.362 1.00 94.56 326 LEU A O 1
ATOM 2498 N N . GLN A 1 327 ? -11.050 -5.911 60.206 1.00 94.19 327 GLN A N 1
ATOM 2499 C CA . GLN A 1 327 ? -9.792 -6.203 59.521 1.00 94.19 327 GLN A CA 1
ATOM 2500 C C . GLN A 1 327 ? -9.982 -6.242 57.999 1.00 94.19 327 GLN A C 1
ATOM 2502 O O . GLN A 1 327 ? -9.277 -5.554 57.272 1.00 94.19 327 GLN A O 1
ATOM 2507 N N . THR A 1 328 ? -10.975 -6.969 57.485 1.00 94.62 328 THR A N 1
ATOM 2508 C CA . THR A 1 328 ? -11.221 -7.013 56.031 1.00 94.62 328 THR A CA 1
ATOM 2509 C C . THR A 1 328 ? -11.686 -5.664 55.470 1.00 94.62 328 THR A C 1
ATOM 2511 O O . THR A 1 328 ? -11.411 -5.360 54.309 1.00 94.62 328 THR A O 1
ATOM 2514 N N . MET A 1 329 ? -12.350 -4.815 56.264 1.00 93.56 329 MET A N 1
ATOM 2515 C CA . MET A 1 329 ? -12.630 -3.427 55.882 1.00 93.56 329 MET A CA 1
ATOM 2516 C C . MET A 1 329 ? -11.373 -2.548 55.891 1.00 93.56 329 MET A C 1
ATOM 2518 O O . MET A 1 329 ? -11.227 -1.737 54.978 1.00 93.56 329 MET A O 1
ATOM 2522 N N . SER A 1 330 ? -10.450 -2.716 56.844 1.00 94.44 330 SER A N 1
ATOM 2523 C CA . SER A 1 330 ? -9.185 -1.967 56.861 1.00 94.44 330 SER A CA 1
ATOM 2524 C C . SER A 1 330 ? -8.244 -2.398 55.730 1.00 94.44 330 SER A C 1
ATOM 2526 O O . SER A 1 330 ? -7.681 -1.542 55.053 1.00 94.44 330 SER A O 1
ATOM 2528 N N . GLU A 1 331 ? -8.162 -3.696 55.429 1.00 95.56 331 GLU A N 1
ATOM 2529 C CA . GLU A 1 331 ? -7.437 -4.242 54.274 1.00 95.56 331 GLU A CA 1
ATOM 2530 C C . GLU A 1 331 ? -8.013 -3.719 52.949 1.00 95.56 331 GLU A C 1
ATOM 2532 O O . GLU A 1 331 ? -7.263 -3.290 52.071 1.00 95.56 331 GLU A O 1
ATOM 2537 N N . ARG A 1 332 ? -9.347 -3.664 52.809 1.00 92.50 332 ARG A N 1
ATOM 2538 C CA . ARG A 1 332 ? -10.004 -3.055 51.637 1.00 92.50 332 ARG A CA 1
ATOM 2539 C C . ARG A 1 332 ? -9.771 -1.548 51.542 1.00 92.50 332 ARG A C 1
ATOM 2541 O O . ARG A 1 332 ? -9.598 -1.050 50.435 1.00 92.50 332 ARG A O 1
ATOM 2548 N N . ALA A 1 333 ? -9.748 -0.826 52.662 1.00 90.75 333 ALA A N 1
ATOM 2549 C CA . ALA A 1 333 ? -9.438 0.603 52.681 1.00 90.75 333 ALA A CA 1
ATOM 2550 C C . ALA A 1 333 ? -7.971 0.869 52.292 1.00 90.75 333 ALA A C 1
ATOM 2552 O O . ALA A 1 333 ? -7.701 1.775 51.507 1.00 90.75 333 ALA A O 1
ATOM 2553 N N . ALA A 1 334 ? -7.035 0.038 52.760 1.00 92.25 334 ALA A N 1
ATOM 2554 C CA . ALA A 1 334 ? -5.634 0.088 52.349 1.00 92.25 334 ALA A CA 1
ATOM 2555 C C . ALA A 1 334 ? -5.467 -0.227 50.851 1.00 92.25 334 ALA A C 1
ATOM 2557 O O . ALA A 1 334 ? -4.756 0.493 50.153 1.00 92.25 334 ALA A O 1
ATOM 2558 N N . ALA A 1 335 ? -6.169 -1.239 50.331 1.00 92.06 335 ALA A N 1
ATOM 2559 C CA . ALA A 1 335 ? -6.178 -1.559 48.902 1.00 92.06 335 ALA A CA 1
ATOM 2560 C C . ALA A 1 335 ? -6.796 -0.435 48.046 1.00 92.06 335 ALA A C 1
ATOM 2562 O O . ALA A 1 335 ? -6.296 -0.146 46.961 1.00 92.06 335 ALA A O 1
ATOM 2563 N N . ALA A 1 336 ? -7.840 0.242 48.537 1.00 87.62 336 ALA A N 1
ATOM 2564 C CA . ALA A 1 336 ? -8.407 1.417 47.877 1.00 87.62 336 ALA A CA 1
ATOM 2565 C C . ALA A 1 336 ? -7.403 2.583 47.838 1.00 87.62 336 ALA A C 1
ATOM 2567 O O . ALA A 1 336 ? -7.197 3.165 46.779 1.00 87.62 336 ALA A O 1
ATOM 2568 N N . ALA A 1 337 ? -6.708 2.866 48.946 1.00 88.19 337 ALA A N 1
ATOM 2569 C CA . ALA A 1 337 ? -5.661 3.888 48.989 1.00 88.19 337 ALA A CA 1
ATOM 2570 C C . ALA A 1 337 ? -4.475 3.564 48.057 1.00 88.19 337 ALA A C 1
ATOM 2572 O O . ALA A 1 337 ? -3.959 4.459 47.390 1.00 88.19 337 ALA A O 1
ATOM 2573 N N . GLN A 1 338 ? -4.076 2.290 47.954 1.00 92.06 338 GLN A N 1
ATOM 2574 C CA . GLN A 1 338 ? -3.078 1.835 46.976 1.00 92.06 338 GLN A CA 1
ATOM 2575 C C . GLN A 1 338 ? -3.554 2.047 45.534 1.00 92.06 338 GLN A C 1
ATOM 2577 O O . GLN A 1 338 ? -2.784 2.524 44.705 1.00 92.06 338 GLN A O 1
ATOM 2582 N N . LEU A 1 339 ? -4.822 1.751 45.230 1.00 88.06 339 LEU A N 1
ATOM 2583 C CA . LEU A 1 339 ? -5.393 1.997 43.906 1.00 88.06 339 LEU A CA 1
ATOM 2584 C C . LEU A 1 339 ? -5.425 3.499 43.583 1.00 88.06 339 LEU A C 1
ATOM 2586 O O . LEU A 1 339 ? -5.055 3.880 42.477 1.00 88.06 339 LEU A O 1
ATOM 2590 N N . THR A 1 340 ? -5.776 4.356 44.545 1.00 90.25 340 THR A N 1
ATOM 2591 C CA . THR A 1 340 ? -5.691 5.818 44.393 1.00 90.25 340 THR A CA 1
ATOM 2592 C C . THR A 1 340 ? -4.256 6.284 44.140 1.00 90.25 340 THR A C 1
ATOM 2594 O O . THR A 1 340 ? -4.053 7.115 43.260 1.00 90.25 340 THR A O 1
ATOM 2597 N N . ALA A 1 341 ? -3.251 5.717 44.815 1.00 88.69 341 ALA A N 1
ATOM 2598 C CA . ALA A 1 341 ? -1.846 6.031 44.548 1.00 88.69 341 ALA A CA 1
ATOM 2599 C C . ALA A 1 341 ? -1.417 5.631 43.122 1.00 88.69 341 ALA A C 1
ATOM 2601 O O . ALA A 1 341 ? -0.907 6.472 42.387 1.00 88.69 341 ALA A O 1
ATOM 2602 N N . VAL A 1 342 ? -1.705 4.394 42.694 1.00 91.44 342 VAL A N 1
ATOM 2603 C CA . VAL A 1 342 ? -1.371 3.897 41.342 1.00 91.44 342 VAL A CA 1
ATOM 2604 C C . VAL A 1 342 ? -2.091 4.690 40.247 1.00 91.44 342 VAL A C 1
ATOM 2606 O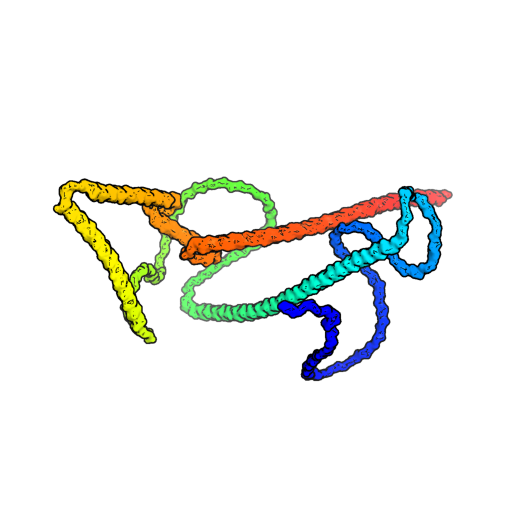 O . VAL A 1 342 ? -1.510 4.970 39.204 1.00 91.44 342 VAL A O 1
ATOM 2609 N N . VAL A 1 343 ? -3.346 5.100 40.464 1.00 87.50 343 VAL A N 1
ATOM 2610 C CA . VAL A 1 343 ? -4.060 5.978 39.520 1.00 87.50 343 VAL A CA 1
ATOM 2611 C C . VAL A 1 343 ? -3.453 7.390 39.505 1.00 87.50 343 VAL A C 1
ATOM 2613 O O . VAL A 1 343 ? -3.382 8.004 38.442 1.00 87.50 343 VAL A O 1
ATOM 2616 N N . GLY A 1 344 ? -2.957 7.883 40.644 1.00 86.31 344 GLY A N 1
ATOM 2617 C CA . GLY A 1 344 ? -2.239 9.158 40.747 1.00 86.31 344 GLY A CA 1
ATOM 2618 C C . GLY A 1 344 ? -0.897 9.182 40.008 1.00 86.31 344 GLY A C 1
ATOM 2619 O O . GLY A 1 344 ? -0.536 10.214 39.445 1.00 86.31 344 GLY A O 1
ATOM 2620 N N . GLU A 1 345 ? -0.194 8.048 39.917 1.00 89.00 345 GLU A N 1
ATOM 2621 C CA . GLU A 1 345 ? 1.045 7.920 39.130 1.00 89.00 345 GLU A CA 1
ATOM 2622 C C . GLU A 1 345 ? 0.839 8.179 37.625 1.00 89.00 345 GLU A C 1
ATOM 2624 O O . GLU A 1 345 ? 1.786 8.566 36.941 1.00 89.00 345 GLU A O 1
ATOM 2629 N N . LEU A 1 346 ? -0.389 8.052 37.098 1.00 84.38 346 LEU A N 1
ATOM 2630 C CA . LEU A 1 346 ? -0.700 8.418 35.709 1.00 84.38 346 LEU A CA 1
ATOM 2631 C C . LEU A 1 346 ? -0.733 9.946 35.474 1.00 84.38 346 LEU A C 1
ATOM 2633 O O . LEU A 1 346 ? -0.842 10.375 34.326 1.00 84.38 346 LEU A O 1
ATOM 2637 N N . GLY A 1 347 ? -0.653 10.775 36.523 1.00 84.38 347 GLY A N 1
ATOM 2638 C CA . GLY A 1 347 ? -0.502 12.232 36.410 1.00 84.38 347 GLY A CA 1
ATOM 2639 C C . GLY A 1 347 ? -1.771 13.018 36.051 1.00 84.38 347 GLY A C 1
ATOM 2640 O O . GLY A 1 347 ? -1.680 14.202 35.725 1.00 84.38 347 GLY A O 1
ATOM 2641 N N . PHE A 1 348 ? -2.955 12.401 36.110 1.00 83.56 348 PHE A N 1
ATOM 2642 C CA . PHE A 1 348 ? -4.231 13.088 35.869 1.00 83.56 348 PHE A CA 1
ATOM 2643 C C . PHE A 1 348 ? -4.734 13.792 37.142 1.00 83.56 348 PHE A C 1
ATOM 2645 O O . PHE A 1 348 ? -4.653 13.216 38.225 1.00 83.56 348 PHE A O 1
ATOM 2652 N N . PRO A 1 349 ? -5.292 15.014 37.051 1.00 86.06 349 PRO A N 1
ATOM 2653 C CA . PRO A 1 349 ? -5.744 15.744 38.232 1.00 86.06 349 PRO A CA 1
ATOM 2654 C C . PRO A 1 349 ? -7.040 15.159 38.814 1.00 86.06 349 PRO A C 1
ATOM 2656 O O . PRO A 1 349 ? -8.006 14.942 38.079 1.00 86.06 349 PRO A O 1
ATOM 2659 N N . GLY A 1 350 ? -7.070 14.973 40.136 1.00 85.06 350 GLY A N 1
ATOM 2660 C CA . GLY A 1 350 ? -8.229 14.572 40.944 1.00 85.06 350 GLY A CA 1
ATOM 2661 C C . GLY A 1 350 ? -7.817 14.320 42.402 1.00 85.06 350 GLY A C 1
ATOM 2662 O O . GLY A 1 350 ? -6.639 14.089 42.666 1.00 85.06 350 GLY A O 1
ATOM 2663 N N . ALA A 1 351 ? -8.753 14.393 43.354 1.00 83.69 351 ALA A N 1
ATOM 2664 C CA . ALA A 1 351 ? -8.479 14.129 44.774 1.00 83.69 351 ALA A CA 1
ATOM 2665 C C . ALA A 1 351 ? -8.673 12.651 45.166 1.00 83.69 351 ALA A C 1
ATOM 2667 O O . ALA A 1 351 ? -8.115 12.196 46.163 1.00 83.69 351 ALA A O 1
ATOM 2668 N N . ASP A 1 352 ? -9.448 11.902 44.378 1.00 87.12 352 ASP A N 1
ATOM 2669 C CA . ASP A 1 352 ? -9.706 10.469 44.546 1.00 87.12 352 ASP A CA 1
ATOM 2670 C C . ASP A 1 352 ? -9.533 9.712 43.214 1.00 87.12 352 ASP A C 1
ATOM 2672 O O . ASP A 1 352 ? -9.606 10.306 42.135 1.00 87.12 352 ASP A O 1
ATOM 2676 N N . ALA A 1 353 ? -9.342 8.388 43.272 1.00 88.12 353 ALA A N 1
ATOM 2677 C CA . ALA A 1 353 ? -9.247 7.518 42.100 1.00 88.12 353 ALA A CA 1
ATOM 2678 C C . ALA A 1 353 ? -10.429 7.703 41.140 1.00 88.12 353 ALA A C 1
ATOM 2680 O O . ALA A 1 353 ? -10.241 7.715 39.923 1.00 88.12 353 ALA A O 1
ATOM 2681 N N . SER A 1 354 ? -11.642 7.880 41.674 1.00 87.31 354 SER A N 1
ATOM 2682 C CA . SER A 1 354 ? -12.839 8.114 40.864 1.00 87.31 354 SER A CA 1
ATOM 2683 C C . SER A 1 354 ? -12.759 9.422 40.065 1.00 87.31 354 SER A C 1
ATOM 2685 O O . SER A 1 354 ? -13.055 9.430 38.869 1.00 87.31 354 SER A O 1
ATOM 2687 N N . GLU A 1 355 ? -12.290 10.507 40.683 1.00 89.62 355 GLU A N 1
ATOM 2688 C CA . GLU A 1 355 ? -12.091 11.802 40.026 1.00 89.62 355 GLU A CA 1
ATOM 2689 C C . GLU A 1 355 ? -10.965 11.755 38.993 1.00 89.62 355 GLU A C 1
ATOM 2691 O O . GLU A 1 355 ? -11.148 12.241 37.879 1.00 89.62 355 GLU A O 1
ATOM 2696 N N . MET A 1 356 ? -9.838 11.116 39.316 1.00 90.25 356 MET A N 1
ATOM 2697 C CA . MET A 1 356 ? -8.717 10.955 38.384 1.00 90.25 356 MET A CA 1
ATOM 2698 C C . MET A 1 356 ? -9.109 10.114 37.159 1.00 90.25 356 MET A C 1
ATOM 2700 O O . MET A 1 356 ? -8.748 10.458 36.035 1.00 90.25 356 MET A O 1
ATOM 2704 N N . ILE A 1 357 ? -9.928 9.069 37.332 1.00 89.00 357 ILE A N 1
ATOM 2705 C CA . ILE A 1 357 ? -10.487 8.290 36.215 1.00 89.00 357 ILE A CA 1
ATOM 2706 C C . ILE A 1 357 ? -11.464 9.135 35.380 1.00 89.00 357 ILE A C 1
ATOM 2708 O O . ILE A 1 357 ? -11.411 9.085 34.151 1.00 89.00 357 ILE A O 1
ATOM 2712 N N . MET A 1 358 ? -12.333 9.944 35.998 1.00 89.31 358 MET A N 1
ATOM 2713 C CA . MET A 1 358 ? -13.208 10.868 35.255 1.00 89.31 358 MET A CA 1
ATOM 2714 C C . MET A 1 358 ? -12.408 11.920 34.476 1.00 89.31 358 MET A C 1
ATOM 2716 O O . MET A 1 358 ? -12.726 12.212 33.322 1.00 89.31 358 MET A O 1
ATOM 2720 N N . SER A 1 359 ? -11.349 12.447 35.088 1.00 90.38 359 SER A N 1
ATOM 2721 C CA . SER A 1 359 ? -10.394 13.382 34.498 1.00 90.38 359 SER A CA 1
ATOM 2722 C C . SER A 1 359 ? -9.711 12.774 33.272 1.00 90.38 359 SER A C 1
ATOM 2724 O O . SER A 1 359 ? -9.793 13.341 32.182 1.00 90.38 359 SER A O 1
ATOM 2726 N N . LEU A 1 360 ? -9.183 11.554 33.403 1.00 89.06 360 LEU A N 1
ATOM 2727 C CA . LEU A 1 360 ? -8.609 10.749 32.323 1.00 89.06 360 LEU A CA 1
ATOM 2728 C C . LEU A 1 360 ? -9.607 10.513 31.177 1.00 89.06 360 LEU A C 1
ATOM 2730 O O . LEU A 1 360 ? -9.278 10.746 30.014 1.00 89.06 360 LEU A O 1
ATOM 2734 N N . ILE A 1 361 ? -10.848 10.119 31.486 1.00 88.31 361 ILE A N 1
ATOM 2735 C CA . ILE A 1 361 ? -11.908 9.929 30.479 1.00 88.31 361 ILE A CA 1
ATOM 2736 C C . ILE A 1 361 ? -12.212 11.248 29.753 1.00 88.31 361 ILE A C 1
ATOM 2738 O O . ILE A 1 361 ? -12.395 11.254 28.534 1.00 88.31 361 ILE A O 1
ATOM 2742 N N . SER A 1 362 ? -12.248 12.371 30.476 1.00 88.62 362 SER A N 1
ATOM 2743 C CA . SER A 1 362 ? -12.477 13.692 29.887 1.00 88.62 362 SER A CA 1
ATOM 2744 C C . SER A 1 362 ? -11.311 14.138 28.999 1.00 88.62 362 SER A C 1
ATOM 2746 O O . SER A 1 362 ? -11.549 14.595 27.884 1.00 88.62 362 SER A O 1
ATOM 2748 N N . GLY A 1 363 ? -10.066 13.902 29.424 1.00 88.62 363 GLY A N 1
ATOM 2749 C CA . GLY A 1 363 ? -8.856 14.207 28.664 1.00 88.62 363 GLY A CA 1
ATOM 2750 C C . GLY A 1 363 ? -8.791 13.425 27.356 1.00 88.62 363 GLY A C 1
ATOM 2751 O O . GLY A 1 363 ? -8.649 14.026 26.295 1.00 88.62 363 GLY A O 1
ATOM 2752 N N . PHE A 1 364 ? -9.009 12.105 27.393 1.00 86.12 364 PHE A N 1
ATOM 2753 C CA . PHE A 1 364 ? -9.077 11.295 26.171 1.00 86.12 364 PHE A CA 1
ATOM 2754 C C . PHE A 1 364 ? -10.244 11.687 25.258 1.00 86.12 364 PHE A C 1
ATOM 2756 O O . PHE A 1 364 ? -10.118 11.607 24.036 1.00 86.12 364 PHE A O 1
ATOM 2763 N N . ARG A 1 365 ? -11.374 12.141 25.816 1.00 85.44 365 ARG A N 1
ATOM 2764 C CA . ARG A 1 365 ? -12.493 12.658 25.021 1.00 85.44 365 ARG A CA 1
ATOM 2765 C C . ARG A 1 365 ? -12.121 13.955 24.296 1.00 85.44 365 ARG A C 1
ATOM 2767 O O . ARG A 1 365 ? -12.440 14.073 23.116 1.00 85.44 365 ARG A O 1
ATOM 2774 N N . THR A 1 366 ? -11.451 14.887 24.971 1.00 88.31 366 THR A N 1
ATOM 2775 C CA . THR A 1 366 ? -10.987 16.153 24.382 1.00 88.31 366 THR A CA 1
ATOM 2776 C C . THR A 1 366 ? -9.892 15.909 23.346 1.00 88.31 366 THR A C 1
ATOM 2778 O O . THR A 1 366 ? -10.048 16.329 22.206 1.00 88.31 366 THR A O 1
ATOM 2781 N N . ALA A 1 367 ? -8.857 15.130 23.677 1.00 85.62 367 ALA A N 1
ATOM 2782 C CA . ALA A 1 367 ? -7.779 14.782 22.748 1.00 85.62 367 ALA A CA 1
ATOM 2783 C C . ALA A 1 367 ? -8.299 14.056 21.494 1.00 85.62 367 ALA A C 1
ATOM 2785 O O . ALA A 1 367 ? -7.809 14.275 20.390 1.00 85.62 367 ALA A O 1
ATOM 2786 N N . ARG A 1 368 ? -9.345 13.226 21.623 1.00 83.12 368 ARG A N 1
ATOM 2787 C CA . ARG A 1 368 ? -10.022 12.631 20.464 1.00 83.12 368 ARG A CA 1
ATOM 2788 C C . ARG A 1 368 ? -10.767 13.663 19.621 1.00 83.12 368 ARG A C 1
ATOM 2790 O O . ARG A 1 368 ? -10.715 13.566 18.404 1.00 83.12 368 ARG A O 1
ATOM 2797 N N . GLN A 1 369 ? -11.433 14.639 20.237 1.00 83.19 369 GLN A N 1
ATOM 2798 C CA . GLN A 1 369 ? -12.055 15.740 19.495 1.00 83.19 369 GLN A CA 1
ATOM 2799 C C . GLN A 1 369 ? -11.001 16.589 18.773 1.00 83.19 369 GLN A C 1
ATOM 2801 O O . GLN A 1 369 ? -11.205 16.935 17.618 1.00 83.19 369 GLN A O 1
ATOM 2806 N N . GLU A 1 370 ? -9.855 16.863 19.400 1.00 88.50 370 GLU A N 1
ATOM 2807 C CA . GLU A 1 370 ? -8.707 17.529 18.768 1.00 88.50 370 GLU A CA 1
ATOM 2808 C C . GLU A 1 370 ? -8.154 16.723 17.583 1.00 88.50 370 GLU A C 1
ATOM 2810 O O . GLU A 1 370 ? -7.922 17.288 16.516 1.00 88.50 370 GLU A O 1
ATOM 2815 N N . LEU A 1 371 ? -8.032 15.397 17.711 1.00 81.81 371 LEU A N 1
ATOM 2816 C CA . LEU A 1 371 ? -7.674 14.520 16.591 1.00 81.81 371 LEU A CA 1
ATOM 2817 C C . LEU A 1 371 ? -8.739 14.508 15.484 1.00 81.81 371 LEU A C 1
ATOM 2819 O O . LEU A 1 371 ? -8.370 14.550 14.316 1.00 81.81 371 LEU A O 1
ATOM 2823 N N . ASP A 1 372 ? -10.033 14.513 15.811 1.00 83.12 372 ASP A N 1
ATOM 2824 C CA . ASP A 1 372 ? -11.114 14.621 14.819 1.00 83.12 372 ASP A CA 1
ATOM 2825 C C . ASP A 1 372 ? -11.125 16.006 14.127 1.00 83.12 372 ASP A C 1
ATOM 2827 O O . ASP A 1 372 ? -11.502 16.100 12.959 1.00 83.12 372 ASP A O 1
ATOM 2831 N N . TYR A 1 373 ? -10.675 17.077 14.800 1.00 83.38 373 TYR A N 1
ATOM 2832 C CA . TYR A 1 373 ? -10.464 18.397 14.186 1.00 83.38 373 TYR A CA 1
ATOM 2833 C C . TYR A 1 373 ? -9.237 18.431 13.258 1.00 83.38 373 TYR A C 1
ATOM 2835 O O . TYR A 1 373 ? -9.276 19.114 12.235 1.00 83.38 373 TYR A O 1
ATOM 2843 N N . LEU A 1 374 ? -8.159 17.712 13.592 1.00 82.94 374 LEU A N 1
ATOM 2844 C CA . LEU A 1 374 ? -6.924 17.657 12.794 1.00 82.94 374 LEU A CA 1
ATOM 2845 C C . LEU A 1 374 ? -6.995 16.655 11.626 1.00 82.94 374 LEU A C 1
ATOM 2847 O O . LEU A 1 374 ? -6.420 16.905 10.568 1.00 82.94 374 LEU A O 1
ATOM 2851 N N . ALA A 1 375 ? -7.697 15.534 11.804 1.00 77.62 375 ALA A N 1
ATOM 2852 C CA . ALA A 1 375 ? -7.817 14.427 10.853 1.00 77.62 375 ALA A CA 1
ATOM 2853 C C . ALA A 1 375 ? -9.289 13.964 10.694 1.00 77.62 375 ALA A C 1
ATOM 2855 O O . ALA A 1 375 ? -9.634 12.816 11.012 1.00 77.62 375 ALA A O 1
ATOM 2856 N N . PRO A 1 376 ? -10.189 14.837 10.199 1.00 75.25 376 PRO A N 1
ATOM 2857 C CA . PRO A 1 376 ? -11.616 14.542 10.113 1.00 75.25 376 PRO A CA 1
ATOM 2858 C C . PRO A 1 376 ? -11.908 13.323 9.227 1.00 75.25 376 PRO A C 1
ATOM 2860 O O . PRO A 1 376 ? -11.518 13.257 8.062 1.00 75.25 376 PRO A O 1
ATOM 2863 N N . GLY A 1 377 ? -12.657 12.363 9.779 1.00 68.12 377 GLY A N 1
ATOM 2864 C CA . GLY A 1 377 ? -13.093 11.148 9.081 1.00 68.12 377 GLY A CA 1
ATOM 2865 C C . GLY A 1 377 ? -12.149 9.945 9.198 1.00 68.12 377 GLY A C 1
ATOM 2866 O O . GLY A 1 377 ? -12.496 8.863 8.717 1.00 68.12 377 GLY A O 1
ATOM 2867 N N . GLU A 1 378 ? -10.998 10.086 9.863 1.00 71.56 378 GLU A N 1
ATOM 2868 C CA . GLU A 1 378 ? -10.086 8.966 10.123 1.00 71.56 378 GLU A CA 1
ATOM 2869 C C . GLU A 1 378 ? -10.661 7.985 11.166 1.00 71.56 378 GLU A C 1
ATOM 2871 O O . GLU A 1 378 ? -10.606 6.763 10.987 1.00 71.56 378 GLU A O 1
ATOM 2876 N N . ILE A 1 379 ? -11.287 8.509 12.227 1.00 70.69 379 ILE A N 1
ATOM 2877 C CA . ILE A 1 379 ? -11.907 7.716 13.294 1.00 70.69 379 ILE A CA 1
ATOM 2878 C C . ILE A 1 379 ? -13.398 7.515 12.989 1.00 70.69 379 ILE A C 1
ATOM 2880 O O . ILE A 1 379 ? -14.249 8.336 13.314 1.00 70.69 379 ILE A O 1
ATOM 2884 N N . LYS A 1 380 ? -13.745 6.370 12.391 1.00 68.62 380 LYS A N 1
ATOM 2885 C CA . LYS A 1 380 ? -15.137 6.025 12.016 1.00 68.62 380 LYS A CA 1
ATOM 2886 C C . LYS A 1 380 ? -16.062 5.691 13.195 1.00 68.62 380 LYS A C 1
ATOM 2888 O O . LYS A 1 380 ? -17.258 5.486 13.001 1.00 68.62 380 LYS A O 1
ATOM 2893 N N . LEU A 1 381 ? -15.511 5.555 14.397 1.00 70.50 381 LEU A N 1
ATOM 2894 C CA . LEU A 1 381 ? -16.241 5.128 15.588 1.00 70.50 381 LEU A CA 1
ATOM 2895 C C . LEU A 1 381 ? -16.854 6.330 16.324 1.00 70.50 381 LEU A C 1
ATOM 2897 O O . LEU A 1 381 ? -16.226 7.388 16.382 1.00 70.50 381 LEU A O 1
ATOM 2901 N N . PRO A 1 382 ? -18.016 6.178 16.981 1.00 71.00 382 PRO A N 1
ATOM 2902 C CA . PRO A 1 382 ? -18.528 7.188 17.902 1.00 71.00 382 PRO A CA 1
ATOM 2903 C C . PRO A 1 382 ? -17.670 7.277 19.177 1.00 71.00 382 PRO A C 1
ATOM 2905 O O . PRO A 1 382 ? -16.949 6.341 19.539 1.00 71.00 382 PRO A O 1
ATOM 2908 N N . LEU A 1 383 ? -17.787 8.392 19.906 1.00 64.81 383 LEU A N 1
ATOM 2909 C CA . LEU A 1 383 ? -17.128 8.608 21.207 1.00 64.81 383 LEU A CA 1
ATOM 2910 C C . LEU A 1 383 ? -17.565 7.606 22.299 1.00 64.81 383 LEU A C 1
ATOM 2912 O O . LEU A 1 383 ? -16.894 7.491 23.318 1.00 64.81 383 LEU A O 1
ATOM 2916 N N . THR A 1 384 ? -18.674 6.892 22.092 1.00 66.94 384 THR A N 1
ATOM 2917 C CA . THR A 1 384 ? -19.239 5.873 22.995 1.00 66.94 384 THR A CA 1
ATOM 2918 C C . THR A 1 384 ? -18.923 4.430 22.578 1.00 66.94 384 THR A C 1
ATOM 2920 O O . THR A 1 384 ? -19.472 3.497 23.166 1.00 66.94 384 THR A O 1
ATOM 2923 N N . ALA A 1 385 ? -18.077 4.228 21.560 1.00 71.25 385 ALA A N 1
ATOM 2924 C CA . ALA A 1 385 ? -17.675 2.898 21.101 1.00 71.25 385 ALA A CA 1
ATOM 2925 C C . ALA A 1 385 ? -16.994 2.085 22.214 1.00 71.25 385 ALA A C 1
ATOM 2927 O O . ALA A 1 385 ? -16.280 2.632 23.059 1.00 71.25 385 ALA A O 1
ATOM 2928 N N . ARG A 1 386 ? -17.200 0.766 22.208 1.00 76.19 386 ARG A N 1
ATOM 2929 C CA . ARG A 1 386 ? -16.553 -0.140 23.162 1.00 76.19 386 ARG A CA 1
ATOM 2930 C C . ARG A 1 386 ? -15.100 -0.364 22.741 1.00 76.19 386 ARG A C 1
ATOM 2932 O O . ARG A 1 386 ? -14.764 -0.291 21.564 1.00 76.19 386 ARG A O 1
ATOM 2939 N N . GLY A 1 387 ? -14.236 -0.698 23.702 1.00 79.94 387 GLY A N 1
ATOM 2940 C CA . GLY A 1 387 ? -12.811 -0.939 23.430 1.00 79.94 387 GLY A CA 1
ATOM 2941 C C . GLY A 1 387 ? -12.547 -2.031 22.381 1.00 79.94 387 GLY A C 1
ATOM 2942 O O . GLY A 1 387 ? -11.574 -1.933 21.642 1.00 79.94 387 GLY A O 1
ATOM 2943 N N . ALA A 1 388 ? -13.439 -3.022 22.263 1.00 82.88 388 ALA A N 1
ATOM 2944 C CA . ALA A 1 388 ? -13.378 -4.045 21.217 1.00 82.88 388 ALA A CA 1
ATOM 2945 C C . ALA A 1 388 ? -13.492 -3.443 19.804 1.00 82.88 388 ALA A C 1
ATOM 2947 O O . ALA A 1 388 ? -12.649 -3.719 18.957 1.00 82.88 388 ALA A O 1
ATOM 2948 N N . ASP A 1 389 ? -14.453 -2.541 19.585 1.00 82.00 389 ASP A N 1
ATOM 2949 C CA . ASP A 1 389 ? -14.681 -1.890 18.288 1.00 82.00 389 ASP A CA 1
ATOM 2950 C C . ASP A 1 389 ? -13.446 -1.070 17.847 1.00 82.00 389 ASP A C 1
ATOM 2952 O O . ASP A 1 389 ? -13.119 -0.991 16.662 1.00 82.00 389 ASP A O 1
ATOM 2956 N N . ILE A 1 390 ? -12.731 -0.477 18.815 1.00 83.19 390 ILE A N 1
ATOM 2957 C CA . ILE A 1 390 ? -11.481 0.271 18.593 1.00 83.19 390 ILE A CA 1
ATOM 2958 C C . ILE A 1 390 ? -10.341 -0.672 18.183 1.00 83.19 390 ILE A C 1
ATOM 2960 O O . ILE A 1 390 ? -9.576 -0.341 17.276 1.00 83.19 390 ILE A O 1
ATOM 2964 N N . LEU A 1 391 ? -10.234 -1.844 18.818 1.00 86.19 391 LEU A N 1
ATOM 2965 C CA . LEU A 1 391 ? -9.249 -2.865 18.452 1.00 86.19 391 LEU A CA 1
ATOM 2966 C C . LEU A 1 391 ? -9.510 -3.412 17.044 1.00 86.19 391 LEU A C 1
ATOM 2968 O O . LEU A 1 391 ? -8.564 -3.527 16.269 1.00 86.19 391 LEU A O 1
ATOM 2972 N N . ASP A 1 392 ? -10.767 -3.669 16.682 1.00 89.44 392 ASP A N 1
ATOM 2973 C CA . ASP A 1 392 ? -11.132 -4.111 15.331 1.00 89.44 392 ASP A CA 1
ATOM 2974 C C . ASP A 1 392 ? -10.792 -3.046 14.274 1.00 89.44 392 ASP A C 1
ATOM 2976 O O . ASP A 1 392 ? -10.163 -3.365 13.263 1.00 89.44 392 ASP A O 1
ATOM 2980 N N . LEU A 1 393 ? -11.090 -1.763 14.531 1.00 87.62 393 LEU A N 1
ATOM 2981 C CA . LEU A 1 393 ? -10.690 -0.663 13.640 1.00 87.62 393 LEU A CA 1
ATOM 2982 C C . LEU A 1 393 ? -9.160 -0.555 13.499 1.00 87.62 393 LEU A C 1
ATOM 2984 O O . LEU A 1 393 ? -8.658 -0.300 12.401 1.00 87.62 393 LEU A O 1
ATOM 2988 N N . LEU A 1 394 ? -8.410 -0.752 14.588 1.00 87.94 394 LEU A N 1
ATOM 2989 C CA . LEU A 1 394 ? -6.945 -0.731 14.573 1.00 87.94 394 LEU A CA 1
ATOM 2990 C C . LEU A 1 394 ? -6.382 -1.920 13.783 1.00 87.94 394 LEU A C 1
ATOM 2992 O O . LEU A 1 394 ? -5.477 -1.733 12.968 1.00 87.94 394 LEU A O 1
ATOM 2996 N N . LEU A 1 395 ? -6.943 -3.120 13.957 1.00 93.81 395 LEU A N 1
ATOM 2997 C CA . LEU A 1 395 ? -6.573 -4.315 13.195 1.00 93.81 395 LEU A CA 1
ATOM 2998 C C . LEU A 1 395 ? -6.880 -4.157 11.703 1.00 93.81 395 LEU A C 1
ATOM 3000 O O . LEU A 1 395 ? -6.038 -4.500 10.874 1.00 93.81 395 LEU A O 1
ATOM 3004 N N . ASP A 1 396 ? -8.034 -3.598 11.341 1.00 93.06 396 ASP A N 1
ATOM 3005 C CA . ASP A 1 396 ? -8.376 -3.319 9.946 1.00 93.06 396 ASP A CA 1
ATOM 3006 C C . ASP A 1 396 ? -7.480 -2.237 9.335 1.00 93.06 396 ASP A C 1
ATOM 3008 O O . ASP A 1 396 ? -7.046 -2.380 8.189 1.00 93.06 396 ASP A O 1
ATOM 3012 N N . ARG A 1 397 ? -7.103 -1.204 10.099 1.00 90.56 397 ARG A N 1
ATOM 3013 C CA . ARG A 1 397 ? -6.110 -0.215 9.656 1.00 90.56 397 ARG A CA 1
ATOM 3014 C C . ARG A 1 397 ? -4.724 -0.835 9.478 1.00 90.56 397 ARG A C 1
ATOM 3016 O O . ARG A 1 397 ? -4.064 -0.534 8.489 1.00 90.56 397 ARG A O 1
ATOM 3023 N N . LEU A 1 398 ? -4.293 -1.727 10.370 1.00 96.19 398 LEU A N 1
ATOM 3024 C CA . LEU A 1 398 ? -3.012 -2.437 10.271 1.00 96.19 398 LEU A CA 1
ATOM 3025 C C . LEU A 1 398 ? -3.001 -3.412 9.078 1.00 96.19 398 LEU A C 1
ATOM 3027 O O . LEU A 1 398 ? -2.014 -3.497 8.346 1.00 96.19 398 LEU A O 1
ATOM 3031 N N . ARG A 1 399 ? -4.123 -4.087 8.799 1.00 96.19 399 ARG A N 1
ATOM 3032 C CA . ARG A 1 399 ? -4.319 -4.882 7.572 1.00 96.19 399 ARG A CA 1
ATOM 3033 C C . ARG A 1 399 ? -4.263 -4.011 6.317 1.00 96.19 399 ARG A C 1
ATOM 3035 O O . ARG A 1 399 ? -3.566 -4.370 5.374 1.00 96.19 399 ARG A O 1
ATOM 3042 N N . ALA A 1 400 ? -4.947 -2.868 6.305 1.00 95.75 400 ALA A N 1
ATOM 3043 C CA . ALA A 1 400 ? -4.929 -1.937 5.178 1.00 95.75 400 ALA A CA 1
ATOM 3044 C C . ALA A 1 400 ? -3.525 -1.360 4.936 1.00 95.75 400 ALA A C 1
ATOM 3046 O O . ALA A 1 400 ? -3.073 -1.322 3.794 1.00 95.75 400 ALA A O 1
ATOM 3047 N N . LEU A 1 401 ? -2.810 -0.993 6.004 1.00 96.81 401 LEU A N 1
ATOM 3048 C CA . LEU A 1 401 ? -1.426 -0.530 5.941 1.00 96.81 401 LEU A CA 1
ATOM 3049 C C . LEU A 1 401 ? -0.496 -1.631 5.418 1.00 96.81 401 LEU A C 1
ATOM 3051 O O . LEU A 1 401 ? 0.227 -1.390 4.464 1.00 96.81 401 LEU A O 1
ATOM 3055 N N . SER A 1 402 ? -0.570 -2.856 5.953 1.00 97.94 402 SER A N 1
ATOM 3056 C CA . SER A 1 402 ? 0.273 -3.966 5.475 1.00 97.94 402 SER A CA 1
ATOM 3057 C C . SER A 1 402 ? -0.035 -4.388 4.033 1.00 97.94 402 SER A C 1
ATOM 3059 O O . SER A 1 402 ? 0.867 -4.831 3.325 1.00 97.94 402 SER A O 1
ATOM 3061 N N . LYS A 1 403 ? -1.281 -4.215 3.565 1.00 97.81 403 LYS A N 1
ATOM 3062 C CA . LYS A 1 403 ? -1.639 -4.360 2.148 1.00 97.81 403 LYS A CA 1
ATOM 3063 C C . LYS A 1 403 ? -1.011 -3.254 1.302 1.00 97.81 403 LYS A C 1
ATOM 3065 O O . LYS A 1 403 ? -0.377 -3.581 0.308 1.00 97.81 403 LYS A O 1
ATOM 3070 N N . LYS A 1 404 ? -1.129 -1.990 1.722 1.00 97.81 404 LYS A N 1
ATOM 3071 C CA . LYS A 1 404 ? -0.514 -0.860 1.019 1.00 97.81 404 LYS A CA 1
ATOM 3072 C C . LYS A 1 404 ? 1.007 -1.016 0.936 1.00 97.81 404 LYS A C 1
ATOM 3074 O O . LYS A 1 404 ? 1.550 -0.898 -0.146 1.00 97.81 404 LYS A O 1
ATOM 3079 N N . THR A 1 405 ? 1.681 -1.379 2.029 1.00 98.19 405 THR A N 1
ATOM 3080 C CA . THR A 1 405 ? 3.131 -1.630 2.020 1.00 98.19 405 THR A CA 1
ATOM 3081 C C . THR A 1 405 ? 3.521 -2.701 1.001 1.00 98.19 405 THR A C 1
ATOM 3083 O O . THR A 1 405 ? 4.520 -2.536 0.323 1.00 98.19 405 THR A O 1
ATOM 3086 N N . ARG A 1 406 ? 2.728 -3.768 0.828 1.00 98.06 406 ARG A N 1
ATOM 3087 C CA . ARG A 1 406 ? 2.988 -4.764 -0.229 1.00 98.06 406 ARG A CA 1
ATOM 3088 C C . ARG A 1 406 ? 2.796 -4.195 -1.633 1.00 98.06 406 ARG A C 1
ATOM 3090 O O . ARG A 1 406 ? 3.628 -4.452 -2.484 1.00 98.06 406 ARG A O 1
ATOM 3097 N N . GLU A 1 407 ? 1.742 -3.413 -1.854 1.00 98.25 407 GLU A N 1
ATOM 3098 C CA . GLU A 1 407 ? 1.500 -2.732 -3.137 1.00 98.25 407 GLU A CA 1
ATOM 3099 C C . GLU A 1 407 ? 2.617 -1.718 -3.462 1.00 98.25 407 GLU A C 1
ATOM 3101 O O . GLU A 1 407 ? 3.021 -1.591 -4.618 1.00 98.25 407 GLU A O 1
ATOM 3106 N N . ASP A 1 408 ? 3.154 -1.042 -2.442 1.00 98.19 408 ASP A N 1
ATOM 3107 C CA . ASP A 1 408 ? 4.295 -0.134 -2.556 1.00 98.19 408 ASP A CA 1
ATOM 3108 C C . ASP A 1 408 ? 5.589 -0.921 -2.899 1.00 98.19 408 ASP A C 1
ATOM 3110 O O . ASP A 1 408 ? 6.275 -0.550 -3.852 1.00 98.19 408 ASP A O 1
ATOM 3114 N N . GLU A 1 409 ? 5.893 -2.040 -2.219 1.00 98.12 409 GLU A N 1
ATOM 3115 C CA . GLU A 1 409 ? 7.036 -2.931 -2.536 1.00 98.12 409 GLU A CA 1
ATOM 3116 C C . GLU A 1 409 ? 6.931 -3.558 -3.941 1.00 98.12 409 GLU A C 1
ATOM 3118 O O . GLU A 1 409 ? 7.899 -3.525 -4.701 1.00 98.12 409 GLU A O 1
ATOM 3123 N N . ASP A 1 410 ? 5.749 -4.051 -4.335 1.00 97.69 410 ASP A N 1
ATOM 3124 C CA . ASP A 1 410 ? 5.486 -4.566 -5.688 1.00 97.69 410 ASP A CA 1
ATOM 3125 C C . ASP A 1 410 ? 5.812 -3.484 -6.744 1.00 97.69 410 ASP A C 1
ATOM 3127 O O . ASP A 1 410 ? 6.455 -3.759 -7.761 1.00 97.69 410 ASP A O 1
ATOM 3131 N N . SER A 1 411 ? 5.445 -2.219 -6.482 1.00 97.94 411 SER A N 1
ATOM 3132 C CA . SER A 1 411 ? 5.779 -1.096 -7.370 1.00 97.94 411 SER A CA 1
ATOM 3133 C C . SER A 1 411 ? 7.286 -0.800 -7.421 1.00 97.94 411 SER A C 1
ATOM 3135 O O . SER A 1 411 ? 7.821 -0.483 -8.485 1.00 97.94 411 SER A O 1
ATOM 3137 N N . ILE A 1 412 ? 8.004 -0.955 -6.302 1.00 98.31 412 ILE A N 1
ATOM 3138 C CA . ILE A 1 412 ? 9.464 -0.802 -6.228 1.00 98.31 412 ILE A CA 1
ATOM 3139 C C . ILE A 1 412 ? 10.162 -1.900 -7.046 1.00 98.31 412 ILE A C 1
ATOM 3141 O O . ILE A 1 412 ? 11.114 -1.609 -7.779 1.00 98.31 412 ILE A O 1
ATOM 3145 N N . GLU A 1 413 ? 9.665 -3.141 -7.017 1.00 98.12 413 GLU A N 1
ATOM 3146 C CA . GLU A 1 413 ? 10.160 -4.214 -7.885 1.00 98.12 413 GLU A CA 1
ATOM 3147 C C . GLU A 1 413 ? 9.959 -3.901 -9.379 1.00 98.12 413 GLU A C 1
ATOM 3149 O O . GLU A 1 413 ? 10.889 -4.105 -10.175 1.00 98.12 413 GLU A O 1
ATOM 3154 N N . GLU A 1 414 ? 8.801 -3.346 -9.763 1.00 98.19 414 GLU A N 1
ATOM 3155 C CA . GLU A 1 414 ? 8.538 -2.868 -11.128 1.00 98.19 414 GLU A CA 1
ATOM 3156 C C . GLU A 1 414 ? 9.506 -1.744 -11.537 1.00 98.19 414 GLU A C 1
ATOM 3158 O O . GLU A 1 414 ? 10.131 -1.827 -12.603 1.00 98.19 414 GLU A O 1
ATOM 3163 N N . TYR A 1 415 ? 9.714 -0.731 -10.687 1.00 98.44 415 TYR A N 1
ATOM 3164 C CA . TYR A 1 415 ? 10.674 0.346 -10.954 1.00 98.44 415 TYR A CA 1
ATOM 3165 C C . TYR A 1 415 ? 12.100 -0.188 -11.113 1.00 98.44 415 TYR A C 1
ATOM 3167 O O . TYR A 1 415 ? 12.776 0.160 -12.083 1.00 98.44 415 TYR A O 1
ATOM 3175 N N . HIS A 1 416 ? 12.549 -1.101 -10.248 1.00 98.50 416 HIS A N 1
ATOM 3176 C CA . HIS A 1 416 ? 13.855 -1.742 -10.400 1.00 98.50 416 HIS A CA 1
ATOM 3177 C C . HIS A 1 416 ? 13.950 -2.603 -11.668 1.00 98.50 416 HIS A C 1
ATOM 3179 O O . HIS A 1 416 ? 15.028 -2.714 -12.259 1.00 98.50 416 HIS A O 1
ATOM 3185 N N . GLN A 1 417 ? 12.861 -3.225 -12.128 1.00 98.25 417 GLN A N 1
ATOM 3186 C CA . GLN A 1 417 ? 12.847 -3.938 -13.406 1.00 98.25 417 GLN A CA 1
ATOM 3187 C C . GLN A 1 417 ? 12.987 -2.977 -14.595 1.00 98.25 417 GLN A C 1
ATOM 3189 O O . GLN A 1 417 ? 13.772 -3.257 -15.510 1.00 98.25 417 GLN A O 1
ATOM 3194 N N . ILE A 1 418 ? 12.283 -1.841 -14.573 1.00 98.06 418 ILE A N 1
ATOM 3195 C CA . ILE A 1 418 ? 12.401 -0.778 -15.581 1.00 98.06 418 ILE A CA 1
ATOM 3196 C C . ILE A 1 418 ? 13.829 -0.225 -15.587 1.00 98.06 418 ILE A C 1
ATOM 3198 O O . ILE A 1 418 ? 14.469 -0.208 -16.639 1.00 98.06 418 ILE A O 1
ATOM 3202 N N . GLU A 1 419 ? 14.374 0.122 -14.423 1.00 98.31 419 GLU A N 1
ATOM 3203 C CA . GLU A 1 419 ? 15.740 0.617 -14.250 1.00 98.31 419 GLU A CA 1
ATOM 3204 C C . GLU A 1 419 ? 16.781 -0.369 -14.808 1.00 98.31 419 GLU A C 1
ATOM 3206 O O . GLU A 1 419 ? 17.627 0.001 -15.626 1.00 98.31 419 GLU A O 1
ATOM 3211 N N . ARG A 1 420 ? 16.680 -1.658 -14.451 1.00 98.31 420 ARG A N 1
ATOM 3212 C CA . ARG A 1 420 ? 17.533 -2.729 -14.997 1.00 98.31 420 ARG A CA 1
ATOM 3213 C C . ARG A 1 420 ? 17.406 -2.860 -16.519 1.00 98.31 420 ARG A C 1
ATOM 3215 O O . ARG A 1 420 ? 18.374 -3.260 -17.168 1.00 98.31 420 ARG A O 1
ATOM 3222 N N . SER A 1 421 ? 16.247 -2.552 -17.103 1.00 98.12 421 SER A N 1
ATOM 3223 C CA . SER A 1 421 ? 16.062 -2.553 -18.560 1.00 98.12 421 SER A CA 1
ATOM 3224 C C . SER A 1 421 ? 16.710 -1.335 -19.232 1.00 98.12 421 SER A C 1
ATOM 3226 O O . SER A 1 421 ? 17.379 -1.497 -20.251 1.00 98.12 421 SER A O 1
ATOM 3228 N N . LEU A 1 422 ? 16.603 -0.148 -18.625 1.00 98.44 422 LEU A N 1
ATOM 3229 C CA . LEU A 1 422 ? 17.213 1.091 -19.112 1.00 98.44 422 LEU A CA 1
ATOM 3230 C C . LEU A 1 422 ? 18.742 1.041 -19.026 1.00 98.44 422 LEU A C 1
ATOM 3232 O O . LEU A 1 422 ? 19.408 1.381 -20.000 1.00 98.44 422 LEU A O 1
ATOM 3236 N N . ARG A 1 423 ? 19.303 0.527 -17.920 1.00 98.00 423 ARG A N 1
ATOM 3237 C CA . ARG A 1 423 ? 20.748 0.265 -17.782 1.00 98.00 423 ARG A CA 1
ATOM 3238 C C . ARG A 1 423 ? 21.254 -0.625 -18.928 1.00 98.00 423 ARG A C 1
ATOM 3240 O O . ARG A 1 423 ? 22.138 -0.208 -19.665 1.00 98.00 423 ARG A O 1
ATOM 3247 N N . LYS A 1 424 ? 20.591 -1.758 -19.203 1.00 98.19 424 LYS A N 1
ATOM 3248 C CA . LYS A 1 424 ? 20.930 -2.638 -20.345 1.00 98.19 424 LYS A CA 1
ATOM 3249 C C . LYS A 1 424 ? 20.825 -1.952 -21.713 1.00 98.19 424 LYS A C 1
ATOM 3251 O O . LYS A 1 424 ? 21.621 -2.248 -22.602 1.00 98.19 424 LYS A O 1
ATOM 3256 N N . GLN A 1 425 ? 19.845 -1.068 -21.914 1.00 98.25 425 GLN A N 1
ATOM 3257 C CA . GLN A 1 425 ? 19.734 -0.290 -23.153 1.00 98.25 425 GLN A CA 1
ATOM 3258 C C . GLN A 1 425 ? 20.901 0.695 -23.296 1.00 98.25 425 GLN A C 1
ATOM 3260 O O . GLN A 1 425 ? 21.499 0.766 -24.371 1.00 98.25 425 GLN A O 1
ATOM 3265 N N . LEU A 1 426 ? 21.269 1.397 -22.220 1.00 98.44 426 LEU A N 1
ATOM 3266 C CA . LEU A 1 426 ? 22.438 2.276 -22.191 1.00 98.44 426 LEU A CA 1
ATOM 3267 C C . LEU A 1 426 ? 23.730 1.497 -22.459 1.00 98.44 426 LEU A C 1
ATOM 3269 O O . LEU A 1 426 ? 24.460 1.892 -23.361 1.00 98.44 426 LEU A O 1
ATOM 3273 N N . ASP A 1 427 ? 23.948 0.360 -21.793 1.00 98.56 427 ASP A N 1
ATOM 3274 C CA . ASP A 1 427 ? 25.103 -0.526 -22.014 1.00 98.56 427 ASP A CA 1
ATOM 3275 C C . ASP A 1 427 ? 25.194 -1.004 -23.474 1.00 98.56 427 ASP A C 1
ATOM 3277 O O . ASP A 1 427 ? 26.269 -1.044 -24.074 1.00 98.56 427 ASP A O 1
ATOM 3281 N N . SER A 1 428 ? 24.054 -1.326 -24.097 1.00 98.31 428 SER A N 1
ATOM 3282 C CA . SER A 1 428 ? 24.027 -1.699 -25.517 1.00 98.31 428 SER A CA 1
ATOM 3283 C C . SER A 1 428 ? 24.376 -0.522 -26.437 1.00 98.31 428 SER A C 1
ATOM 3285 O O . SER A 1 428 ? 25.085 -0.698 -27.427 1.00 98.31 428 SER A O 1
ATOM 3287 N N . ARG A 1 429 ? 23.936 0.698 -26.096 1.00 98.12 429 ARG A N 1
ATOM 3288 C CA . ARG A 1 429 ? 24.232 1.914 -26.863 1.00 98.12 429 ARG A CA 1
ATOM 3289 C C . ARG A 1 429 ? 25.691 2.338 -26.709 1.00 98.12 429 ARG A C 1
ATOM 3291 O O . ARG A 1 429 ? 26.294 2.723 -27.707 1.00 98.12 429 ARG A O 1
ATOM 3298 N N . THR A 1 430 ? 26.260 2.276 -25.506 1.00 98.50 430 THR A N 1
ATOM 3299 C CA . THR A 1 430 ? 27.680 2.579 -25.272 1.00 98.50 430 THR A CA 1
ATOM 3300 C C . THR A 1 430 ? 28.570 1.546 -25.957 1.00 98.50 430 THR A C 1
ATOM 3302 O O . THR A 1 430 ? 29.530 1.938 -26.611 1.00 98.50 430 THR A O 1
ATOM 3305 N N . SER A 1 431 ? 28.199 0.260 -25.942 1.00 98.38 431 SER A N 1
ATOM 3306 C CA . SER A 1 431 ? 28.899 -0.783 -26.703 1.00 98.38 431 SER A CA 1
ATOM 3307 C C . SER A 1 431 ? 28.891 -0.530 -28.218 1.00 98.38 431 SER A C 1
ATOM 3309 O O . SER A 1 431 ? 29.934 -0.673 -28.851 1.00 98.38 431 SER A O 1
ATOM 3311 N N . VAL A 1 432 ? 27.758 -0.122 -28.805 1.00 98.31 432 VAL A N 1
ATOM 3312 C CA . VAL A 1 432 ? 27.686 0.240 -30.237 1.00 98.31 432 VAL A CA 1
ATOM 3313 C C . VAL A 1 432 ? 28.476 1.518 -30.533 1.00 98.31 432 VAL A C 1
ATOM 3315 O O . VAL A 1 432 ? 29.143 1.602 -31.561 1.00 98.31 432 VAL A O 1
ATOM 3318 N N . MET A 1 433 ? 28.430 2.512 -29.643 1.00 98.19 433 MET A N 1
ATOM 3319 C CA . MET A 1 433 ? 29.216 3.740 -29.783 1.00 98.19 433 MET A CA 1
ATOM 3320 C C . MET A 1 433 ? 30.720 3.446 -29.765 1.00 98.19 433 MET A C 1
ATOM 3322 O O . MET A 1 433 ? 31.448 3.998 -30.581 1.00 98.19 433 MET A O 1
ATOM 3326 N N . GLU A 1 434 ? 31.173 2.535 -28.905 1.00 98.31 434 GLU A N 1
ATOM 3327 C CA . GLU A 1 434 ? 32.577 2.130 -28.845 1.00 98.31 434 GLU A CA 1
ATOM 3328 C C . GLU A 1 434 ? 33.013 1.361 -30.102 1.00 98.31 434 GLU A C 1
ATOM 3330 O O . GLU A 1 434 ? 34.066 1.645 -30.670 1.00 98.31 434 GLU A O 1
ATOM 3335 N N . GLU A 1 435 ? 32.166 0.472 -30.631 1.00 98.31 435 GLU A N 1
ATOM 3336 C CA . GLU A 1 435 ? 32.417 -0.185 -31.923 1.00 98.31 435 GLU A CA 1
ATOM 3337 C C . GLU A 1 435 ? 32.529 0.834 -33.078 1.00 98.31 435 GLU A C 1
ATOM 3339 O O . GLU A 1 435 ? 33.369 0.689 -33.971 1.00 98.31 435 GLU A O 1
ATOM 3344 N N . LEU A 1 436 ? 31.710 1.892 -33.061 1.00 98.12 436 LEU A N 1
ATOM 3345 C CA . LEU A 1 436 ? 31.792 2.988 -34.030 1.00 98.12 436 LEU A CA 1
ATOM 3346 C C . LEU A 1 436 ? 33.051 3.844 -33.834 1.00 98.12 436 LEU A C 1
ATOM 3348 O O . LEU A 1 436 ? 33.693 4.178 -34.828 1.00 98.12 436 LEU A O 1
ATOM 3352 N N . ASN A 1 437 ? 33.450 4.145 -32.595 1.00 98.31 437 ASN A N 1
ATOM 3353 C CA . ASN A 1 437 ? 34.696 4.857 -32.287 1.00 98.31 437 ASN A CA 1
ATOM 3354 C C . ASN A 1 437 ? 35.919 4.099 -32.825 1.00 98.31 437 ASN A C 1
ATOM 3356 O O . ASN A 1 437 ? 36.789 4.699 -33.459 1.00 98.31 437 ASN A O 1
ATOM 3360 N N . ILE A 1 438 ? 35.956 2.773 -32.645 1.00 98.19 438 ILE A N 1
ATOM 3361 C CA . ILE A 1 438 ? 37.010 1.902 -33.187 1.00 98.19 438 ILE A CA 1
ATOM 3362 C C . ILE A 1 438 ? 37.043 1.989 -34.720 1.00 98.19 438 ILE A C 1
ATOM 3364 O O . ILE A 1 438 ? 38.100 2.253 -35.293 1.00 98.19 438 ILE A O 1
ATOM 3368 N N . LYS A 1 439 ? 35.891 1.862 -35.393 1.00 98.06 439 LYS A N 1
ATOM 3369 C CA . LYS A 1 439 ? 35.787 1.974 -36.862 1.00 98.06 439 LYS A CA 1
ATOM 3370 C C . LYS A 1 439 ? 36.188 3.353 -37.391 1.00 98.06 439 LYS A C 1
ATOM 3372 O O . LYS A 1 439 ? 36.816 3.443 -38.443 1.00 98.06 439 LYS A O 1
ATOM 3377 N N . ILE A 1 440 ? 35.860 4.425 -36.669 1.00 98.00 440 ILE A N 1
ATOM 3378 C CA . ILE A 1 440 ? 36.286 5.795 -36.990 1.00 98.00 440 ILE A CA 1
ATOM 3379 C C . ILE A 1 440 ? 37.811 5.914 -36.863 1.00 98.00 440 ILE A C 1
ATOM 3381 O O . ILE A 1 440 ? 38.465 6.419 -37.776 1.00 98.00 440 ILE A O 1
ATOM 3385 N N . ALA A 1 441 ? 38.405 5.389 -35.788 1.00 98.12 441 ALA A N 1
ATOM 3386 C CA . ALA A 1 441 ? 39.855 5.375 -35.605 1.00 98.12 441 ALA A CA 1
ATOM 3387 C C . ALA A 1 441 ? 40.578 4.551 -36.690 1.00 98.12 441 ALA A C 1
ATOM 3389 O O . ALA A 1 441 ? 41.620 4.973 -37.192 1.00 98.12 441 ALA A O 1
ATOM 3390 N N . GLU A 1 442 ? 40.025 3.406 -37.098 1.00 98.19 442 GLU A N 1
ATOM 3391 C CA . GLU A 1 442 ? 40.522 2.614 -38.231 1.00 98.19 442 GLU A CA 1
ATOM 3392 C C . GLU A 1 442 ? 40.428 3.382 -39.554 1.00 98.19 442 GLU A C 1
ATOM 3394 O O . GLU A 1 442 ? 41.421 3.469 -40.279 1.00 98.19 442 GLU A O 1
ATOM 3399 N N . ALA A 1 443 ? 39.286 4.013 -39.843 1.00 97.88 443 ALA A N 1
ATOM 3400 C CA . ALA A 1 443 ? 39.116 4.845 -41.030 1.00 97.88 443 ALA A CA 1
ATOM 3401 C C . ALA A 1 443 ? 40.159 5.977 -41.076 1.00 97.88 443 ALA A C 1
ATOM 3403 O O . ALA A 1 443 ? 40.850 6.121 -42.085 1.00 97.88 443 ALA A O 1
ATOM 3404 N N . HIS A 1 444 ? 40.366 6.704 -39.971 1.00 98.00 444 HIS A N 1
ATOM 3405 C CA . HIS A 1 444 ? 41.403 7.737 -39.874 1.00 98.00 444 HIS A CA 1
ATOM 3406 C C . HIS A 1 444 ? 42.825 7.190 -40.065 1.00 98.00 444 HIS A C 1
ATOM 3408 O O . HIS A 1 444 ? 43.621 7.831 -40.749 1.00 98.00 444 HIS A O 1
ATOM 3414 N N . ARG A 1 445 ? 43.158 6.002 -39.535 1.00 97.62 445 ARG A N 1
ATOM 3415 C CA . ARG A 1 445 ? 44.455 5.349 -39.811 1.00 97.62 445 ARG A CA 1
ATOM 3416 C C . ARG A 1 445 ? 44.626 5.085 -41.306 1.00 97.62 445 ARG A C 1
ATOM 3418 O O . ARG A 1 445 ? 45.643 5.480 -41.870 1.00 97.62 445 ARG A O 1
ATOM 3425 N N . THR A 1 446 ? 43.621 4.499 -41.963 1.00 97.81 446 THR A N 1
ATOM 3426 C CA . THR A 1 446 ? 43.700 4.231 -43.410 1.00 97.81 446 THR A CA 1
ATOM 3427 C C . THR A 1 446 ? 43.776 5.511 -44.242 1.00 97.81 446 THR A C 1
ATOM 3429 O O . THR A 1 446 ? 44.488 5.529 -45.240 1.00 97.81 446 THR A O 1
ATOM 3432 N N . LEU A 1 447 ? 43.109 6.594 -43.828 1.00 97.25 447 LEU A N 1
ATOM 3433 C CA . LEU A 1 447 ? 43.199 7.905 -44.473 1.00 97.25 447 LEU A CA 1
ATOM 3434 C C . LEU A 1 447 ? 44.628 8.459 -44.344 1.00 97.25 447 LEU A C 1
ATOM 3436 O O . LEU A 1 447 ? 45.269 8.727 -45.356 1.00 97.25 447 LEU A O 1
ATOM 3440 N N . ASN A 1 448 ? 45.187 8.484 -43.131 1.00 97.50 448 ASN A N 1
ATOM 3441 C CA . ASN A 1 448 ? 46.562 8.926 -42.876 1.00 97.50 448 ASN A CA 1
ATOM 3442 C C . ASN A 1 448 ? 47.609 8.113 -43.667 1.00 97.50 448 ASN A C 1
ATOM 3444 O O . ASN A 1 448 ? 48.584 8.680 -44.164 1.00 97.50 448 ASN A O 1
ATOM 3448 N N . GLU A 1 449 ? 47.411 6.799 -43.828 1.00 97.50 449 GLU A N 1
ATOM 3449 C CA . GLU A 1 449 ? 48.249 5.962 -44.699 1.00 97.50 449 GLU A CA 1
ATOM 3450 C C . GLU A 1 449 ? 48.141 6.349 -46.180 1.00 97.50 449 GLU A C 1
ATOM 3452 O O . GLU A 1 449 ? 49.144 6.333 -46.897 1.00 97.50 449 GLU A O 1
ATOM 3457 N N . LYS A 1 450 ? 46.934 6.663 -46.666 1.00 97.25 450 LYS A N 1
ATOM 3458 C CA . LYS A 1 450 ? 46.710 7.090 -48.055 1.00 97.25 450 LYS A CA 1
ATOM 3459 C C . LYS A 1 450 ? 47.339 8.458 -48.300 1.00 97.25 450 LYS A C 1
ATOM 3461 O O . LYS A 1 450 ? 48.053 8.595 -49.287 1.00 97.25 450 LYS A O 1
ATOM 3466 N N . ASP A 1 451 ? 47.190 9.401 -47.375 1.00 97.44 451 ASP A N 1
ATOM 3467 C CA . ASP A 1 451 ? 47.836 10.717 -47.422 1.00 97.44 451 ASP A CA 1
ATOM 3468 C C . ASP A 1 451 ? 49.366 10.618 -47.333 1.00 97.44 451 ASP A C 1
ATOM 3470 O O . ASP A 1 451 ? 50.087 11.418 -47.927 1.00 97.44 451 ASP A O 1
ATOM 3474 N N . GLY A 1 452 ? 49.898 9.631 -46.603 1.00 97.38 452 GLY A N 1
ATOM 3475 C CA . GLY A 1 452 ? 51.320 9.272 -46.647 1.00 97.38 452 GLY A CA 1
ATOM 3476 C C . GLY A 1 452 ? 51.763 8.894 -48.064 1.00 97.38 452 GLY A C 1
ATOM 3477 O O . GLY A 1 452 ? 52.644 9.539 -48.628 1.00 97.38 452 GLY A O 1
ATOM 3478 N N . ARG A 1 453 ? 51.079 7.922 -48.681 1.00 97.12 453 ARG A N 1
ATOM 3479 C CA . ARG A 1 453 ? 51.375 7.456 -50.050 1.00 97.12 453 ARG A CA 1
ATOM 3480 C C . ARG A 1 453 ? 51.164 8.542 -51.111 1.00 97.12 453 ARG A C 1
ATOM 3482 O O . ARG A 1 453 ? 51.914 8.591 -52.079 1.00 97.12 453 ARG A O 1
ATOM 3489 N N . ILE A 1 454 ? 50.169 9.418 -50.948 1.00 96.75 454 ILE A N 1
ATOM 3490 C CA . ILE A 1 454 ? 49.949 10.566 -51.840 1.00 96.75 454 ILE A CA 1
ATOM 3491 C C . ILE A 1 454 ? 51.151 11.510 -51.768 1.00 96.75 454 ILE A C 1
ATOM 3493 O O . ILE A 1 454 ? 51.733 11.800 -52.807 1.00 96.75 454 ILE A O 1
ATOM 3497 N N . ARG A 1 455 ? 51.606 11.889 -50.565 1.00 97.00 455 ARG A N 1
ATOM 3498 C CA . ARG A 1 455 ? 52.803 12.733 -50.391 1.00 97.00 455 ARG A CA 1
ATOM 3499 C C . ARG A 1 455 ? 54.069 12.090 -50.966 1.00 97.00 455 ARG A C 1
ATOM 3501 O O . ARG A 1 455 ? 54.864 12.773 -51.606 1.00 97.00 455 ARG A O 1
ATOM 3508 N N . GLU A 1 456 ? 54.255 10.779 -50.804 1.00 96.25 456 GLU A N 1
ATOM 3509 C CA . GLU A 1 456 ? 55.360 10.040 -51.441 1.00 96.25 456 GLU A CA 1
ATOM 3510 C C . GLU A 1 456 ? 55.299 10.111 -52.978 1.00 96.25 456 GLU A C 1
ATOM 3512 O O . GLU A 1 456 ? 56.308 10.395 -53.631 1.00 96.25 456 GLU A O 1
ATOM 3517 N N . LEU A 1 457 ? 54.113 9.905 -53.562 1.00 96.06 457 LEU A N 1
ATOM 3518 C CA . LEU A 1 457 ? 53.886 9.998 -55.007 1.00 96.06 457 LEU A CA 1
ATOM 3519 C C . LEU A 1 457 ? 54.039 11.432 -55.533 1.00 96.06 457 LEU A C 1
ATOM 3521 O O . LEU A 1 457 ? 54.586 11.614 -56.618 1.00 96.06 457 LEU A O 1
ATOM 3525 N N . GLU A 1 458 ? 53.619 12.446 -54.778 1.00 95.94 458 GLU A N 1
ATOM 3526 C CA . GLU A 1 458 ? 53.828 13.864 -55.092 1.00 95.94 458 GLU A CA 1
ATOM 3527 C C . GLU A 1 458 ? 55.316 14.220 -55.096 1.00 95.94 458 GLU A C 1
ATOM 3529 O O . GLU A 1 458 ? 55.795 14.827 -56.053 1.00 95.94 458 GLU A O 1
ATOM 3534 N N . ILE A 1 459 ? 56.081 13.783 -54.088 1.00 96.62 459 ILE A N 1
ATOM 3535 C CA . ILE A 1 459 ? 57.543 13.938 -54.055 1.00 96.62 459 ILE A CA 1
ATOM 3536 C C . ILE A 1 459 ? 58.181 13.242 -55.268 1.00 96.62 459 ILE A C 1
ATOM 3538 O O . ILE A 1 459 ? 59.050 13.823 -55.922 1.00 96.62 459 ILE A O 1
ATOM 3542 N N . GLY A 1 460 ? 57.735 12.029 -55.611 1.00 95.88 460 GLY A N 1
ATOM 3543 C CA . GLY A 1 460 ? 58.180 11.309 -56.807 1.00 95.88 460 GLY A CA 1
ATOM 3544 C C . GLY A 1 460 ? 57.872 12.058 -58.110 1.00 95.88 460 GLY A C 1
ATOM 3545 O O . GLY A 1 460 ? 58.757 12.230 -58.948 1.00 95.88 460 GLY A O 1
ATOM 3546 N N . ASN A 1 461 ? 56.648 12.568 -58.264 1.00 94.25 461 ASN A N 1
ATOM 3547 C CA . ASN A 1 461 ? 56.215 13.330 -59.437 1.00 94.25 461 ASN A CA 1
ATOM 3548 C C . ASN A 1 461 ? 56.989 14.651 -59.561 1.00 94.25 461 ASN A C 1
ATOM 3550 O O . ASN A 1 461 ? 57.478 14.976 -60.638 1.00 94.25 461 ASN A O 1
ATOM 3554 N N . ASN A 1 462 ? 57.190 15.369 -58.454 1.00 94.50 462 ASN A N 1
ATOM 3555 C CA . ASN A 1 462 ? 57.968 16.606 -58.415 1.00 94.50 462 ASN A CA 1
ATOM 3556 C C . ASN A 1 462 ? 59.442 16.369 -58.783 1.00 94.50 462 ASN A C 1
ATOM 3558 O O . ASN A 1 462 ? 60.007 17.151 -59.545 1.00 94.50 462 ASN A O 1
ATOM 3562 N N . ARG A 1 463 ? 60.049 15.259 -58.334 1.00 93.56 463 ARG A N 1
ATOM 3563 C CA . ARG A 1 463 ? 61.399 14.847 -58.768 1.00 93.56 463 ARG A CA 1
ATOM 3564 C C . ARG A 1 463 ? 61.457 14.562 -60.272 1.00 93.56 463 ARG A C 1
ATOM 3566 O O . ARG A 1 463 ? 62.372 15.037 -60.937 1.00 93.56 463 ARG A O 1
ATOM 3573 N N . LEU A 1 464 ? 60.477 13.838 -60.819 1.00 93.06 464 LEU A N 1
ATOM 3574 C CA . LEU A 1 464 ? 60.396 13.564 -62.261 1.00 93.06 464 LEU A CA 1
ATOM 3575 C C . LEU A 1 464 ? 60.191 14.845 -63.084 1.00 93.06 464 LEU A C 1
ATOM 3577 O O . LEU A 1 464 ? 60.856 15.026 -64.101 1.00 93.06 464 LEU A O 1
ATOM 3581 N N . ARG A 1 465 ? 59.329 15.762 -62.626 1.00 92.94 465 ARG A N 1
ATOM 3582 C CA . ARG A 1 465 ? 59.133 17.082 -63.247 1.00 92.94 465 ARG A CA 1
ATOM 3583 C C . ARG A 1 465 ? 60.424 17.896 -63.255 1.00 92.94 465 ARG A C 1
ATOM 3585 O O . ARG A 1 465 ? 60.768 18.429 -64.301 1.00 92.94 465 ARG A O 1
ATOM 3592 N N . ALA A 1 466 ? 61.148 17.938 -62.134 1.00 91.69 466 ALA A N 1
ATOM 3593 C CA . ALA A 1 466 ? 62.425 18.642 -62.032 1.00 91.69 466 ALA A CA 1
ATOM 3594 C C . ALA A 1 466 ? 63.468 18.093 -63.025 1.00 91.69 466 ALA A C 1
ATOM 3596 O O . ALA A 1 466 ? 64.113 18.869 -63.730 1.00 91.69 466 ALA A O 1
ATOM 3597 N N . LEU A 1 467 ? 63.583 16.763 -63.144 1.00 91.94 467 LEU A N 1
ATOM 3598 C CA . LEU A 1 467 ? 64.456 16.124 -64.136 1.00 91.94 467 LEU A CA 1
ATOM 3599 C C . LEU A 1 467 ? 64.057 16.494 -65.572 1.00 91.94 467 LEU A C 1
ATOM 3601 O O . LEU A 1 467 ? 64.915 16.905 -66.349 1.00 91.94 467 LEU A O 1
ATOM 3605 N N . LEU A 1 468 ? 62.762 16.424 -65.905 1.00 87.81 468 LEU A N 1
ATOM 3606 C CA . LEU A 1 468 ? 62.261 16.808 -67.228 1.00 87.81 468 LEU A CA 1
ATOM 3607 C C . LEU A 1 468 ? 62.569 18.277 -67.553 1.00 87.81 468 LEU A C 1
ATOM 3609 O O . LEU A 1 468 ? 63.067 18.566 -68.639 1.00 87.81 468 LEU A O 1
ATOM 3613 N N . THR A 1 469 ? 62.346 19.204 -66.615 1.00 87.25 469 THR A N 1
ATOM 3614 C CA . THR A 1 469 ? 62.666 20.627 -66.828 1.00 87.25 469 THR A CA 1
ATOM 3615 C C . THR A 1 469 ? 64.155 20.881 -67.052 1.00 87.25 469 THR A C 1
ATOM 3617 O O . THR A 1 469 ? 64.489 21.771 -67.825 1.00 87.25 469 THR A O 1
ATOM 3620 N N . VAL A 1 470 ? 65.046 20.088 -66.445 1.00 81.81 470 VAL A N 1
ATOM 3621 C CA . VAL A 1 470 ? 66.492 20.174 -66.713 1.00 81.81 470 VAL A CA 1
ATOM 3622 C C . VAL A 1 470 ? 66.817 19.652 -68.117 1.00 81.81 470 VAL A C 1
ATOM 3624 O O . VAL A 1 470 ? 67.553 20.313 -68.839 1.00 81.81 470 VAL A O 1
ATOM 3627 N N . THR A 1 471 ? 66.222 18.535 -68.553 1.00 74.62 471 THR A N 1
ATOM 3628 C CA . THR A 1 471 ? 66.471 17.973 -69.901 1.00 74.62 471 THR A CA 1
ATOM 3629 C C . THR A 1 471 ? 65.915 18.804 -71.062 1.00 74.62 471 THR A C 1
ATOM 3631 O O . THR A 1 471 ? 66.332 18.596 -72.193 1.00 74.62 471 THR A O 1
ATOM 3634 N N . PHE A 1 472 ? 64.984 19.730 -70.809 1.00 67.50 472 PHE A N 1
ATOM 3635 C CA . PHE A 1 472 ? 64.506 20.699 -71.810 1.00 67.50 472 PHE A CA 1
ATOM 3636 C C . PHE A 1 472 ? 65.269 22.039 -71.777 1.00 67.50 472 PHE A C 1
ATOM 3638 O O . PHE A 1 472 ? 64.991 22.911 -72.598 1.00 67.50 472 PHE A O 1
ATOM 3645 N N . ALA A 1 473 ? 66.202 22.220 -70.836 1.00 59.31 473 ALA A N 1
ATOM 3646 C CA . ALA A 1 473 ? 67.026 23.425 -70.690 1.00 59.31 473 ALA A CA 1
ATOM 3647 C C . ALA A 1 473 ? 68.473 23.244 -71.206 1.00 59.31 473 ALA A C 1
ATOM 3649 O O . ALA A 1 473 ? 69.291 24.152 -71.055 1.00 59.31 473 ALA A O 1
ATOM 3650 N N . THR A 1 474 ? 68.770 22.080 -71.794 1.00 49.56 474 THR A N 1
ATOM 3651 C CA . THR A 1 474 ? 70.037 21.697 -72.444 1.00 49.56 474 THR A CA 1
ATOM 3652 C C . THR A 1 474 ? 69.819 21.443 -73.926 1.00 49.56 474 THR A C 1
ATOM 3654 O O . THR A 1 474 ? 70.608 21.983 -74.727 1.00 49.56 474 THR A O 1
#